Protein AF-A0A5D6XLZ8-F1 (afdb_monomer_lite)

pLDDT: mean 79.33, std 17.55, range [34.41, 97.19]

Secondary structure (DSSP, 8-state):
--PPPPPPPPPP--SSSSSS------------THHHHHHHHHHHHHHHHHHHHHHHHHHHHHHHHHHHTT-HHHHHHHHHHHHHHHHHHHHHHHHHHHHHHHHHHH--TTS---HHHHHHHHHHHHT----TTHHHHHHHSTT-HHHHHHHHHHHHHHHHHHHHHHTHHHHHHH---HHHHHHHHHHHHHHHHHHHHHHHTSSSHHHHHHHHHHHHHHHHHHHHHHHS---THHHHHHHHHHHHHHHHHHHHH-S-HHHHHHHHHHHHHHIIIIIHHHHHHHHHHH-GGGTTTHHHHHHHHHHHHHHHHHHHHHHHHHHHHHHHTTTS--GGGHHHHHHHHHHHHHHHHHHHHHHHHHHHHHH-TTS---HHHHHHHHHHHHHHHHHHHHHHHHHHHH-----S--------TTS-HHHHHTTS--HHHHHHHHHHHHHHHHHHHHHHHHHT-

Foldseek 3Di:
DDDDDDDDDDDDPDDDDPPPPDDDDDDDPDPDCVVVVVVVVVVVVVVVLVVVLCVLVVVLVQVLVCLVVLNLLVVLLVLLLLLLFLLLLLLLLLQLLLLLVCLVVVDDPPPPDPPVRSLVVSVVSSLLLDFACQVVCVVPPVRPLQVSLQVQLQVQLVVQLVVLVVVVVVQCVQPVDPVLSVSLSCLRSSLRSSLSSSLRRGSHVLSSVLSNLLSVLLSQLLNCLSRPPDDPVVSVVSLVVSLVVNLVSLVVVDPDPVSSVSSSVSSNVSCQQRSSLSSLSSNLSSDPCNSVCSLLVSLLSLLLSQLVVQLSCLVVVVVVVCVVVVDDDDPPCVPVVVVVSLVVSLVSSLVSSVVSNVVSCVVCVVDDDDPVSVVLSSVLSNVLSVQLVVVVVSLVSSDDPPPDDDPDDPDVPPRPPVVVQSVPCHSCNSCRSVRRSSVSVSVVVVVVVVVVD

Sequence (453 aa):
MSDMPSPSPSPSPRAHCVAIALGISGIHDVASPSARSHRRTRSRALLADAFELALLLLPPAVVVSALSHSRGHVLLFACQIAVALAGLELSWWHFRIRKRLLVALLFDPDARISPSDAAQLQRDEMNGSGVAIAPLARRLCGGHVWVAALLTAALVGGLAAGVVLACREPVERVNPTKLGWQMFLSCVAVGAALSALCSCFAVTTCDAFVVVVYQGCFTASSLNTFLVQYDHLIALYVVLIGTCIVIIGRIVANSEVLETMLAITLDMIGLALLALPMMEIADFLGHPKSQDLGDKISAFWIVICAAEIGHFLFVKQRARLARALGVCVRPLTKRALSLQYDVEDLVFSSVFGAVGFAVSWLAYPEHLFETWEFVVLSLAVVLSQFCRLAVDAMKSLAIVDQDGSGAG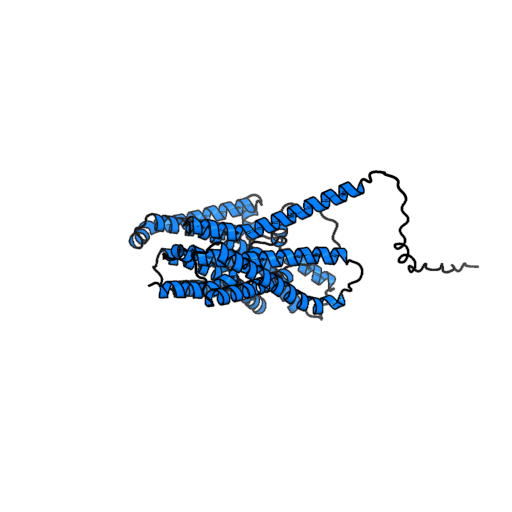DDRGRSQALPGAWLRSNGVVARASPYLLSVVMFHPYIKSLFKLSA

Structure (mmCIF, N/CA/C/O backbone):
data_AF-A0A5D6XLZ8-F1
#
_entry.id   AF-A0A5D6XLZ8-F1
#
loop_
_atom_site.group_PDB
_atom_site.id
_atom_site.type_symbol
_atom_site.label_atom_id
_atom_site.label_alt_id
_atom_site.label_comp_id
_atom_site.label_asym_id
_atom_site.label_entity_id
_atom_site.label_seq_id
_atom_site.pdbx_PDB_ins_code
_atom_site.Cartn_x
_atom_site.Cartn_y
_atom_site.Cartn_z
_atom_site.occupancy
_atom_site.B_iso_or_equiv
_atom_site.auth_seq_id
_atom_site.auth_comp_id
_atom_site.auth_asym_id
_atom_site.auth_atom_id
_atom_site.pdbx_PDB_model_num
ATOM 1 N N . MET A 1 1 ? 30.232 -44.392 -62.005 1.00 47.81 1 MET A N 1
ATOM 2 C CA . MET A 1 1 ? 30.238 -45.052 -60.684 1.00 47.81 1 MET A CA 1
ATOM 3 C C . MET A 1 1 ? 30.464 -43.972 -59.650 1.00 47.81 1 MET A C 1
ATOM 5 O O . MET A 1 1 ? 31.591 -43.536 -59.463 1.00 47.81 1 MET A O 1
ATOM 9 N N . SER A 1 2 ? 29.369 -43.463 -59.095 1.00 41.44 2 SER A N 1
ATOM 10 C CA . SER A 1 2 ? 29.358 -42.491 -58.004 1.00 41.44 2 SER A CA 1
ATOM 11 C C . SER A 1 2 ? 28.078 -42.756 -57.221 1.00 41.44 2 SER A C 1
ATOM 13 O O . SER A 1 2 ? 26.995 -42.792 -57.806 1.00 41.44 2 SER A O 1
ATOM 15 N N . ASP A 1 3 ? 28.263 -43.067 -55.945 1.00 42.16 3 ASP A N 1
ATOM 16 C CA . ASP A 1 3 ? 27.283 -43.653 -55.041 1.00 42.16 3 ASP A CA 1
ATOM 17 C C . ASP A 1 3 ? 26.170 -42.674 -54.648 1.00 42.16 3 ASP A C 1
ATOM 19 O O . ASP A 1 3 ? 26.422 -41.531 -54.267 1.00 42.16 3 ASP A O 1
ATOM 23 N N . MET A 1 4 ? 24.927 -43.158 -54.708 1.00 46.72 4 MET A N 1
ATOM 24 C CA . MET A 1 4 ? 23.754 -42.524 -54.105 1.00 46.72 4 MET A CA 1
ATOM 25 C C . MET A 1 4 ? 23.555 -43.064 -52.681 1.00 46.72 4 MET A C 1
ATOM 27 O O . MET A 1 4 ? 23.476 -44.284 -52.519 1.00 46.72 4 MET A O 1
ATOM 31 N N . PRO A 1 5 ? 23.403 -42.212 -51.652 1.00 55.78 5 PRO A N 1
ATOM 32 C CA . PRO A 1 5 ? 23.024 -42.670 -50.326 1.00 55.78 5 PRO A CA 1
ATOM 33 C C . PRO A 1 5 ? 21.499 -42.817 -50.201 1.00 55.78 5 PRO A C 1
ATOM 35 O O . PRO A 1 5 ? 20.720 -41.909 -50.487 1.00 55.78 5 PRO A O 1
ATOM 38 N N . SER A 1 6 ? 21.097 -43.999 -49.742 1.00 51.81 6 SER A N 1
ATOM 39 C CA . SER A 1 6 ? 19.741 -44.414 -49.379 1.00 51.81 6 SER A CA 1
ATOM 40 C C . SER A 1 6 ? 19.177 -43.647 -48.167 1.00 51.81 6 SER A C 1
ATOM 42 O O . SER A 1 6 ? 19.907 -43.469 -47.189 1.00 51.81 6 SER A O 1
ATOM 44 N N . PRO A 1 7 ? 17.882 -43.278 -48.151 1.00 49.88 7 PRO A N 1
ATOM 45 C CA . PRO A 1 7 ? 17.239 -42.679 -46.984 1.00 49.88 7 PRO A CA 1
ATOM 46 C C . PRO A 1 7 ? 16.879 -43.733 -45.922 1.00 49.88 7 PRO A C 1
ATOM 48 O O . PRO A 1 7 ? 16.241 -44.745 -46.212 1.00 49.88 7 PRO A O 1
ATOM 51 N N . SER A 1 8 ? 17.278 -43.476 -44.676 1.00 49.22 8 SER A N 1
ATOM 52 C CA . SER A 1 8 ? 16.908 -44.253 -43.491 1.00 49.22 8 SER A CA 1
ATOM 53 C C . SER A 1 8 ? 15.504 -43.874 -42.977 1.00 49.22 8 SER A C 1
ATOM 55 O O . SER A 1 8 ? 15.107 -42.709 -43.063 1.00 49.22 8 SER A O 1
ATOM 57 N N . PRO A 1 9 ? 14.725 -44.831 -42.435 1.00 48.31 9 PRO A N 1
ATOM 58 C CA . PRO A 1 9 ? 13.366 -44.578 -41.964 1.00 48.31 9 PRO A CA 1
ATOM 59 C C . PRO A 1 9 ? 13.329 -43.941 -40.565 1.00 48.31 9 PRO A C 1
ATOM 61 O O . PRO A 1 9 ? 13.998 -44.380 -39.630 1.00 48.31 9 PRO A O 1
ATOM 64 N N . SER A 1 10 ? 12.479 -42.924 -40.422 1.00 39.97 10 SER A N 1
ATOM 65 C CA . SER A 1 10 ? 12.146 -42.233 -39.173 1.00 39.97 10 SER A CA 1
ATOM 66 C C . SER A 1 10 ? 11.307 -43.107 -38.221 1.00 39.97 10 SER A C 1
ATOM 68 O O . SER A 1 10 ? 10.255 -43.597 -38.645 1.00 39.97 10 SER A O 1
ATOM 70 N N . PRO A 1 11 ? 11.659 -43.247 -36.929 1.00 43.69 11 PRO A N 1
ATOM 71 C CA . PRO A 1 11 ? 10.785 -43.892 -35.954 1.00 43.69 11 PRO A CA 1
ATOM 72 C C . PRO A 1 11 ? 9.731 -42.915 -35.402 1.00 43.69 11 PRO A C 1
ATOM 74 O O . PRO A 1 11 ? 10.043 -41.873 -34.828 1.00 43.69 11 PRO A O 1
ATOM 77 N N . SER A 1 12 ? 8.457 -43.278 -35.562 1.00 38.59 12 SER A N 1
ATOM 78 C CA . SER A 1 12 ? 7.293 -42.578 -35.007 1.00 38.59 12 SER A CA 1
ATOM 79 C C . SER A 1 12 ? 7.156 -42.791 -33.486 1.00 38.59 12 SER A C 1
ATOM 81 O O . SER A 1 12 ? 7.138 -43.946 -33.052 1.00 38.59 12 SER A O 1
ATOM 83 N N . PRO A 1 13 ? 6.933 -41.751 -32.659 1.00 41.41 13 PRO A N 1
ATOM 84 C CA . PRO A 1 13 ? 6.646 -41.917 -31.238 1.00 41.41 13 PRO A CA 1
ATOM 85 C C . PRO A 1 13 ? 5.126 -41.976 -31.006 1.00 41.41 13 PRO A C 1
ATOM 87 O O . PRO A 1 13 ? 4.489 -40.993 -30.636 1.00 41.41 13 PRO A O 1
ATOM 90 N N . ARG A 1 14 ? 4.514 -43.141 -31.237 1.00 42.06 14 ARG A N 1
ATOM 91 C CA . ARG A 1 14 ? 3.124 -43.440 -30.830 1.00 42.06 14 ARG A CA 1
ATOM 92 C C . ARG A 1 14 ? 3.020 -44.839 -30.216 1.00 42.06 14 ARG A C 1
ATOM 94 O O . ARG A 1 14 ? 2.256 -45.667 -30.691 1.00 42.06 14 ARG A O 1
ATOM 101 N N . ALA A 1 15 ? 3.799 -45.114 -29.168 1.00 39.44 15 ALA A N 1
ATOM 102 C CA . ALA A 1 15 ? 3.711 -46.401 -28.463 1.00 39.44 15 ALA A CA 1
ATOM 103 C C . ALA A 1 15 ? 4.143 -46.382 -26.980 1.00 39.44 15 ALA A C 1
ATOM 105 O O . ALA A 1 15 ? 4.509 -47.424 -26.449 1.00 39.44 15 ALA A O 1
ATOM 106 N N . HIS A 1 16 ? 4.091 -45.240 -26.278 1.00 39.94 16 HIS A N 1
ATOM 107 C CA . HIS A 1 16 ? 4.491 -45.179 -24.855 1.00 39.94 16 HIS A CA 1
ATOM 108 C C . HIS A 1 16 ? 3.399 -44.747 -23.859 1.00 39.94 16 HIS A C 1
ATOM 110 O O . HIS A 1 16 ? 3.685 -44.608 -22.676 1.00 39.94 16 HIS A O 1
ATOM 116 N N . CYS A 1 17 ? 2.134 -44.618 -24.276 1.00 35.88 17 CYS A N 1
ATOM 117 C CA . CYS A 1 17 ? 1.043 -44.193 -23.379 1.00 35.88 17 CYS A CA 1
ATOM 118 C C . CYS A 1 17 ? 0.087 -45.302 -22.899 1.00 35.88 17 CYS A C 1
ATOM 120 O O . CYS A 1 17 ? -0.959 -44.974 -22.354 1.00 35.88 17 CYS A O 1
ATOM 122 N N . VAL A 1 18 ? 0.408 -46.594 -23.050 1.00 39.09 18 VAL A N 1
ATOM 123 C CA . VAL A 1 18 ? -0.517 -47.685 -22.641 1.00 39.09 18 VAL A CA 1
ATOM 124 C C . VAL A 1 18 ? 0.073 -48.646 -21.593 1.00 39.09 18 VAL A C 1
ATOM 126 O O . VAL A 1 18 ? -0.579 -49.592 -21.177 1.00 39.09 18 VAL A O 1
ATOM 129 N N . ALA A 1 19 ? 1.262 -48.375 -21.051 1.00 36.69 19 ALA A N 1
ATOM 130 C CA . ALA A 1 19 ? 1.903 -49.254 -20.064 1.00 36.69 19 ALA A CA 1
ATOM 131 C C . ALA A 1 19 ? 1.969 -48.656 -18.643 1.00 36.69 19 ALA A C 1
ATOM 133 O O . ALA A 1 19 ? 2.999 -48.748 -17.989 1.00 36.69 19 ALA A O 1
ATOM 134 N N . ILE A 1 20 ? 0.889 -48.030 -18.155 1.00 39.44 20 ILE A N 1
ATOM 135 C CA . ILE A 1 20 ? 0.695 -47.759 -16.712 1.00 39.44 20 ILE A CA 1
ATOM 136 C C . ILE A 1 20 ? -0.774 -48.020 -16.355 1.00 39.44 20 ILE A C 1
ATOM 138 O O . ILE A 1 20 ? -1.512 -47.152 -15.904 1.00 39.44 20 ILE A O 1
ATOM 142 N N . ALA A 1 21 ? -1.227 -49.234 -16.631 1.00 39.88 21 ALA A N 1
ATOM 143 C CA . ALA A 1 21 ? -2.464 -49.773 -16.094 1.00 39.88 21 ALA A CA 1
ATOM 144 C C . ALA A 1 21 ? -2.319 -51.288 -16.126 1.00 39.88 21 ALA A C 1
ATOM 146 O O . ALA A 1 21 ? -2.642 -51.900 -17.132 1.00 39.88 21 ALA A O 1
ATOM 147 N N . LEU A 1 22 ? -1.718 -51.852 -15.077 1.00 36.00 22 LEU A N 1
ATOM 148 C CA . LEU A 1 22 ? -1.967 -53.200 -14.554 1.00 36.00 22 LEU A CA 1
ATOM 149 C C . LEU A 1 22 ? -0.996 -53.423 -13.391 1.00 36.00 22 LEU A C 1
ATOM 151 O O . LEU A 1 22 ? 0.208 -53.593 -13.569 1.00 36.00 22 LEU A O 1
ATOM 155 N N . GLY A 1 23 ? -1.542 -53.339 -12.179 1.00 36.41 23 GLY A N 1
ATOM 156 C CA . GLY A 1 23 ? -0.833 -53.675 -10.958 1.00 36.41 23 GLY A CA 1
ATOM 157 C C . GLY A 1 23 ? -0.554 -55.171 -10.901 1.00 36.41 23 GLY A C 1
ATOM 158 O O . GLY A 1 23 ? -1.469 -55.981 -11.029 1.00 36.41 23 GLY A O 1
ATOM 159 N N . ILE A 1 24 ? 0.705 -55.521 -10.659 1.00 41.84 24 ILE A N 1
ATOM 160 C CA . ILE A 1 24 ? 1.084 -56.826 -10.129 1.00 41.84 24 ILE A CA 1
ATOM 161 C C . ILE A 1 24 ? 1.960 -56.561 -8.909 1.00 41.84 24 ILE A C 1
ATOM 163 O O . ILE A 1 24 ? 3.052 -56.001 -9.004 1.00 41.84 24 ILE A O 1
ATOM 167 N N . SER A 1 25 ? 1.415 -56.924 -7.751 1.00 35.97 25 SER A N 1
ATOM 168 C CA . SER A 1 25 ? 2.084 -56.934 -6.458 1.00 35.97 25 SER A CA 1
ATOM 169 C C . SER A 1 25 ? 3.271 -57.895 -6.479 1.00 35.97 25 SER A C 1
ATOM 171 O O . SER A 1 25 ? 3.106 -59.082 -6.749 1.00 35.97 25 SER A O 1
ATOM 173 N N . GLY A 1 26 ? 4.449 -57.388 -6.128 1.00 34.41 26 GLY A N 1
ATOM 174 C CA . GLY A 1 26 ? 5.638 -58.174 -5.816 1.00 34.41 26 GLY A CA 1
ATOM 175 C C . GLY A 1 26 ? 6.339 -57.549 -4.617 1.00 34.41 26 GLY A C 1
ATOM 176 O O . GLY A 1 26 ? 6.931 -56.479 -4.724 1.00 34.41 26 GLY A O 1
ATOM 177 N N . ILE A 1 27 ? 6.204 -58.201 -3.466 1.00 45.00 27 ILE A N 1
ATOM 178 C CA . ILE A 1 27 ? 6.829 -57.847 -2.192 1.00 45.00 27 ILE A CA 1
ATOM 179 C C . ILE A 1 27 ? 8.347 -58.021 -2.328 1.00 45.00 27 ILE A C 1
ATOM 181 O O . ILE A 1 27 ? 8.834 -59.136 -2.476 1.00 45.00 27 ILE A O 1
ATOM 185 N N . HIS A 1 28 ? 9.083 -56.916 -2.243 1.00 37.28 28 HIS A N 1
ATOM 186 C CA . HIS A 1 28 ? 10.462 -56.889 -1.766 1.00 37.28 28 HIS A CA 1
ATOM 187 C C . HIS A 1 28 ? 10.688 -55.544 -1.070 1.00 37.28 28 HIS A C 1
ATOM 189 O O . HIS A 1 28 ? 10.793 -54.499 -1.713 1.00 37.28 28 HIS A O 1
ATOM 195 N N . ASP A 1 29 ? 10.735 -55.580 0.263 1.00 42.09 29 ASP A N 1
ATOM 196 C CA . ASP A 1 29 ? 11.125 -54.458 1.112 1.00 42.09 29 ASP A CA 1
ATOM 197 C C . ASP A 1 29 ? 12.604 -54.125 0.884 1.00 42.09 29 ASP A C 1
ATOM 199 O O . ASP A 1 29 ? 13.508 -54.598 1.569 1.00 42.09 29 ASP A O 1
ATOM 203 N N . VAL A 1 30 ? 12.853 -53.273 -0.105 1.00 47.00 30 VAL A N 1
ATOM 204 C CA . VAL A 1 30 ? 14.051 -52.444 -0.175 1.00 47.00 30 VAL A CA 1
ATOM 205 C C . VAL A 1 30 ? 13.579 -51.032 0.125 1.00 47.00 30 VAL A C 1
ATOM 207 O O . VAL A 1 30 ? 12.901 -50.408 -0.691 1.00 47.00 30 VAL A O 1
ATOM 210 N N . ALA A 1 31 ? 13.897 -50.533 1.321 1.00 44.44 31 ALA A N 1
ATOM 211 C CA . ALA A 1 31 ? 13.593 -49.172 1.747 1.00 44.44 31 ALA A CA 1
ATOM 212 C C . ALA A 1 31 ? 14.211 -48.167 0.761 1.00 44.44 31 ALA A C 1
ATOM 214 O O . ALA A 1 31 ? 15.374 -47.777 0.868 1.00 44.44 31 ALA A O 1
ATOM 215 N N . SER A 1 32 ? 13.422 -47.774 -0.239 1.00 42.34 32 SER A N 1
ATOM 216 C CA . SER A 1 32 ? 13.882 -46.916 -1.318 1.00 42.34 32 SER A CA 1
ATOM 217 C C . SER A 1 32 ? 14.185 -45.505 -0.782 1.00 42.34 32 SER A C 1
ATOM 219 O O . SER A 1 32 ? 13.386 -44.923 -0.038 1.00 42.34 32 SER A O 1
ATOM 221 N N . PRO A 1 33 ? 15.311 -44.881 -1.174 1.00 51.34 33 PRO A N 1
ATOM 222 C CA . PRO A 1 33 ? 15.634 -43.498 -0.805 1.00 51.34 33 PRO A CA 1
ATOM 223 C C . PRO A 1 33 ? 14.614 -42.463 -1.335 1.00 51.34 33 PRO A C 1
ATOM 225 O O . PRO A 1 33 ? 14.628 -41.305 -0.906 1.00 51.34 33 PRO A O 1
ATOM 228 N N . SER A 1 34 ? 13.679 -42.877 -2.202 1.00 53.50 34 SER A N 1
ATOM 229 C CA . SER A 1 34 ? 12.617 -42.036 -2.775 1.00 53.50 34 SER A CA 1
ATOM 230 C C . SER A 1 34 ? 11.592 -41.546 -1.737 1.00 53.50 34 SER A C 1
ATOM 232 O O . SER A 1 34 ? 11.161 -40.390 -1.783 1.00 53.50 34 SER A O 1
ATOM 234 N N . ALA A 1 35 ? 11.274 -42.357 -0.720 1.00 51.53 35 ALA A N 1
ATOM 235 C CA . ALA A 1 35 ? 10.297 -41.991 0.309 1.00 51.53 35 ALA A CA 1
ATOM 236 C C . ALA A 1 35 ? 10.817 -40.878 1.241 1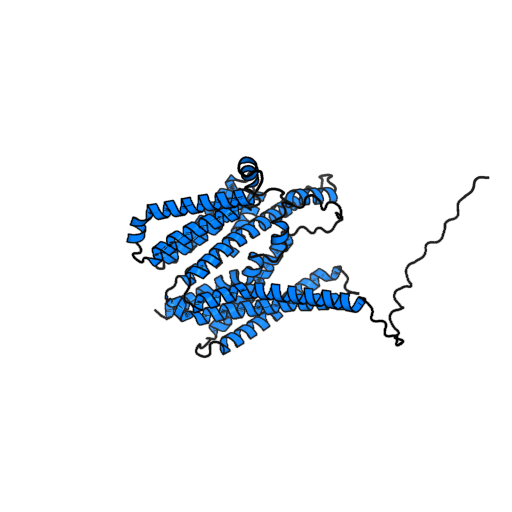.00 51.53 35 ALA A C 1
ATOM 238 O O . ALA A 1 35 ? 10.059 -40.010 1.685 1.00 51.53 35 ALA A O 1
ATOM 239 N N . ARG A 1 36 ? 12.136 -40.839 1.496 1.00 53.94 36 ARG A N 1
ATOM 240 C CA . ARG A 1 36 ? 12.775 -39.772 2.293 1.00 53.94 36 ARG A CA 1
ATOM 241 C C . ARG A 1 36 ? 12.815 -38.434 1.544 1.00 53.94 36 ARG A C 1
ATOM 243 O O . ARG A 1 36 ? 12.686 -37.388 2.182 1.00 53.94 36 ARG A O 1
ATOM 250 N N . SER A 1 37 ? 12.935 -38.461 0.215 1.00 57.50 37 SER A N 1
ATOM 251 C CA . SER A 1 37 ? 12.874 -37.272 -0.651 1.00 57.50 37 SER A CA 1
ATOM 252 C C . SER A 1 37 ? 11.476 -36.632 -0.651 1.00 57.50 37 SER A C 1
ATOM 254 O O . SER A 1 37 ? 11.334 -35.435 -0.377 1.00 57.50 37 SER A O 1
ATOM 256 N N . HIS A 1 38 ? 10.421 -37.435 -0.829 1.00 59.59 38 HIS A N 1
ATOM 257 C CA . HIS A 1 38 ? 9.038 -36.943 -0.798 1.00 59.59 38 HIS A CA 1
ATOM 258 C C . HIS A 1 38 ? 8.607 -36.413 0.578 1.00 59.59 38 HIS A C 1
ATOM 260 O O . HIS A 1 38 ? 7.864 -35.433 0.669 1.00 59.59 38 HIS A O 1
ATOM 266 N N . ARG A 1 39 ? 9.106 -36.999 1.675 1.00 62.47 39 ARG A N 1
ATOM 267 C CA . ARG A 1 39 ? 8.783 -36.520 3.029 1.00 62.47 39 ARG A CA 1
ATOM 268 C C . ARG A 1 39 ? 9.408 -35.151 3.330 1.00 62.47 39 ARG A C 1
ATOM 270 O O . ARG A 1 39 ? 8.762 -34.319 3.963 1.00 62.47 39 ARG A O 1
ATOM 277 N N . ARG A 1 40 ? 10.629 -34.894 2.838 1.00 66.38 40 ARG A N 1
ATOM 278 C CA . ARG A 1 40 ? 11.340 -33.609 3.008 1.00 66.38 40 ARG A CA 1
ATOM 279 C C . ARG A 1 40 ? 10.751 -32.474 2.166 1.00 66.38 40 ARG A C 1
ATOM 281 O O . ARG A 1 40 ? 10.771 -31.326 2.598 1.00 66.38 40 ARG A O 1
ATOM 288 N N . THR A 1 41 ? 10.225 -32.770 0.980 1.00 72.06 41 THR A N 1
ATOM 289 C CA . THR A 1 41 ? 9.571 -31.758 0.130 1.00 72.06 41 THR A CA 1
ATOM 290 C C . THR A 1 41 ? 8.200 -31.362 0.678 1.00 72.06 41 THR A C 1
ATOM 292 O O . THR A 1 41 ? 7.868 -30.177 0.695 1.00 72.06 41 THR A O 1
ATOM 295 N N . ARG A 1 42 ? 7.439 -32.320 1.226 1.00 75.75 42 ARG A N 1
ATOM 296 C CA . ARG A 1 42 ? 6.137 -32.048 1.854 1.00 75.75 42 ARG A CA 1
ATOM 297 C C . ARG A 1 42 ? 6.254 -31.211 3.132 1.00 75.75 42 ARG A C 1
ATOM 299 O O . ARG A 1 42 ? 5.457 -30.297 3.314 1.00 75.75 42 ARG A O 1
ATOM 306 N N . SER A 1 43 ? 7.246 -31.470 3.990 1.00 78.25 43 SER A N 1
ATOM 307 C CA . SER A 1 43 ? 7.440 -30.681 5.219 1.00 78.25 43 SER A CA 1
ATOM 308 C C . SER A 1 43 ? 7.842 -29.232 4.932 1.00 78.25 43 SER A C 1
ATOM 310 O O . SER A 1 43 ? 7.322 -28.322 5.568 1.00 78.25 43 SER A O 1
ATOM 312 N N . ARG A 1 44 ? 8.704 -28.994 3.933 1.00 83.00 44 ARG A N 1
ATOM 313 C CA . ARG A 1 44 ? 9.077 -27.634 3.507 1.00 83.00 44 ARG A CA 1
ATOM 314 C C . ARG A 1 44 ? 7.893 -26.853 2.938 1.00 83.00 44 ARG A C 1
ATOM 316 O O . ARG A 1 44 ? 7.749 -25.681 3.259 1.00 83.00 44 ARG A O 1
ATOM 323 N N . ALA A 1 45 ? 7.039 -27.499 2.143 1.00 80.06 45 ALA A N 1
ATOM 324 C CA . ALA A 1 45 ? 5.835 -26.864 1.610 1.00 80.06 45 ALA A CA 1
ATOM 325 C C . ALA A 1 45 ? 4.846 -26.479 2.723 1.00 80.06 45 ALA A C 1
ATOM 327 O O . ALA A 1 45 ? 4.304 -25.382 2.698 1.00 80.06 45 ALA A O 1
ATOM 328 N N . LEU A 1 46 ? 4.661 -27.342 3.728 1.00 84.81 46 LEU A N 1
ATOM 329 C CA . LEU A 1 46 ? 3.805 -27.036 4.878 1.00 84.81 46 LEU A CA 1
ATOM 330 C C . LEU A 1 46 ? 4.356 -25.886 5.728 1.00 84.81 46 LEU A C 1
ATOM 332 O O . LEU A 1 46 ? 3.585 -25.037 6.157 1.00 84.81 46 LEU A O 1
ATOM 336 N N . LEU A 1 47 ? 5.673 -25.836 5.948 1.00 85.25 47 LEU A N 1
ATOM 337 C CA . LEU A 1 47 ? 6.306 -24.723 6.662 1.00 85.25 47 LEU A CA 1
ATOM 338 C C . LEU A 1 47 ? 6.177 -23.404 5.893 1.00 85.25 47 LEU A C 1
ATOM 340 O O . LEU A 1 47 ? 5.916 -22.376 6.507 1.00 85.25 47 LEU A O 1
ATOM 344 N N . ALA A 1 48 ? 6.321 -23.432 4.566 1.00 83.00 48 ALA A N 1
ATOM 345 C CA . ALA A 1 48 ? 6.111 -22.255 3.728 1.00 83.00 48 ALA A CA 1
ATOM 346 C C . ALA A 1 48 ? 4.647 -21.787 3.763 1.00 83.00 48 ALA A C 1
ATOM 348 O O . ALA A 1 48 ? 4.400 -20.604 3.971 1.00 83.00 48 ALA A O 1
ATOM 349 N N . ASP A 1 49 ? 3.685 -22.710 3.640 1.00 84.88 49 ASP A N 1
ATOM 350 C CA . ASP A 1 49 ? 2.252 -22.404 3.738 1.00 84.88 49 ASP A CA 1
ATOM 351 C C . ASP A 1 49 ? 1.904 -21.820 5.124 1.00 84.88 49 ASP A C 1
ATOM 353 O O . ASP A 1 49 ? 1.180 -20.832 5.215 1.00 84.88 49 ASP A O 1
ATOM 357 N N . ALA A 1 50 ? 2.454 -22.387 6.204 1.00 86.31 50 ALA A N 1
ATOM 358 C CA . ALA A 1 50 ? 2.251 -21.888 7.564 1.00 86.31 50 ALA A CA 1
ATOM 359 C C . ALA A 1 50 ? 2.873 -20.501 7.778 1.00 86.31 50 ALA A C 1
ATOM 361 O O . ALA A 1 50 ? 2.278 -19.655 8.438 1.00 86.31 50 ALA A O 1
ATOM 362 N N . PHE A 1 51 ? 4.052 -20.252 7.205 1.00 87.06 51 PHE A N 1
ATOM 363 C CA . PHE A 1 51 ? 4.709 -18.950 7.265 1.00 87.06 51 PHE A CA 1
ATOM 364 C C . PHE A 1 51 ? 3.936 -17.878 6.486 1.00 87.06 51 PHE A C 1
ATOM 366 O O . PHE A 1 51 ? 3.747 -16.773 6.989 1.00 87.06 51 PHE A O 1
ATOM 373 N N . GLU A 1 52 ? 3.441 -18.197 5.287 1.00 84.12 52 GLU A N 1
ATOM 374 C CA . GLU A 1 52 ? 2.592 -17.286 4.510 1.00 84.12 52 GLU A CA 1
ATOM 375 C C . GLU A 1 52 ? 1.293 -16.959 5.246 1.00 84.12 52 GLU A C 1
ATOM 377 O O . GLU A 1 52 ? 0.916 -15.790 5.317 1.00 84.12 52 GLU A O 1
ATOM 382 N N . LEU A 1 53 ? 0.654 -17.967 5.848 1.00 86.56 53 LEU A N 1
ATOM 383 C CA . LEU A 1 53 ? -0.535 -17.768 6.668 1.00 86.56 53 LEU A CA 1
ATOM 384 C C . LEU A 1 53 ? -0.228 -16.905 7.900 1.00 86.56 53 LEU A C 1
ATOM 386 O O . LEU A 1 53 ? -0.972 -15.978 8.195 1.00 86.56 53 LEU A O 1
ATOM 390 N N . ALA A 1 54 ? 0.890 -17.140 8.590 1.00 86.88 54 ALA A N 1
ATOM 391 C CA . ALA A 1 54 ? 1.301 -16.318 9.728 1.00 86.88 54 ALA A CA 1
ATOM 392 C C . ALA A 1 54 ? 1.522 -14.849 9.328 1.00 86.88 54 ALA A C 1
ATOM 394 O O . ALA A 1 54 ? 1.097 -13.943 10.041 1.00 86.88 54 ALA A O 1
ATOM 395 N N . LEU A 1 55 ? 2.134 -14.601 8.166 1.00 85.94 55 LEU A N 1
ATOM 396 C CA . LEU A 1 55 ? 2.299 -13.248 7.631 1.00 85.94 55 LEU A CA 1
ATOM 397 C C . LEU A 1 55 ? 0.973 -12.599 7.217 1.00 85.94 55 LEU A C 1
ATOM 399 O O . LEU A 1 55 ? 0.861 -11.379 7.304 1.00 85.94 55 LEU A O 1
ATOM 403 N N . LEU A 1 56 ? -0.011 -13.382 6.769 1.00 85.75 56 LEU A N 1
ATOM 404 C CA . LEU A 1 56 ? -1.360 -12.897 6.461 1.00 85.75 56 LEU A CA 1
ATOM 405 C C . LEU A 1 56 ? -2.121 -12.490 7.734 1.00 85.75 56 LEU A C 1
ATOM 407 O O . LEU A 1 56 ? -2.832 -11.490 7.731 1.00 85.75 56 LEU A O 1
ATOM 411 N N . LEU A 1 57 ? -1.938 -13.243 8.822 1.00 87.69 57 LEU A N 1
ATOM 412 C CA . LEU A 1 57 ? -2.580 -13.000 10.117 1.00 87.69 57 LEU A CA 1
ATOM 413 C C . LEU A 1 57 ? -1.900 -11.896 10.939 1.00 87.69 57 LEU A C 1
ATOM 415 O O . LEU A 1 57 ? -2.511 -11.354 11.859 1.00 87.69 57 LEU A O 1
ATOM 419 N N . LEU A 1 58 ? -0.647 -11.552 10.630 1.00 87.44 58 LEU A N 1
ATOM 420 C CA . LEU A 1 58 ? 0.121 -10.576 11.399 1.00 87.44 58 LEU A CA 1
ATOM 421 C C . LEU A 1 58 ? -0.519 -9.169 11.399 1.00 87.44 58 LEU A C 1
ATOM 423 O O . LEU A 1 58 ? -0.685 -8.629 12.492 1.00 87.44 58 LEU A O 1
ATOM 427 N N . PRO A 1 59 ? -0.919 -8.563 10.259 1.00 84.62 59 PRO A N 1
ATOM 428 C CA . PRO A 1 59 ? -1.555 -7.245 10.264 1.00 84.62 59 PRO A CA 1
ATOM 429 C C . PRO A 1 59 ? -2.833 -7.157 11.119 1.00 84.62 59 PRO A C 1
ATOM 431 O O . PRO A 1 59 ? -2.865 -6.297 12.001 1.00 84.62 59 PRO A O 1
ATOM 434 N N . PRO A 1 60 ? -3.855 -8.027 10.954 1.00 85.25 60 PRO A N 1
ATOM 435 C CA . PRO A 1 60 ? -5.053 -7.950 11.787 1.00 85.25 60 PRO A CA 1
ATOM 436 C C . PRO A 1 60 ? -4.742 -8.237 13.260 1.00 85.25 60 PRO A C 1
ATOM 438 O O . PRO A 1 60 ? -5.307 -7.579 14.129 1.00 85.25 60 PRO A O 1
ATOM 441 N N . ALA A 1 61 ? -3.797 -9.134 13.569 1.00 86.44 61 ALA A N 1
ATOM 442 C CA . ALA A 1 61 ? -3.374 -9.376 14.949 1.00 86.44 61 ALA A CA 1
ATOM 443 C C . ALA A 1 61 ? -2.733 -8.134 15.592 1.00 86.44 61 ALA A C 1
ATOM 445 O O . ALA A 1 61 ? -3.030 -7.814 16.742 1.00 86.44 61 ALA A O 1
ATOM 446 N N . VAL A 1 62 ? -1.889 -7.407 14.851 1.00 85.44 62 VAL A N 1
ATOM 447 C CA . VAL A 1 62 ? -1.293 -6.145 15.317 1.00 85.44 62 VAL A CA 1
ATOM 448 C C . VAL A 1 62 ? -2.372 -5.091 15.547 1.00 85.44 62 VAL A C 1
ATOM 450 O O . VAL A 1 62 ? -2.334 -4.418 16.573 1.00 85.44 62 VAL A O 1
ATOM 453 N N . VAL A 1 63 ? -3.348 -4.968 14.642 1.00 83.94 63 VAL A N 1
ATOM 454 C CA . VAL A 1 63 ? -4.454 -4.010 14.788 1.00 83.94 63 VAL A CA 1
ATOM 455 C C . VAL A 1 63 ? -5.298 -4.332 16.017 1.00 83.94 63 VAL A C 1
ATOM 457 O O . VAL A 1 63 ? -5.452 -3.475 16.884 1.00 83.94 63 VAL A O 1
ATOM 460 N N . VAL A 1 64 ? -5.786 -5.568 16.138 1.00 83.88 64 VAL A N 1
ATOM 461 C CA . VAL A 1 64 ? -6.623 -5.998 17.269 1.00 83.88 64 VAL A CA 1
ATOM 462 C C . VAL A 1 64 ? -5.865 -5.850 18.589 1.00 83.88 64 VAL A C 1
ATOM 464 O O . VAL A 1 64 ? -6.398 -5.294 19.545 1.00 83.88 64 VAL A O 1
ATOM 467 N N . SER A 1 65 ? -4.589 -6.250 18.637 1.00 85.00 65 SER A N 1
ATOM 468 C CA . SER A 1 65 ? -3.759 -6.076 19.832 1.00 85.00 65 SER A CA 1
ATOM 469 C C . SER A 1 65 ? -3.495 -4.604 20.160 1.00 85.00 65 SER A C 1
ATOM 471 O O . SER A 1 65 ? -3.363 -4.262 21.334 1.00 85.00 65 SER A O 1
ATOM 473 N N . ALA A 1 66 ? -3.356 -3.728 19.163 1.00 84.31 66 ALA A N 1
ATOM 474 C CA . ALA A 1 66 ? -3.144 -2.302 19.397 1.00 84.31 66 ALA A CA 1
ATOM 475 C C . ALA A 1 66 ? -4.417 -1.627 19.924 1.00 84.31 66 ALA A C 1
ATOM 477 O O . ALA A 1 66 ? -4.330 -0.811 20.846 1.00 84.31 66 ALA A O 1
ATOM 478 N N . LEU A 1 67 ? -5.579 -2.006 19.382 1.00 81.88 67 LEU A N 1
ATOM 479 C CA . LEU A 1 67 ? -6.891 -1.544 19.833 1.00 81.88 67 LEU A CA 1
ATOM 480 C C . LEU A 1 67 ? -7.179 -2.011 21.263 1.00 81.88 67 LEU A C 1
ATOM 482 O O . LEU A 1 67 ? -7.548 -1.193 22.099 1.00 81.88 67 LEU A O 1
ATOM 486 N N . SER A 1 68 ? -6.901 -3.278 21.586 1.00 80.44 68 SER A N 1
ATOM 487 C CA . SER A 1 68 ? -7.171 -3.836 22.919 1.00 80.44 68 SER A CA 1
ATOM 488 C C . SER A 1 68 ? -6.334 -3.205 24.038 1.00 80.44 68 SER A C 1
ATOM 490 O O . SER A 1 68 ? -6.725 -3.243 25.199 1.00 80.44 68 SER A O 1
ATOM 492 N N . HIS A 1 69 ? -5.166 -2.643 23.712 1.00 82.75 69 HIS A N 1
ATOM 493 C CA . HIS A 1 69 ? -4.286 -1.976 24.678 1.00 82.75 69 HIS A CA 1
ATOM 494 C C . HIS A 1 69 ? -4.402 -0.444 24.634 1.00 82.75 69 HIS A C 1
ATOM 496 O O . HIS A 1 69 ? -3.584 0.239 25.255 1.00 82.75 69 HIS A O 1
ATOM 502 N N . SER A 1 70 ? -5.354 0.107 23.872 1.00 73.94 70 SER A N 1
ATOM 503 C CA . SER A 1 70 ? -5.525 1.551 23.654 1.00 73.94 70 SER A CA 1
ATOM 504 C C . SER A 1 70 ? -4.241 2.253 23.178 1.00 73.94 70 SER A C 1
ATOM 506 O O . SER A 1 70 ? -3.963 3.403 23.521 1.00 73.94 70 SER A O 1
ATOM 508 N N . ARG A 1 71 ? -3.422 1.562 22.369 1.00 81.50 71 ARG A N 1
ATOM 509 C CA . ARG A 1 71 ? -2.135 2.061 21.851 1.00 81.50 71 ARG A CA 1
ATOM 510 C C . ARG A 1 71 ? -2.248 2.524 20.399 1.00 81.50 71 ARG A C 1
ATOM 512 O O . ARG A 1 71 ? -1.500 2.061 19.538 1.00 81.50 71 ARG A O 1
ATOM 519 N N . GLY A 1 72 ? -3.139 3.480 20.127 1.00 79.62 72 GLY A N 1
ATOM 520 C CA . GLY A 1 72 ? -3.353 4.023 18.773 1.00 79.62 72 GLY A CA 1
ATOM 521 C C . GLY A 1 72 ? -2.071 4.536 18.093 1.00 79.62 72 GLY A C 1
ATOM 522 O O . GLY A 1 72 ? -1.895 4.382 16.887 1.00 79.62 72 GLY A O 1
ATOM 523 N N . HIS A 1 73 ? -1.111 5.039 18.874 1.00 83.19 73 HIS A N 1
ATOM 524 C CA . HIS A 1 73 ? 0.198 5.481 18.382 1.00 83.19 73 HIS A CA 1
ATOM 525 C C . HIS A 1 73 ? 1.030 4.369 17.725 1.00 83.19 73 HIS A C 1
ATOM 527 O O . HIS A 1 73 ? 1.703 4.620 16.729 1.00 83.19 73 HIS A O 1
ATOM 533 N N . VAL A 1 74 ? 0.980 3.135 18.242 1.00 87.44 74 VAL A N 1
ATOM 534 C CA . VAL A 1 74 ? 1.714 1.998 17.657 1.00 87.44 74 VAL A CA 1
ATOM 535 C C . VAL A 1 74 ? 1.178 1.694 16.266 1.00 87.44 74 VAL A C 1
ATOM 537 O O . VAL A 1 74 ? 1.953 1.472 15.336 1.00 87.44 74 VAL A O 1
ATOM 540 N N . LEU A 1 75 ? -0.146 1.723 16.117 1.00 87.50 75 LEU A N 1
ATOM 541 C CA . LEU A 1 75 ? -0.786 1.445 14.843 1.00 87.50 75 LEU A CA 1
ATOM 542 C C . LEU A 1 75 ? -0.503 2.549 13.818 1.00 87.50 75 LEU A C 1
ATOM 544 O O . LEU A 1 75 ? -0.252 2.242 12.660 1.00 87.50 75 LEU A O 1
ATOM 548 N N . LEU A 1 76 ? -0.409 3.808 14.245 1.00 89.50 76 LEU A N 1
ATOM 549 C CA . LEU A 1 76 ? 0.026 4.899 13.370 1.00 89.50 76 LEU A CA 1
ATOM 550 C C . LEU A 1 76 ? 1.450 4.715 12.849 1.00 89.50 76 LEU A C 1
ATOM 552 O O . LEU A 1 76 ? 1.678 4.890 11.654 1.00 89.50 76 LEU A O 1
ATOM 556 N N . PHE A 1 77 ? 2.403 4.317 13.695 1.00 91.44 77 PHE A N 1
ATOM 557 C CA . PHE A 1 77 ? 3.756 4.005 13.220 1.00 91.44 77 PHE A CA 1
ATOM 558 C C . PHE A 1 77 ? 3.771 2.787 12.293 1.00 91.44 77 PHE A C 1
ATOM 560 O O . PHE A 1 77 ? 4.493 2.786 11.296 1.00 91.44 77 PHE A O 1
ATOM 567 N N . ALA A 1 78 ? 2.944 1.774 12.564 1.00 91.25 78 ALA A N 1
ATOM 568 C CA . ALA A 1 78 ? 2.781 0.643 11.656 1.00 91.25 78 ALA A CA 1
ATOM 569 C C . ALA A 1 78 ? 2.220 1.091 10.294 1.00 91.25 78 ALA A C 1
ATOM 571 O O . ALA A 1 78 ? 2.747 0.678 9.262 1.00 91.25 78 ALA A O 1
ATOM 572 N N . CYS A 1 79 ? 1.231 1.991 10.275 1.00 92.12 79 CYS A N 1
ATOM 573 C CA . CYS A 1 79 ? 0.715 2.612 9.056 1.00 92.12 79 CYS A CA 1
ATOM 574 C C . CYS A 1 79 ? 1.789 3.442 8.340 1.00 92.12 79 CYS A C 1
ATOM 576 O O . CYS A 1 79 ? 1.912 3.326 7.127 1.00 92.12 79 CYS A O 1
ATOM 578 N N . GLN A 1 80 ? 2.630 4.201 9.055 1.00 94.31 80 GLN A N 1
ATOM 579 C CA . GLN A 1 80 ? 3.750 4.926 8.439 1.00 94.31 80 GLN A CA 1
ATOM 580 C C . GLN A 1 80 ? 4.731 3.987 7.733 1.00 94.31 80 GLN A C 1
ATOM 582 O O . GLN A 1 80 ? 5.161 4.276 6.618 1.00 94.31 80 GLN A O 1
ATOM 587 N N . ILE A 1 81 ? 5.082 2.869 8.372 1.00 94.19 81 ILE A N 1
ATOM 588 C CA . ILE A 1 81 ? 5.951 1.848 7.777 1.00 94.19 81 ILE A CA 1
ATOM 589 C C . ILE A 1 81 ? 5.261 1.216 6.566 1.00 94.19 81 ILE A C 1
ATOM 591 O O . ILE A 1 81 ? 5.885 1.060 5.517 1.00 94.19 81 ILE A O 1
ATOM 595 N N . ALA A 1 82 ? 3.974 0.885 6.691 1.00 93.38 82 ALA A N 1
ATOM 596 C CA . ALA A 1 82 ? 3.195 0.288 5.616 1.00 93.38 82 ALA A CA 1
ATOM 597 C C . ALA A 1 82 ? 3.096 1.219 4.401 1.00 93.38 82 ALA A C 1
ATOM 599 O O . ALA A 1 82 ? 3.365 0.760 3.298 1.00 93.38 82 ALA A O 1
ATOM 600 N N . VAL A 1 83 ? 2.789 2.509 4.586 1.00 95.44 83 VAL A N 1
ATOM 601 C CA . VAL A 1 83 ? 2.711 3.508 3.505 1.00 95.44 83 VAL A CA 1
ATOM 602 C C . VAL A 1 83 ? 4.065 3.687 2.825 1.00 95.44 83 VAL A C 1
ATOM 604 O O . VAL A 1 83 ? 4.127 3.667 1.599 1.00 95.44 83 VAL A O 1
ATOM 607 N N . ALA A 1 84 ? 5.158 3.791 3.583 1.00 95.25 84 ALA A N 1
ATOM 608 C CA . ALA A 1 84 ? 6.487 3.966 3.006 1.00 95.25 84 ALA A CA 1
ATOM 609 C C . ALA A 1 84 ? 6.920 2.746 2.168 1.00 95.25 84 ALA A C 1
ATOM 611 O O . ALA A 1 84 ? 7.366 2.894 1.026 1.00 95.25 84 ALA A O 1
ATOM 612 N N . LEU A 1 85 ? 6.733 1.532 2.700 1.00 93.75 85 LEU A N 1
ATOM 613 C CA . LEU A 1 85 ? 7.056 0.294 1.988 1.00 93.75 85 LEU A CA 1
ATOM 614 C C . LEU A 1 85 ? 6.120 0.061 0.799 1.00 93.75 85 LEU A C 1
ATOM 616 O O . LEU A 1 85 ? 6.586 -0.260 -0.288 1.00 93.75 85 LEU A O 1
ATOM 620 N N . ALA A 1 86 ? 4.815 0.251 0.968 1.00 93.62 86 ALA A N 1
ATOM 621 C CA . ALA A 1 86 ? 3.850 0.096 -0.111 1.00 93.62 86 ALA A CA 1
ATOM 622 C C . ALA A 1 86 ? 4.067 1.133 -1.220 1.00 93.62 86 ALA A C 1
ATOM 624 O O . ALA A 1 86 ? 3.996 0.792 -2.396 1.00 93.62 86 ALA A O 1
ATOM 625 N N . GLY A 1 87 ? 4.411 2.373 -0.867 1.00 94.81 87 GLY A N 1
ATOM 626 C CA . GLY A 1 87 ? 4.787 3.410 -1.823 1.00 94.81 87 GLY A CA 1
ATOM 627 C C . GLY A 1 87 ? 6.020 3.011 -2.632 1.00 94.81 87 GLY A C 1
ATOM 628 O O . GLY A 1 87 ? 6.016 3.137 -3.855 1.00 94.81 87 GLY A O 1
ATOM 629 N N . LEU A 1 88 ? 7.044 2.452 -1.977 1.00 93.88 88 LEU A N 1
ATOM 630 C CA . LEU A 1 88 ? 8.198 1.883 -2.672 1.00 93.88 88 LEU A CA 1
ATOM 631 C C . LEU A 1 88 ? 7.782 0.742 -3.612 1.00 93.88 88 LEU A C 1
ATOM 633 O O . LEU A 1 88 ? 8.179 0.745 -4.773 1.00 93.88 88 LEU A O 1
ATOM 637 N N . GLU A 1 89 ? 6.961 -0.207 -3.167 1.00 92.19 89 GLU A N 1
ATOM 638 C CA . GLU A 1 89 ? 6.478 -1.312 -4.009 1.00 92.19 89 GLU A CA 1
ATOM 639 C C . GLU A 1 89 ? 5.729 -0.809 -5.250 1.00 92.19 89 GLU A C 1
ATOM 641 O O . GLU A 1 89 ? 6.070 -1.179 -6.377 1.00 92.19 89 GLU A O 1
ATOM 646 N N . LEU A 1 90 ? 4.770 0.100 -5.045 1.00 92.62 90 LEU A N 1
ATOM 647 C CA . LEU A 1 90 ? 3.998 0.734 -6.109 1.00 92.62 90 LEU A CA 1
ATOM 648 C C . LEU A 1 90 ? 4.901 1.499 -7.074 1.00 92.62 90 LEU A C 1
ATOM 650 O O . LEU A 1 90 ? 4.698 1.408 -8.279 1.00 92.62 90 LEU A O 1
ATOM 654 N N . SER A 1 91 ? 5.936 2.188 -6.583 1.00 92.56 91 SER A N 1
ATOM 655 C CA . SER A 1 91 ? 6.881 2.915 -7.439 1.00 92.56 91 SER A CA 1
ATOM 656 C C . SER A 1 91 ? 7.554 1.994 -8.467 1.00 92.56 91 SER A C 1
ATOM 658 O O . SER A 1 91 ? 7.645 2.326 -9.653 1.00 92.56 91 SER A O 1
ATOM 660 N N . TRP A 1 92 ? 7.942 0.787 -8.043 1.00 90.56 92 TRP A N 1
ATOM 661 C CA . TRP A 1 92 ? 8.528 -0.223 -8.919 1.00 90.56 92 TRP A CA 1
ATOM 662 C C . TRP A 1 92 ? 7.495 -0.822 -9.879 1.00 90.56 92 TRP A C 1
ATOM 664 O O . TRP A 1 92 ? 7.812 -1.051 -11.050 1.00 90.56 92 TRP A O 1
ATOM 674 N N . TRP A 1 93 ? 6.264 -1.068 -9.422 1.00 90.00 93 TRP A N 1
ATOM 675 C CA . TRP A 1 93 ? 5.186 -1.546 -10.292 1.00 90.00 93 TRP A CA 1
ATOM 676 C C . TRP A 1 93 ? 4.825 -0.514 -11.355 1.00 90.00 93 TRP A C 1
ATOM 678 O O . TRP A 1 93 ? 4.817 -0.846 -12.537 1.00 90.00 93 TRP A O 1
ATOM 688 N N . HIS A 1 94 ? 4.610 0.743 -10.969 1.00 91.62 94 HIS A N 1
ATOM 689 C CA . HIS A 1 94 ? 4.272 1.832 -11.880 1.00 91.62 94 HIS A CA 1
ATOM 690 C C . HIS A 1 94 ? 5.376 2.058 -12.908 1.00 91.62 94 HIS A C 1
ATOM 692 O O . HIS A 1 94 ? 5.085 2.215 -14.090 1.00 91.62 94 HIS A O 1
ATOM 698 N N . PHE A 1 95 ? 6.648 2.023 -12.502 1.00 90.19 95 PHE A N 1
ATOM 699 C CA . PHE A 1 95 ? 7.765 2.084 -13.444 1.00 90.19 95 PHE A CA 1
ATOM 700 C C . PHE A 1 95 ? 7.685 0.979 -14.508 1.00 90.19 95 PHE A C 1
ATOM 702 O O . PHE A 1 95 ? 7.734 1.269 -15.704 1.00 90.19 95 PHE A O 1
ATOM 709 N N . ARG A 1 96 ? 7.493 -0.278 -14.094 1.00 88.25 96 ARG A N 1
ATOM 710 C CA . ARG A 1 96 ? 7.425 -1.418 -15.020 1.00 88.25 96 ARG A CA 1
ATOM 711 C C . ARG A 1 96 ? 6.190 -1.384 -15.912 1.00 88.25 96 ARG A C 1
ATOM 713 O O . ARG A 1 96 ? 6.312 -1.623 -17.109 1.00 88.25 96 ARG A O 1
ATOM 720 N N . ILE A 1 97 ? 5.026 -1.060 -15.354 1.00 89.75 97 ILE A N 1
ATOM 721 C CA . ILE A 1 97 ? 3.778 -0.920 -16.111 1.00 89.75 97 ILE A CA 1
ATOM 722 C C . ILE A 1 97 ? 3.931 0.183 -17.161 1.00 89.75 97 ILE A C 1
ATOM 724 O O . ILE A 1 97 ? 3.617 -0.051 -18.325 1.00 89.75 97 ILE A O 1
ATOM 728 N N . ARG A 1 98 ? 4.486 1.347 -16.787 1.00 89.44 98 ARG A N 1
ATOM 729 C CA . ARG A 1 98 ? 4.758 2.443 -17.729 1.00 89.44 98 ARG A CA 1
ATOM 730 C C . ARG A 1 98 ? 5.660 2.007 -18.861 1.00 89.44 98 ARG A C 1
ATOM 732 O O . ARG A 1 98 ? 5.271 2.149 -20.011 1.00 89.44 98 ARG A O 1
ATOM 739 N N . LYS A 1 99 ? 6.826 1.435 -18.552 1.00 86.19 99 LYS A N 1
ATOM 740 C CA . LYS A 1 99 ? 7.763 0.985 -19.586 1.00 86.19 99 LYS A CA 1
ATOM 741 C C . LYS A 1 99 ? 7.135 -0.063 -20.497 1.00 86.19 99 LYS A C 1
ATOM 743 O O . LYS A 1 99 ? 7.232 0.066 -21.707 1.00 86.19 99 LYS A O 1
ATOM 748 N N . ARG A 1 100 ? 6.404 -1.034 -19.946 1.00 84.12 100 ARG A N 1
ATOM 749 C CA . ARG A 1 100 ? 5.710 -2.056 -20.739 1.00 84.12 100 ARG A CA 1
ATOM 750 C C . ARG A 1 100 ? 4.650 -1.470 -21.673 1.00 84.12 100 ARG A C 1
ATOM 752 O O . ARG A 1 100 ? 4.588 -1.874 -22.829 1.00 84.12 100 ARG A O 1
ATOM 759 N N . LEU A 1 101 ? 3.816 -0.555 -21.183 1.00 86.06 101 LEU A N 1
ATOM 760 C CA . LEU A 1 101 ? 2.752 0.054 -21.982 1.00 86.06 101 LEU A CA 1
ATOM 761 C C . LEU A 1 101 ? 3.305 1.038 -23.016 1.00 86.06 101 LEU A C 1
ATOM 763 O O . LEU A 1 101 ? 2.849 1.023 -24.151 1.00 86.06 101 LEU A O 1
ATOM 767 N N . LEU A 1 102 ? 4.301 1.848 -22.655 1.00 84.50 102 LEU A N 1
ATOM 768 C CA . LEU A 1 102 ? 4.936 2.787 -23.580 1.00 84.50 102 LEU A CA 1
ATOM 769 C C . LEU A 1 102 ? 5.661 2.056 -24.702 1.00 84.50 102 LEU A C 1
ATOM 771 O O . LEU A 1 102 ? 5.454 2.397 -25.857 1.00 84.50 102 LEU A O 1
ATOM 775 N N . VAL A 1 103 ? 6.422 1.006 -24.386 1.00 80.25 103 VAL A N 1
ATOM 776 C CA . VAL A 1 103 ? 7.010 0.112 -25.392 1.00 80.25 103 VAL A CA 1
ATOM 777 C C . VAL A 1 103 ? 5.902 -0.440 -26.294 1.00 80.25 103 VAL A C 1
ATOM 779 O O . VAL A 1 103 ? 5.941 -0.246 -27.500 1.00 80.25 103 VAL A O 1
ATOM 782 N N . ALA A 1 104 ? 4.844 -1.033 -25.739 1.00 78.19 104 ALA A N 1
ATOM 783 C CA . ALA A 1 104 ? 3.763 -1.583 -26.559 1.00 78.19 104 ALA A CA 1
ATOM 784 C C . ALA A 1 104 ? 3.057 -0.550 -27.468 1.00 78.19 104 ALA A C 1
ATOM 786 O O . ALA A 1 104 ? 2.521 -0.937 -28.501 1.00 78.19 104 ALA A O 1
ATOM 787 N N . LEU A 1 105 ? 3.041 0.734 -27.091 1.00 78.19 105 LEU A N 1
ATOM 788 C CA . LEU A 1 105 ? 2.384 1.816 -27.837 1.00 78.19 105 LEU A CA 1
ATOM 789 C C . LEU A 1 105 ? 3.312 2.545 -28.823 1.00 78.19 105 LEU A C 1
ATOM 791 O O . LEU A 1 105 ? 2.830 3.059 -29.826 1.00 78.19 105 LEU A O 1
ATOM 795 N N . LEU A 1 106 ? 4.614 2.613 -28.534 1.00 72.56 106 LEU A N 1
ATOM 796 C CA . LEU A 1 106 ? 5.624 3.291 -29.357 1.00 72.56 106 LEU A CA 1
ATOM 797 C C . LEU A 1 106 ? 6.254 2.367 -30.406 1.00 72.56 106 LEU A C 1
ATOM 799 O O . LEU A 1 106 ? 6.938 2.850 -31.306 1.00 72.56 106 LEU A O 1
ATOM 803 N N . PHE A 1 107 ? 6.051 1.050 -30.300 1.00 69.75 107 PHE A N 1
ATOM 804 C CA . PHE A 1 107 ? 6.507 0.109 -31.318 1.00 69.75 107 PHE A CA 1
ATOM 805 C C . PHE A 1 107 ? 5.674 0.259 -32.598 1.00 69.75 107 PHE A C 1
ATOM 807 O O . PHE A 1 107 ? 4.558 -0.245 -32.709 1.00 69.75 107 PHE A O 1
ATOM 814 N N . ASP A 1 108 ? 6.261 0.961 -33.566 1.00 58.66 108 ASP A N 1
ATOM 815 C CA . ASP A 1 108 ? 5.780 1.067 -34.937 1.00 58.66 108 ASP A CA 1
ATOM 816 C C . ASP A 1 108 ? 5.909 -0.311 -35.622 1.00 58.66 108 ASP A C 1
ATOM 818 O O . ASP A 1 108 ? 7.019 -0.857 -35.654 1.00 58.66 108 ASP A O 1
ATOM 822 N N . PRO A 1 109 ? 4.827 -0.923 -36.146 1.00 57.25 109 PRO A N 1
ATOM 823 C CA . PRO A 1 109 ? 4.895 -2.220 -36.829 1.00 57.25 109 PRO A CA 1
ATOM 824 C C . PRO A 1 109 ? 5.850 -2.232 -38.036 1.00 57.25 109 PRO A C 1
ATOM 826 O O . PRO A 1 109 ? 6.269 -3.308 -38.465 1.00 57.25 109 PRO A O 1
ATOM 829 N N . ASP A 1 110 ? 6.225 -1.056 -38.547 1.00 54.22 110 ASP A N 1
ATOM 830 C CA . ASP A 1 110 ? 7.149 -0.888 -39.670 1.00 54.22 110 ASP A CA 1
ATOM 831 C C . ASP A 1 110 ? 8.633 -0.805 -39.250 1.00 54.22 110 ASP A C 1
ATOM 833 O O . ASP A 1 110 ? 9.538 -0.923 -40.090 1.00 54.22 110 ASP A O 1
ATOM 837 N N . ALA A 1 111 ? 8.925 -0.664 -37.952 1.00 60.19 111 ALA A N 1
ATOM 838 C CA . ALA A 1 111 ? 10.287 -0.737 -37.439 1.00 60.19 111 ALA A CA 1
ATOM 839 C C . ALA A 1 111 ? 10.781 -2.194 -37.503 1.00 60.19 111 ALA A C 1
ATOM 841 O O . ALA A 1 111 ? 10.285 -3.070 -36.800 1.00 60.19 111 ALA A O 1
ATOM 842 N N . ARG A 1 112 ? 11.796 -2.460 -38.338 1.00 55.88 112 ARG A N 1
ATOM 843 C CA . ARG A 1 112 ? 12.418 -3.785 -38.581 1.00 55.88 112 ARG A CA 1
ATOM 844 C C . ARG A 1 112 ? 13.192 -4.362 -37.379 1.00 55.88 112 ARG A C 1
ATOM 846 O O . ARG A 1 112 ? 14.250 -4.962 -37.557 1.00 55.88 112 ARG A O 1
ATOM 853 N N . ILE A 1 113 ? 12.719 -4.158 -36.157 1.00 62.47 113 ILE A N 1
ATOM 854 C CA . ILE A 1 113 ? 13.289 -4.757 -34.953 1.00 62.47 113 ILE A CA 1
ATOM 855 C C . ILE A 1 113 ? 12.626 -6.122 -34.777 1.00 62.47 113 ILE A C 1
ATOM 857 O O . ILE A 1 113 ? 11.400 -6.231 -34.768 1.00 62.47 113 ILE A O 1
ATOM 861 N N . SER A 1 114 ? 13.429 -7.181 -34.655 1.00 69.25 114 SER A N 1
ATOM 862 C CA . SER A 1 114 ? 12.895 -8.511 -34.366 1.00 69.25 114 SER A CA 1
ATOM 863 C C . SER A 1 114 ? 12.107 -8.472 -33.046 1.00 69.25 114 SER A C 1
ATOM 865 O O . SER A 1 114 ? 12.581 -7.870 -32.079 1.00 69.25 114 SER A O 1
ATOM 867 N N . PRO A 1 115 ? 10.945 -9.141 -32.935 1.00 66.69 115 PRO A N 1
ATOM 868 C CA . PRO A 1 115 ? 10.192 -9.219 -31.680 1.00 66.69 115 PRO A CA 1
ATOM 869 C C . PRO A 1 115 ? 11.027 -9.787 -30.516 1.00 66.69 115 PRO A C 1
ATOM 871 O O . PRO A 1 115 ? 10.762 -9.466 -29.359 1.00 66.69 115 PRO A O 1
ATOM 874 N N . SER A 1 116 ? 12.065 -10.584 -30.807 1.00 70.75 116 SER A N 1
ATOM 875 C CA . SER A 1 116 ? 13.046 -11.044 -29.811 1.00 70.75 116 SER A CA 1
ATOM 876 C C . SER A 1 116 ? 13.874 -9.904 -29.224 1.00 70.75 116 SER A C 1
ATOM 878 O O . SER A 1 116 ? 14.096 -9.865 -28.014 1.00 70.75 116 SER A O 1
ATOM 880 N N . ASP A 1 117 ? 14.300 -8.977 -30.076 1.00 70.06 117 ASP A N 1
ATOM 881 C CA . ASP A 1 117 ? 15.225 -7.898 -29.738 1.00 70.06 117 ASP A CA 1
ATOM 882 C C . ASP A 1 117 ? 14.464 -6.780 -29.030 1.00 70.06 117 ASP A C 1
ATOM 884 O O . ASP A 1 117 ? 14.940 -6.250 -28.032 1.00 70.06 117 ASP A O 1
ATOM 888 N N . ALA A 1 118 ? 13.223 -6.521 -29.457 1.00 66.69 118 ALA A N 1
ATOM 889 C CA . ALA A 1 118 ? 12.264 -5.683 -28.745 1.00 66.69 118 ALA A CA 1
ATOM 890 C C . ALA A 1 118 ? 12.005 -6.200 -27.320 1.00 66.69 118 ALA A C 1
ATOM 892 O O . ALA A 1 118 ? 12.094 -5.448 -26.351 1.00 66.69 118 ALA A O 1
ATOM 893 N N . ALA A 1 119 ? 11.756 -7.506 -27.174 1.00 68.69 119 ALA A N 1
ATOM 894 C CA . ALA A 1 119 ? 11.547 -8.135 -25.873 1.00 68.69 119 ALA A CA 1
ATOM 895 C C . ALA A 1 119 ? 12.817 -8.156 -25.006 1.00 68.69 119 ALA A C 1
ATOM 897 O O . ALA A 1 119 ? 12.728 -8.243 -23.781 1.00 68.69 119 ALA A O 1
ATOM 898 N N . GLN A 1 120 ? 14.005 -8.126 -25.610 1.00 70.88 120 GLN A N 1
ATOM 899 C CA . GLN A 1 120 ? 15.273 -8.054 -24.887 1.00 70.88 120 GLN A CA 1
ATOM 900 C C . GLN A 1 120 ? 15.584 -6.621 -24.435 1.00 70.88 120 GLN A C 1
ATOM 902 O O . GLN A 1 120 ? 15.837 -6.423 -23.252 1.00 70.88 120 GLN A O 1
ATOM 907 N N . LEU A 1 121 ? 15.421 -5.622 -25.307 1.00 68.81 121 LEU A N 1
ATOM 908 C CA . LEU A 1 121 ? 15.485 -4.196 -24.957 1.00 68.81 121 LEU A CA 1
ATOM 909 C C . LEU A 1 121 ? 14.496 -3.845 -23.845 1.00 68.81 121 LEU A C 1
ATOM 911 O O . LEU A 1 121 ? 14.863 -3.227 -22.849 1.00 68.81 121 LEU A O 1
ATOM 915 N N . GLN A 1 122 ? 13.255 -4.317 -23.966 1.00 69.00 122 GLN A N 1
ATOM 916 C CA . GLN A 1 122 ? 12.244 -4.139 -22.934 1.00 69.00 122 GLN A CA 1
ATOM 917 C C . GLN A 1 122 ? 12.672 -4.782 -21.607 1.00 69.00 122 GLN A C 1
ATOM 919 O O . GLN A 1 122 ? 12.471 -4.194 -20.548 1.00 69.00 122 GLN A O 1
ATOM 924 N N . ARG A 1 123 ? 13.281 -5.974 -21.635 1.00 68.56 123 ARG A N 1
ATOM 925 C CA . ARG A 1 123 ? 13.811 -6.626 -20.428 1.00 68.56 123 ARG A CA 1
ATOM 926 C C . ARG A 1 123 ? 14.947 -5.826 -19.803 1.00 68.56 123 ARG A C 1
ATOM 928 O O . ARG A 1 123 ? 14.945 -5.652 -18.587 1.00 68.56 123 ARG A O 1
ATOM 935 N N . ASP A 1 124 ? 15.871 -5.326 -20.609 1.00 67.75 124 ASP A N 1
ATOM 936 C CA . ASP A 1 124 ? 17.029 -4.572 -20.137 1.00 67.75 124 ASP A CA 1
ATOM 937 C C . ASP A 1 124 ? 16.611 -3.220 -19.536 1.00 67.75 124 ASP A C 1
ATOM 939 O O . ASP A 1 124 ? 17.081 -2.856 -18.456 1.00 67.75 124 ASP A O 1
ATOM 943 N N . GLU A 1 125 ? 15.634 -2.532 -20.138 1.00 68.25 125 GLU A N 1
ATOM 944 C CA . GLU A 1 125 ? 15.053 -1.305 -19.580 1.00 68.25 125 GLU A CA 1
ATOM 945 C C . GLU A 1 125 ? 14.207 -1.557 -18.320 1.00 68.25 125 GLU A C 1
ATOM 947 O O . GLU A 1 125 ? 14.301 -0.814 -17.339 1.00 68.25 125 GLU A O 1
ATOM 952 N N . MET A 1 126 ? 13.390 -2.618 -18.303 1.00 63.22 126 MET A N 1
ATOM 953 C CA . MET A 1 126 ? 12.536 -2.964 -17.155 1.00 63.22 126 MET A CA 1
ATOM 954 C C . MET A 1 126 ? 13.327 -3.500 -15.956 1.00 63.22 126 MET A C 1
ATOM 956 O O . MET A 1 126 ? 12.853 -3.408 -14.816 1.00 63.22 126 MET A O 1
ATOM 960 N N . ASN A 1 127 ? 14.521 -4.050 -16.192 1.00 62.66 127 ASN A N 1
ATOM 961 C CA . ASN A 1 127 ? 15.416 -4.536 -15.147 1.00 62.66 127 ASN A CA 1
ATOM 962 C C . ASN A 1 127 ? 16.150 -3.420 -14.403 1.00 62.66 127 ASN A C 1
ATOM 964 O O . ASN A 1 127 ? 16.834 -3.750 -13.434 1.00 62.66 127 ASN A O 1
ATOM 968 N N . GLY A 1 128 ? 15.974 -2.151 -14.811 1.00 57.69 128 GLY A N 1
ATOM 969 C CA . GLY A 1 128 ? 16.333 -0.941 -14.069 1.00 57.69 128 GLY A CA 1
ATOM 970 C C . GLY A 1 128 ? 17.484 -1.161 -13.094 1.00 57.69 128 GLY A C 1
ATOM 971 O O . GLY A 1 128 ? 17.267 -1.299 -11.893 1.00 57.69 128 GLY A O 1
ATOM 972 N N . SER A 1 129 ? 18.716 -1.241 -13.598 1.00 53.81 129 SER A N 1
ATOM 973 C CA . SER A 1 129 ? 19.891 -1.578 -12.779 1.00 53.81 129 SER A CA 1
ATOM 974 C C . SER A 1 129 ? 20.276 -0.479 -11.775 1.00 53.81 129 SER A C 1
ATOM 976 O O . SER A 1 129 ? 21.311 -0.568 -11.112 1.00 53.81 129 SER A O 1
ATOM 978 N N . GLY A 1 130 ? 19.491 0.597 -11.707 1.00 67.12 130 GLY A N 1
ATOM 979 C CA . GLY A 1 130 ? 19.742 1.787 -10.918 1.00 67.12 130 GLY A CA 1
ATOM 980 C C . GLY A 1 130 ? 18.703 1.969 -9.823 1.00 67.12 130 GLY A C 1
ATOM 981 O O . GLY A 1 130 ? 17.508 1.787 -10.020 1.00 67.12 130 GLY A O 1
ATOM 982 N N . VAL A 1 131 ? 19.198 2.371 -8.664 1.00 80.94 131 VAL A N 1
ATOM 983 C CA . VAL A 1 131 ? 18.409 2.887 -7.553 1.00 80.94 131 VAL A CA 1
ATOM 984 C C . VAL A 1 131 ? 18.651 4.398 -7.494 1.00 80.94 131 VAL A C 1
ATOM 986 O O . VAL A 1 131 ? 19.775 4.828 -7.770 1.00 80.94 131 VAL A O 1
ATOM 989 N N . ALA A 1 132 ? 17.655 5.207 -7.121 1.00 83.12 132 ALA A N 1
ATOM 990 C CA . ALA A 1 132 ? 17.755 6.672 -7.129 1.00 83.12 132 ALA A CA 1
ATOM 991 C C . ALA A 1 132 ? 19.000 7.211 -6.390 1.00 83.12 132 ALA A C 1
ATOM 993 O O . ALA A 1 132 ? 19.640 8.153 -6.858 1.00 83.12 132 ALA A O 1
ATOM 994 N N . ILE A 1 133 ? 19.409 6.580 -5.280 1.00 88.25 133 ILE A N 1
ATOM 995 C CA . ILE A 1 133 ? 20.598 6.992 -4.512 1.00 88.25 133 ILE A CA 1
ATOM 996 C C . ILE A 1 133 ? 21.943 6.496 -5.080 1.00 88.25 133 ILE A C 1
ATOM 998 O O . ILE A 1 133 ? 23.005 6.876 -4.583 1.00 88.25 133 ILE A O 1
ATOM 1002 N N . ALA A 1 134 ? 21.956 5.665 -6.125 1.00 86.06 134 ALA A N 1
ATOM 1003 C CA . ALA A 1 134 ? 23.183 5.054 -6.644 1.00 86.06 134 ALA A CA 1
ATOM 1004 C C . ALA A 1 134 ? 24.305 6.063 -6.991 1.00 86.06 134 ALA A C 1
ATOM 1006 O O . ALA A 1 134 ? 25.458 5.788 -6.642 1.00 86.06 134 ALA A O 1
ATOM 1007 N N . PRO A 1 135 ? 24.036 7.238 -7.601 1.00 85.06 135 PRO A N 1
ATOM 1008 C CA . PRO A 1 135 ? 25.078 8.233 -7.868 1.00 85.06 135 PRO A CA 1
ATOM 1009 C C . PRO A 1 135 ? 25.724 8.778 -6.588 1.00 85.06 135 PRO A C 1
ATOM 1011 O O . PRO A 1 135 ? 26.943 8.942 -6.530 1.00 85.06 135 PRO A O 1
ATOM 1014 N N . LEU A 1 136 ? 24.920 9.019 -5.549 1.00 84.88 136 LEU A N 1
ATOM 1015 C CA . LEU A 1 136 ? 25.393 9.515 -4.258 1.00 84.88 136 LEU A CA 1
ATOM 1016 C C . LEU A 1 136 ? 26.195 8.437 -3.518 1.00 84.88 136 LEU A C 1
ATOM 1018 O O . LEU A 1 136 ? 27.281 8.712 -3.009 1.00 84.88 136 LEU A O 1
ATOM 1022 N N . ALA A 1 137 ? 25.710 7.193 -3.534 1.00 87.44 137 ALA A N 1
ATOM 1023 C CA . ALA A 1 137 ? 26.377 6.056 -2.907 1.00 87.44 137 ALA A CA 1
ATOM 1024 C C . ALA A 1 137 ? 27.773 5.801 -3.495 1.00 87.44 137 ALA A C 1
ATOM 1026 O O . ALA A 1 137 ? 28.707 5.510 -2.748 1.00 87.44 137 ALA A O 1
ATOM 1027 N N . ARG A 1 138 ? 27.943 5.956 -4.818 1.00 89.31 138 ARG A N 1
ATOM 1028 C CA . ARG A 1 138 ? 29.256 5.838 -5.479 1.00 89.31 138 ARG A CA 1
ATOM 1029 C C . ARG A 1 138 ? 30.229 6.938 -5.055 1.00 89.31 138 ARG A C 1
ATOM 1031 O O . ARG A 1 138 ? 31.416 6.663 -4.944 1.00 89.31 138 ARG A O 1
ATOM 1038 N N . ARG A 1 139 ? 29.740 8.160 -4.815 1.00 91.06 139 ARG A N 1
ATOM 1039 C CA . ARG A 1 139 ? 30.577 9.312 -4.440 1.00 91.06 139 ARG A CA 1
ATOM 1040 C C . ARG A 1 139 ? 30.976 9.312 -2.964 1.00 91.06 139 ARG A C 1
ATOM 1042 O O . ARG A 1 139 ? 32.109 9.657 -2.660 1.00 91.06 139 ARG A O 1
ATOM 1049 N N . LEU A 1 140 ? 30.056 8.957 -2.065 1.00 89.81 140 LEU A N 1
ATOM 1050 C CA . LEU A 1 140 ? 30.231 9.156 -0.618 1.00 89.81 140 LEU A CA 1
ATOM 1051 C C . LEU A 1 140 ? 30.409 7.864 0.186 1.00 89.81 140 LEU A C 1
ATOM 1053 O O . LEU A 1 140 ? 31.011 7.896 1.254 1.00 89.81 140 LEU A O 1
ATOM 1057 N N . CYS A 1 141 ? 29.889 6.731 -0.291 1.00 89.31 141 CYS A N 1
ATOM 1058 C CA . CYS A 1 141 ? 29.800 5.497 0.501 1.00 89.31 141 CYS A CA 1
ATOM 1059 C C . CYS A 1 141 ? 30.470 4.298 -0.181 1.00 89.31 141 CYS A C 1
ATOM 1061 O O . CYS A 1 141 ? 30.079 3.158 0.061 1.00 89.31 141 CYS A O 1
ATOM 1063 N N . GLY A 1 142 ? 31.428 4.534 -1.084 1.00 85.69 142 GLY A N 1
ATOM 1064 C CA . GLY A 1 142 ? 32.160 3.462 -1.773 1.00 85.69 142 GLY A CA 1
ATOM 1065 C C . GLY A 1 142 ? 31.269 2.518 -2.593 1.00 85.69 142 GLY A C 1
ATOM 1066 O O . GLY A 1 142 ? 31.630 1.369 -2.816 1.00 85.69 142 GLY A O 1
ATOM 1067 N N . GLY A 1 143 ? 30.079 2.969 -3.006 1.00 83.56 143 GLY A N 1
ATOM 1068 C CA . GLY A 1 143 ? 29.089 2.153 -3.714 1.00 83.56 143 GLY A CA 1
ATOM 1069 C C . GLY A 1 143 ? 28.096 1.403 -2.815 1.00 83.56 143 GLY A C 1
ATOM 1070 O O . GLY A 1 143 ? 27.194 0.747 -3.338 1.00 83.56 143 GLY A O 1
ATOM 1071 N N . HIS A 1 144 ? 28.184 1.522 -1.485 1.00 87.62 144 HIS A N 1
ATOM 1072 C CA . HIS A 1 144 ? 27.232 0.897 -0.562 1.00 87.62 144 HIS A CA 1
ATOM 1073 C C . HIS A 1 144 ? 25.917 1.688 -0.467 1.00 87.62 144 HIS A C 1
ATOM 1075 O O . HIS A 1 144 ? 25.760 2.594 0.352 1.00 87.62 144 HIS A O 1
ATOM 1081 N N . VAL A 1 145 ? 24.944 1.296 -1.292 1.00 87.94 145 VAL A N 1
ATOM 1082 C CA . VAL A 1 145 ? 23.614 1.928 -1.409 1.00 87.94 145 VAL A CA 1
ATOM 1083 C C . VAL A 1 145 ? 22.867 1.999 -0.068 1.00 87.94 145 VAL A C 1
ATOM 1085 O O . VAL A 1 145 ? 22.311 3.042 0.258 1.00 87.94 145 VAL A O 1
ATOM 1088 N N . TRP A 1 146 ? 22.900 0.936 0.746 1.00 89.31 146 TRP A N 1
ATOM 1089 C CA . TRP A 1 146 ? 22.211 0.895 2.047 1.00 89.31 146 TRP A CA 1
ATOM 1090 C C . TRP A 1 146 ? 22.762 1.894 3.058 1.00 89.31 146 TRP A C 1
ATOM 1092 O O . TRP A 1 146 ? 21.992 2.523 3.776 1.00 89.31 146 TRP A O 1
ATOM 1102 N N . VAL A 1 147 ? 24.086 2.065 3.094 1.00 91.12 147 VAL A N 1
ATOM 1103 C CA . VAL A 1 147 ? 24.733 3.022 3.999 1.00 91.12 147 VAL A CA 1
ATOM 1104 C C . VAL A 1 147 ? 24.344 4.441 3.603 1.00 91.12 147 VAL A C 1
ATOM 1106 O O . VAL A 1 147 ? 23.925 5.215 4.458 1.00 91.12 147 VAL A O 1
ATOM 1109 N N . ALA A 1 148 ? 24.398 4.755 2.305 1.00 92.06 148 ALA A N 1
ATOM 1110 C CA . ALA A 1 148 ? 23.963 6.051 1.800 1.00 92.06 148 ALA A CA 1
ATOM 1111 C C . ALA A 1 148 ? 22.489 6.323 2.148 1.00 92.06 148 ALA A C 1
ATOM 1113 O O . ALA A 1 148 ? 22.176 7.385 2.674 1.00 92.06 148 ALA A O 1
ATOM 1114 N N . ALA A 1 149 ? 21.602 5.344 1.937 1.00 93.38 149 ALA A N 1
ATOM 1115 C CA . ALA A 1 149 ? 20.175 5.481 2.226 1.00 93.38 149 ALA A CA 1
ATOM 1116 C C . ALA A 1 149 ? 19.891 5.692 3.722 1.00 93.38 149 ALA A C 1
ATOM 1118 O O . ALA A 1 149 ? 19.082 6.547 4.075 1.00 93.38 149 ALA A O 1
ATOM 1119 N N . LEU A 1 150 ? 20.588 4.969 4.606 1.00 94.62 150 LEU A N 1
ATOM 1120 C CA . LEU A 1 150 ? 20.471 5.144 6.056 1.00 94.62 150 LEU A CA 1
ATOM 1121 C C . LEU A 1 150 ? 20.976 6.515 6.516 1.00 94.62 150 LEU A C 1
ATOM 1123 O O . LEU A 1 150 ? 20.325 7.152 7.341 1.00 94.62 150 LEU A O 1
ATOM 1127 N N . LEU A 1 151 ? 22.095 6.995 5.965 1.00 95.81 151 LEU A N 1
ATOM 1128 C CA . LEU A 1 151 ? 22.617 8.330 6.267 1.00 95.81 151 LEU A CA 1
ATOM 1129 C C . LEU A 1 151 ? 21.656 9.426 5.797 1.00 95.81 151 LEU A C 1
ATOM 1131 O O . LEU A 1 151 ? 21.376 10.355 6.552 1.00 95.81 151 LEU A O 1
ATOM 1135 N N . THR A 1 152 ? 21.106 9.304 4.586 1.00 95.06 152 THR A N 1
ATOM 1136 C CA . THR A 1 152 ? 20.096 10.237 4.073 1.00 95.06 152 THR A CA 1
ATOM 1137 C C . THR A 1 152 ? 18.833 10.217 4.934 1.00 95.06 152 THR A C 1
ATOM 1139 O O . THR A 1 152 ? 18.337 11.279 5.301 1.00 95.06 152 THR A O 1
ATOM 1142 N N . ALA A 1 153 ? 18.344 9.038 5.322 1.00 96.69 153 ALA A N 1
ATOM 1143 C CA . ALA A 1 153 ? 17.178 8.903 6.190 1.00 96.69 153 ALA A CA 1
ATOM 1144 C C . ALA A 1 153 ? 17.401 9.520 7.579 1.00 96.69 153 ALA A C 1
ATOM 1146 O O . ALA A 1 153 ? 16.543 10.254 8.068 1.00 96.69 153 ALA A O 1
ATOM 1147 N N . ALA A 1 154 ? 18.565 9.275 8.190 1.00 97.00 154 ALA A N 1
ATOM 1148 C CA . ALA A 1 154 ? 18.931 9.853 9.480 1.00 97.00 154 ALA A CA 1
ATOM 1149 C C . ALA A 1 154 ? 19.049 11.383 9.409 1.00 97.00 154 ALA A 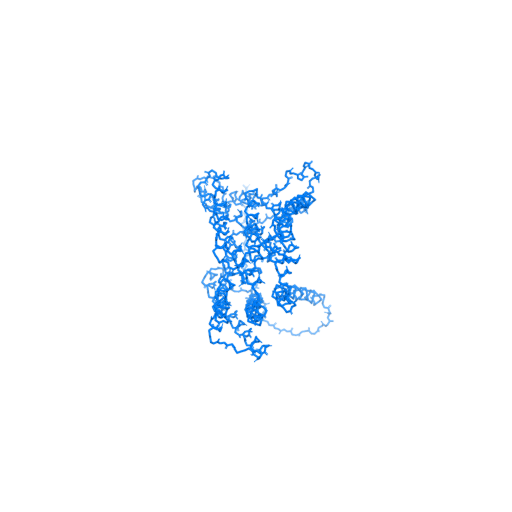C 1
ATOM 1151 O O . ALA A 1 154 ? 18.547 12.076 10.292 1.00 97.00 154 ALA A O 1
ATOM 1152 N N . LEU A 1 155 ? 19.658 11.915 8.342 1.00 97.19 155 LEU A N 1
ATOM 1153 C CA . LEU A 1 155 ? 19.787 13.355 8.129 1.00 97.19 155 LEU A CA 1
ATOM 1154 C C . LEU A 1 155 ? 18.416 14.018 7.949 1.00 97.19 155 LEU A C 1
ATOM 1156 O O . LEU A 1 155 ? 18.119 14.994 8.630 1.00 97.19 155 LEU A O 1
ATOM 1160 N N . VAL A 1 156 ? 17.570 13.484 7.065 1.00 97.00 156 VAL A N 1
ATOM 1161 C CA . VAL A 1 156 ? 16.240 14.049 6.785 1.00 97.00 156 VAL A CA 1
ATOM 1162 C C . VAL A 1 156 ? 15.329 13.942 8.009 1.00 97.00 156 VAL A C 1
ATOM 1164 O O . VAL A 1 156 ? 14.682 14.923 8.369 1.00 97.00 156 VAL A O 1
ATOM 1167 N N . GLY A 1 157 ? 15.324 12.797 8.698 1.00 96.50 157 GLY A N 1
ATOM 1168 C CA . GLY A 1 157 ? 14.579 12.618 9.946 1.00 96.50 157 GLY A CA 1
ATOM 1169 C C . GLY A 1 157 ? 15.055 13.559 11.056 1.00 96.50 157 GLY A C 1
ATOM 1170 O O . GLY A 1 157 ? 14.233 14.171 11.736 1.00 96.50 157 GLY A O 1
ATOM 1171 N N . GLY A 1 158 ? 16.372 13.735 11.202 1.00 96.94 158 GLY A N 1
ATOM 1172 C CA . GLY A 1 158 ? 16.970 14.659 12.167 1.00 96.94 158 GLY A CA 1
ATOM 1173 C C . GLY A 1 158 ? 16.662 16.127 11.866 1.00 96.94 158 GLY A C 1
ATOM 1174 O O . GLY A 1 158 ? 16.312 16.873 12.777 1.00 96.94 158 GLY A O 1
ATOM 1175 N N . LEU A 1 159 ? 16.722 16.537 10.595 1.00 97.06 159 LEU A N 1
ATOM 1176 C CA . LEU A 1 159 ? 16.338 17.884 10.162 1.00 97.06 159 LEU A CA 1
ATOM 1177 C C . LEU A 1 159 ? 14.852 18.147 10.420 1.00 97.06 159 LEU A C 1
ATOM 1179 O O . LEU A 1 159 ? 14.510 19.184 10.982 1.00 97.06 159 LEU A O 1
ATOM 1183 N N . ALA A 1 160 ? 13.978 17.201 10.074 1.00 95.25 160 ALA A N 1
ATOM 1184 C CA . ALA A 1 160 ? 12.546 17.319 10.327 1.00 95.25 160 ALA A CA 1
ATOM 1185 C C . ALA A 1 160 ? 12.248 17.422 11.833 1.00 95.25 160 ALA A C 1
ATOM 1187 O O . ALA A 1 160 ? 11.504 18.305 12.256 1.00 95.25 160 ALA A O 1
ATOM 1188 N N . ALA A 1 161 ? 12.894 16.589 12.656 1.00 94.56 161 ALA A N 1
ATOM 1189 C CA . ALA A 1 161 ? 12.807 16.680 14.111 1.00 94.56 161 ALA A CA 1
ATOM 1190 C C . ALA A 1 161 ? 13.308 18.036 14.636 1.00 94.56 161 ALA A C 1
ATOM 1192 O O . ALA A 1 161 ? 12.669 18.628 15.500 1.00 94.56 161 ALA A O 1
ATOM 1193 N N . GLY A 1 162 ? 14.415 18.555 14.096 1.00 94.81 162 GLY A N 1
ATOM 1194 C CA . GLY A 1 162 ? 14.967 19.862 14.453 1.00 94.81 162 GLY A CA 1
ATOM 1195 C C . GLY A 1 162 ? 14.020 21.020 14.133 1.00 94.81 162 GLY A C 1
ATOM 1196 O O . GLY A 1 162 ? 13.809 21.882 14.983 1.00 94.81 162 GLY A O 1
ATOM 1197 N N . VAL A 1 163 ? 13.395 21.008 12.950 1.00 92.38 163 VAL A N 1
ATOM 1198 C CA . VAL A 1 163 ? 12.372 21.996 12.561 1.00 92.38 163 VAL A CA 1
ATOM 1199 C C . VAL A 1 163 ? 11.185 21.939 13.513 1.00 92.38 163 VAL A C 1
ATOM 1201 O O . VAL A 1 163 ? 10.750 22.974 14.010 1.00 92.38 163 VAL A O 1
ATOM 1204 N N . VAL A 1 164 ? 10.699 20.735 13.827 1.00 89.75 164 VAL A N 1
ATOM 1205 C CA . VAL A 1 164 ? 9.616 20.572 14.797 1.00 89.75 164 VAL A CA 1
ATOM 1206 C C . VAL A 1 164 ? 10.028 21.137 16.151 1.00 89.75 164 VAL A C 1
ATOM 1208 O O . VAL A 1 164 ? 9.321 21.988 16.671 1.00 89.75 164 VAL A O 1
ATOM 1211 N N . LEU A 1 165 ? 11.186 20.754 16.694 1.00 91.50 165 LEU A N 1
ATOM 1212 C CA . LEU A 1 165 ? 11.683 21.256 17.980 1.00 91.50 165 LEU A CA 1
ATOM 1213 C C . LEU A 1 165 ? 11.808 22.787 18.018 1.00 91.50 165 LEU A C 1
ATOM 1215 O O . LEU A 1 165 ? 11.508 23.385 19.050 1.00 91.50 165 LEU A O 1
ATOM 1219 N N . ALA A 1 166 ? 12.189 23.428 16.911 1.00 91.31 166 ALA A N 1
ATOM 1220 C CA . ALA A 1 166 ? 12.208 24.887 16.804 1.00 91.31 166 ALA A CA 1
ATOM 1221 C C . ALA A 1 166 ? 10.795 25.503 16.874 1.00 91.31 166 ALA A C 1
ATOM 1223 O O . ALA A 1 166 ? 10.619 26.603 17.391 1.00 91.31 166 ALA A O 1
ATOM 1224 N N . CYS A 1 167 ? 9.773 24.775 16.423 1.00 86.12 167 CYS A N 1
ATOM 1225 C CA . CYS A 1 167 ? 8.360 25.145 16.508 1.00 86.12 167 CYS A CA 1
ATOM 1226 C C . CYS A 1 167 ? 7.672 24.675 17.804 1.00 86.12 167 CYS A C 1
ATOM 1228 O O . CYS A 1 167 ? 6.443 24.636 17.865 1.00 86.12 167 CYS A O 1
ATOM 1230 N N . ARG A 1 168 ? 8.421 24.325 18.855 1.00 86.12 168 ARG A N 1
ATOM 1231 C CA . ARG A 1 168 ? 7.845 23.811 20.106 1.00 86.12 168 ARG A CA 1
ATOM 1232 C C . ARG A 1 168 ? 6.866 24.777 20.770 1.00 86.12 168 ARG A C 1
ATOM 1234 O O . ARG A 1 168 ? 5.750 24.384 21.091 1.00 86.12 168 ARG A O 1
ATOM 1241 N N . GLU A 1 169 ? 7.267 26.033 20.953 1.00 84.31 169 GLU A N 1
ATOM 1242 C CA . GLU A 1 169 ? 6.441 27.034 21.637 1.00 84.31 169 GLU A CA 1
ATOM 1243 C C . GLU A 1 169 ? 5.058 27.256 20.997 1.00 84.31 169 GLU A C 1
ATOM 1245 O O . GLU A 1 169 ? 4.072 27.249 21.734 1.00 84.31 169 GLU A O 1
ATOM 1250 N N . PRO A 1 170 ? 4.917 27.456 19.669 1.00 79.25 170 PRO A N 1
ATOM 1251 C CA . PRO A 1 170 ? 3.597 27.633 19.071 1.00 79.25 170 PRO A CA 1
ATOM 1252 C C . PRO A 1 170 ? 2.742 26.364 19.144 1.00 79.25 170 PRO A C 1
ATOM 1254 O O . PRO A 1 170 ? 1.532 26.472 19.326 1.00 79.25 170 PRO A O 1
ATOM 1257 N N . VAL A 1 171 ? 3.340 25.172 19.053 1.00 72.56 171 VAL A N 1
ATOM 1258 C CA . VAL A 1 171 ? 2.585 23.909 19.107 1.00 72.56 171 VAL A CA 1
ATOM 1259 C C . VAL A 1 171 ? 2.103 23.601 20.527 1.00 72.56 171 VAL A C 1
ATOM 1261 O O . VAL A 1 171 ? 0.945 23.224 20.699 1.00 72.56 171 VAL A O 1
ATOM 1264 N N . GLU A 1 172 ? 2.931 23.830 21.554 1.00 78.75 172 GLU A N 1
ATOM 1265 C CA . GLU A 1 172 ? 2.528 23.661 22.962 1.00 78.75 172 GLU A CA 1
ATOM 1266 C C . GLU A 1 172 ? 1.378 24.605 23.357 1.00 78.75 172 GLU A C 1
ATOM 1268 O O . GLU A 1 172 ? 0.555 24.242 24.198 1.00 78.75 172 GLU A O 1
ATOM 1273 N N . ARG A 1 173 ? 1.263 25.785 22.724 1.00 78.56 173 ARG A N 1
ATOM 1274 C CA . ARG A 1 173 ? 0.112 26.687 22.926 1.00 78.56 173 ARG A CA 1
ATOM 1275 C C . ARG A 1 173 ? -1.194 26.123 22.365 1.00 78.56 173 ARG A C 1
ATOM 1277 O O . ARG A 1 173 ? -2.246 26.397 22.930 1.00 78.56 173 ARG A O 1
ATOM 1284 N N . VAL A 1 174 ? -1.135 25.379 21.259 1.00 73.56 174 VAL A N 1
ATOM 1285 C CA . VAL A 1 174 ? -2.321 24.797 20.605 1.00 73.56 174 VAL A CA 1
ATOM 1286 C C . VAL A 1 174 ? -2.765 23.519 21.315 1.00 73.56 174 VAL A C 1
ATOM 1288 O O . VAL A 1 174 ? -3.960 23.306 21.493 1.00 73.56 174 VAL A O 1
ATOM 1291 N N . ASN A 1 175 ? -1.822 22.681 21.755 1.00 68.44 175 ASN A N 1
ATOM 1292 C CA . ASN A 1 175 ? -2.131 21.449 22.473 1.00 68.44 175 ASN A CA 1
ATOM 1293 C C . ASN A 1 175 ? -1.215 21.287 23.704 1.00 68.44 175 ASN A C 1
ATOM 1295 O O . ASN A 1 175 ? -0.075 20.837 23.567 1.00 68.44 175 ASN A O 1
ATOM 1299 N N . PRO A 1 176 ? -1.701 21.600 24.922 1.00 63.41 176 PRO A N 1
ATOM 1300 C CA . PRO A 1 176 ? -0.879 21.582 26.133 1.00 63.41 176 PRO A CA 1
ATOM 1301 C C . PRO A 1 176 ? -0.561 20.164 26.639 1.00 63.41 176 PRO A C 1
ATOM 1303 O O . PRO A 1 176 ? 0.134 19.999 27.645 1.00 63.41 176 PRO A O 1
ATOM 1306 N N . THR A 1 177 ? -1.069 19.111 25.988 1.00 77.06 177 THR A N 1
ATOM 1307 C CA . THR A 1 177 ? -0.805 17.738 26.424 1.00 77.06 177 THR A CA 1
ATOM 1308 C C . THR A 1 177 ? 0.620 17.311 26.057 1.00 77.06 177 THR A C 1
ATOM 1310 O O . THR A 1 177 ? 1.015 17.288 24.892 1.00 77.06 177 THR A O 1
ATOM 1313 N N . LYS A 1 178 ? 1.405 16.890 27.062 1.00 73.56 178 LYS A N 1
ATOM 1314 C CA . LYS A 1 178 ? 2.773 16.369 26.853 1.00 73.56 178 LYS A CA 1
ATOM 1315 C C . LYS A 1 178 ? 2.819 15.212 25.847 1.00 73.56 178 LYS A C 1
ATOM 1317 O O . LYS A 1 178 ? 3.790 15.088 25.104 1.00 73.56 178 LYS A O 1
ATOM 1322 N N . LEU A 1 179 ? 1.770 14.385 25.820 1.00 76.56 179 LEU A N 1
ATOM 1323 C CA . LEU A 1 179 ? 1.645 13.262 24.893 1.00 76.56 179 LEU A CA 1
ATOM 1324 C C . LEU A 1 179 ? 1.445 13.735 23.444 1.00 76.56 179 LEU A C 1
ATOM 1326 O O . LEU A 1 179 ? 2.102 13.208 22.550 1.00 76.56 179 LEU A O 1
ATOM 1330 N N . GLY A 1 180 ? 0.602 14.749 23.209 1.00 77.44 180 GLY A N 1
ATOM 1331 C CA . GLY A 1 180 ? 0.338 15.280 21.869 1.00 77.44 180 GLY A CA 1
ATOM 1332 C C . GLY A 1 180 ? 1.601 15.820 21.198 1.00 77.44 180 GLY A C 1
ATOM 1333 O O . GLY A 1 180 ? 1.870 15.514 20.038 1.00 77.44 180 GLY A O 1
ATOM 1334 N N . TRP A 1 181 ? 2.440 16.529 21.957 1.00 80.56 181 TRP A N 1
ATOM 1335 C CA . TRP A 1 181 ? 3.719 17.036 21.458 1.00 80.56 181 TRP A CA 1
ATOM 1336 C C . TRP A 1 181 ? 4.708 15.927 21.068 1.00 80.56 181 TRP A C 1
ATOM 1338 O O . TRP A 1 181 ? 5.300 15.957 19.988 1.00 80.56 181 TRP A O 1
ATOM 1348 N N . GLN A 1 182 ? 4.887 14.927 21.934 1.00 85.94 182 GLN A N 1
ATOM 1349 C CA . GLN A 1 182 ? 5.794 13.807 21.660 1.00 85.94 182 GLN A CA 1
ATOM 1350 C C . GLN A 1 182 ? 5.333 12.996 20.445 1.00 85.94 182 GLN A C 1
ATOM 1352 O O . GLN A 1 182 ? 6.158 12.573 19.631 1.00 85.94 182 GLN A O 1
ATOM 1357 N N . MET A 1 183 ? 4.019 12.829 20.292 1.00 84.44 183 MET A N 1
ATOM 1358 C CA . MET A 1 183 ? 3.408 12.202 19.123 1.00 84.44 183 MET A CA 1
ATOM 1359 C C . MET A 1 183 ? 3.635 13.017 17.851 1.00 84.44 183 MET A C 1
ATOM 1361 O O . MET A 1 183 ? 4.024 12.446 16.837 1.00 84.44 183 MET A O 1
ATOM 1365 N N . PHE A 1 184 ? 3.478 14.341 17.907 1.00 86.75 184 PHE A N 1
ATOM 1366 C CA . PHE A 1 184 ? 3.755 15.231 16.779 1.00 86.75 184 PHE A CA 1
ATOM 1367 C C . PHE A 1 184 ? 5.214 15.107 16.308 1.00 86.75 184 PHE A C 1
ATOM 1369 O O . PHE A 1 184 ? 5.473 14.813 15.140 1.00 86.75 184 PHE A O 1
ATOM 1376 N N . LEU A 1 185 ? 6.168 15.241 17.236 1.00 90.94 185 LEU A N 1
ATOM 1377 C CA . LEU A 1 185 ? 7.601 15.141 16.949 1.00 90.94 185 LEU A CA 1
ATOM 1378 C C . LEU A 1 185 ? 7.987 13.778 16.364 1.00 90.94 185 LEU A C 1
ATOM 1380 O O . LEU A 1 185 ? 8.674 13.712 15.345 1.00 90.94 185 LEU A O 1
ATOM 1384 N N . SER A 1 186 ? 7.547 12.691 16.999 1.00 91.81 186 SER A N 1
ATOM 1385 C CA . SER A 1 186 ? 7.880 11.333 16.559 1.00 91.81 186 SER A CA 1
ATOM 1386 C C . SER A 1 186 ? 7.235 10.985 15.218 1.00 91.81 186 SER A C 1
ATOM 1388 O O . SER A 1 186 ? 7.911 10.435 14.355 1.00 91.81 186 SER A O 1
ATOM 1390 N N . CYS A 1 187 ? 5.973 11.359 14.997 1.00 91.62 187 CYS A N 1
ATOM 1391 C CA . CYS A 1 187 ? 5.264 11.137 13.738 1.00 91.62 187 CYS A CA 1
ATOM 1392 C C . CYS A 1 187 ? 5.962 11.840 12.563 1.00 91.62 187 CYS A C 1
ATOM 1394 O O . CYS A 1 187 ? 6.207 11.206 11.536 1.00 91.62 187 CYS A O 1
ATOM 1396 N N . VAL A 1 188 ? 6.358 13.109 12.728 1.00 94.00 188 VAL A N 1
ATOM 1397 C CA . VAL A 1 188 ? 7.098 13.856 11.696 1.00 94.00 188 VAL A CA 1
ATOM 1398 C C . VAL A 1 188 ? 8.477 13.248 11.450 1.00 94.00 188 VAL A C 1
ATOM 1400 O O . VAL A 1 188 ? 8.842 13.007 10.301 1.00 94.00 188 VAL A O 1
ATOM 1403 N N . ALA A 1 189 ? 9.242 12.976 12.510 1.00 95.31 189 ALA A N 1
ATOM 1404 C CA . ALA A 1 189 ? 10.606 12.469 12.386 1.00 95.31 189 ALA A CA 1
ATOM 1405 C C . ALA A 1 189 ? 10.651 11.077 11.737 1.00 95.31 189 ALA A C 1
ATOM 1407 O O . ALA A 1 189 ? 11.435 10.847 10.813 1.00 95.31 189 ALA A O 1
ATOM 1408 N N . VAL A 1 190 ? 9.790 10.158 12.188 1.00 95.12 190 VAL A N 1
ATOM 1409 C CA . VAL A 1 190 ? 9.707 8.790 11.658 1.00 95.12 190 VAL A CA 1
ATOM 1410 C C . VAL A 1 190 ? 9.159 8.802 10.232 1.00 95.12 190 VAL A C 1
ATOM 1412 O O . VAL A 1 190 ? 9.750 8.166 9.361 1.00 95.12 190 VAL A O 1
ATOM 1415 N N . GLY A 1 191 ? 8.108 9.579 9.954 1.00 95.56 191 GLY A N 1
ATOM 1416 C CA . GLY A 1 191 ? 7.565 9.731 8.604 1.00 95.56 191 GLY A CA 1
ATOM 1417 C C . GLY A 1 191 ? 8.604 10.277 7.619 1.00 95.56 191 GLY A C 1
ATOM 1418 O O . GLY A 1 191 ? 8.799 9.712 6.542 1.00 95.56 191 GLY A O 1
ATOM 1419 N N . ALA A 1 192 ? 9.347 11.314 8.011 1.00 97.00 192 ALA A N 1
ATOM 1420 C CA . ALA A 1 192 ? 10.422 11.886 7.205 1.00 97.00 192 ALA A CA 1
ATOM 1421 C C . ALA A 1 192 ? 11.566 10.881 6.974 1.00 97.00 192 ALA A C 1
ATOM 1423 O O . ALA A 1 192 ? 11.988 10.688 5.834 1.00 97.00 192 ALA A O 1
ATOM 1424 N N . ALA A 1 193 ? 12.019 10.179 8.016 1.00 97.19 193 ALA A N 1
ATOM 1425 C CA . ALA A 1 193 ? 13.075 9.175 7.895 1.00 97.19 193 ALA A CA 1
ATOM 1426 C C . ALA A 1 193 ? 12.664 7.997 6.994 1.00 97.19 193 ALA A C 1
ATOM 1428 O O . ALA A 1 193 ? 13.424 7.605 6.108 1.00 97.19 193 ALA A O 1
ATOM 1429 N N . LEU A 1 194 ? 11.457 7.451 7.178 1.00 96.69 194 LEU A N 1
ATOM 1430 C CA . LEU A 1 194 ? 10.938 6.339 6.377 1.00 96.69 194 LEU A CA 1
ATOM 1431 C C . LEU A 1 194 ? 10.707 6.738 4.920 1.00 96.69 194 LEU A C 1
ATOM 1433 O O . LEU A 1 194 ? 11.079 5.976 4.025 1.00 96.69 194 LEU A O 1
ATOM 1437 N N . SER A 1 195 ? 10.143 7.929 4.675 1.00 96.75 195 SER A N 1
ATOM 1438 C CA . SER A 1 195 ? 9.972 8.443 3.313 1.00 96.75 195 SER A CA 1
ATOM 1439 C C . SER A 1 195 ? 11.316 8.582 2.614 1.00 96.75 195 SER A C 1
ATOM 1441 O O . SER A 1 195 ? 11.465 8.075 1.508 1.00 96.75 195 SER A O 1
ATOM 1443 N N . ALA A 1 196 ? 12.318 9.176 3.268 1.00 97.00 196 ALA A N 1
ATOM 1444 C CA . ALA A 1 196 ? 13.654 9.336 2.715 1.00 97.00 196 ALA A CA 1
ATOM 1445 C C . ALA A 1 196 ? 14.306 7.979 2.439 1.00 97.00 196 ALA A C 1
ATOM 1447 O O . ALA A 1 196 ? 14.797 7.760 1.333 1.00 97.00 196 ALA A O 1
ATOM 1448 N N . LEU A 1 197 ? 14.247 7.045 3.394 1.00 96.12 197 LEU A N 1
ATOM 1449 C CA . LEU A 1 197 ? 14.797 5.699 3.236 1.00 96.12 197 LEU A CA 1
ATOM 1450 C C . LEU A 1 197 ? 14.183 4.982 2.028 1.00 96.12 197 LEU A C 1
ATOM 1452 O O . LEU A 1 197 ? 14.912 4.483 1.176 1.00 96.12 197 LEU A O 1
ATOM 1456 N N . CYS A 1 198 ? 12.853 4.958 1.927 1.00 95.56 198 CYS A N 1
ATOM 1457 C CA . CYS A 1 198 ? 12.150 4.279 0.838 1.00 95.56 198 CYS A CA 1
ATOM 1458 C C . CYS A 1 198 ? 12.365 4.985 -0.506 1.00 95.56 198 CYS A C 1
ATOM 1460 O O . CYS A 1 198 ? 12.624 4.331 -1.511 1.00 95.56 198 CYS A O 1
ATOM 1462 N N . SER A 1 199 ? 12.366 6.316 -0.519 1.00 95.50 199 SER A N 1
ATOM 1463 C CA . SER A 1 199 ? 12.631 7.129 -1.713 1.00 95.50 199 SER A CA 1
ATOM 1464 C C . SER A 1 199 ? 14.039 6.908 -2.259 1.00 95.50 199 SER A C 1
ATOM 1466 O O . SER A 1 199 ? 14.234 6.883 -3.472 1.00 95.50 199 SER A O 1
ATOM 1468 N N . CYS A 1 200 ? 15.020 6.660 -1.384 1.00 94.25 200 CYS A N 1
ATOM 1469 C CA . CYS A 1 200 ? 16.364 6.284 -1.808 1.00 94.25 200 CYS A CA 1
ATOM 1470 C C . CYS A 1 200 ? 16.370 4.994 -2.629 1.00 94.25 200 CYS A C 1
ATOM 1472 O O . CYS A 1 200 ? 17.229 4.883 -3.495 1.00 94.25 200 CYS A O 1
ATOM 1474 N N . PHE A 1 201 ? 15.436 4.064 -2.379 1.00 92.25 201 PHE A N 1
ATOM 1475 C CA . PHE A 1 201 ? 15.294 2.776 -3.073 1.00 92.25 201 PHE A CA 1
ATOM 1476 C C . PHE A 1 201 ? 14.351 2.793 -4.284 1.00 92.25 201 PHE A C 1
ATOM 1478 O O . PHE A 1 201 ? 14.200 1.761 -4.945 1.00 92.25 201 PHE A O 1
ATOM 1485 N N . ALA A 1 202 ? 13.724 3.929 -4.593 1.00 91.50 202 ALA A N 1
ATOM 1486 C CA . ALA A 1 202 ? 12.884 4.060 -5.777 1.00 91.50 202 ALA A CA 1
ATOM 1487 C C . ALA A 1 202 ? 13.718 3.971 -7.070 1.00 91.50 202 ALA A C 1
ATOM 1489 O O . ALA A 1 202 ? 14.924 4.241 -7.076 1.00 91.50 202 ALA A O 1
ATOM 1490 N N . VAL A 1 203 ? 13.066 3.593 -8.174 1.00 87.06 203 VAL A N 1
ATOM 1491 C CA . VAL A 1 203 ? 13.725 3.399 -9.481 1.00 87.06 203 VAL A CA 1
ATOM 1492 C C . VAL A 1 203 ? 14.245 4.717 -10.047 1.00 87.06 203 VAL A C 1
ATOM 1494 O O . VAL A 1 203 ? 15.378 4.806 -10.515 1.00 87.06 203 VAL A O 1
ATOM 1497 N N . THR A 1 204 ? 13.410 5.754 -9.992 1.00 88.75 204 THR A N 1
ATOM 1498 C CA . THR A 1 204 ? 13.712 7.086 -10.521 1.00 88.75 204 THR A CA 1
ATOM 1499 C C . THR A 1 204 ? 13.540 8.143 -9.435 1.00 88.75 204 THR A C 1
ATOM 1501 O O . THR A 1 204 ? 12.822 7.939 -8.457 1.00 88.75 204 THR A O 1
ATOM 1504 N N . THR A 1 205 ? 14.172 9.305 -9.611 1.00 90.31 205 THR A N 1
ATOM 1505 C CA . THR A 1 205 ? 14.009 10.461 -8.711 1.00 90.31 205 THR A CA 1
ATOM 1506 C C . THR A 1 205 ? 12.574 10.986 -8.690 1.00 90.31 205 THR A C 1
ATOM 1508 O O . THR A 1 205 ? 12.103 11.443 -7.653 1.00 90.31 205 THR A O 1
ATOM 1511 N N . CYS A 1 206 ? 11.856 10.883 -9.808 1.00 91.19 206 CYS A N 1
ATOM 1512 C CA . CYS A 1 206 ? 10.456 11.290 -9.885 1.00 91.19 206 CYS A CA 1
ATOM 1513 C C . CYS A 1 206 ? 9.552 10.329 -9.111 1.00 91.19 206 CYS A C 1
ATOM 1515 O O . CYS A 1 206 ? 8.622 10.761 -8.442 1.00 91.19 206 CYS A O 1
ATOM 1517 N N . ASP A 1 207 ? 9.840 9.029 -9.154 1.00 92.81 207 ASP A N 1
ATOM 1518 C CA . ASP A 1 207 ? 9.096 8.056 -8.354 1.00 92.81 207 ASP A CA 1
ATOM 1519 C C . ASP A 1 207 ? 9.450 8.166 -6.864 1.00 92.81 207 ASP A C 1
ATOM 1521 O O . ASP A 1 207 ? 8.570 8.056 -6.015 1.00 92.81 207 ASP A O 1
ATOM 1525 N N . ALA A 1 208 ? 10.713 8.473 -6.547 1.00 94.06 208 ALA A N 1
ATOM 1526 C CA . ALA A 1 208 ? 11.154 8.814 -5.196 1.00 94.06 208 ALA A CA 1
ATOM 1527 C C . ALA A 1 208 ? 10.346 9.997 -4.635 1.00 94.06 208 ALA A C 1
ATOM 1529 O O . ALA A 1 208 ? 9.842 9.936 -3.518 1.00 94.06 208 ALA A O 1
ATOM 1530 N N . PHE A 1 209 ? 10.158 11.049 -5.437 1.00 94.94 209 PHE A N 1
ATOM 1531 C CA . PHE A 1 209 ? 9.340 12.200 -5.064 1.00 94.94 209 PHE A CA 1
ATOM 1532 C C . PHE A 1 209 ? 7.893 11.809 -4.732 1.00 94.94 209 PHE A C 1
ATOM 1534 O O . PHE A 1 209 ? 7.368 12.233 -3.706 1.00 94.94 209 PHE A O 1
ATOM 1541 N N . VAL A 1 210 ? 7.264 10.950 -5.539 1.00 94.62 210 VAL A N 1
ATOM 1542 C CA . VAL A 1 210 ? 5.892 10.480 -5.281 1.00 94.62 210 VAL A CA 1
ATOM 1543 C C . VAL A 1 210 ? 5.793 9.697 -3.966 1.00 94.62 210 VAL A C 1
ATOM 1545 O O . VAL A 1 210 ? 4.847 9.908 -3.210 1.00 94.62 210 VAL A O 1
ATOM 1548 N N . VAL A 1 211 ? 6.789 8.867 -3.630 1.00 95.31 211 VAL A N 1
ATOM 1549 C CA . VAL A 1 211 ? 6.843 8.170 -2.329 1.00 95.31 211 VAL A CA 1
ATOM 1550 C C . VAL A 1 211 ? 6.892 9.164 -1.162 1.00 95.31 211 VAL A C 1
ATOM 1552 O O . VAL A 1 211 ? 6.188 8.974 -0.167 1.00 95.31 211 VAL A O 1
ATOM 1555 N N . VAL A 1 212 ? 7.666 10.251 -1.287 1.00 96.44 212 VAL A N 1
ATOM 1556 C CA . VAL A 1 212 ? 7.669 11.338 -0.291 1.00 96.44 212 VAL A CA 1
ATOM 1557 C C . VAL A 1 212 ? 6.293 11.986 -0.181 1.00 96.44 212 VAL A C 1
ATOM 1559 O O . VAL A 1 212 ? 5.838 12.222 0.936 1.00 96.44 212 VAL A O 1
ATOM 1562 N N . VAL A 1 213 ? 5.605 12.240 -1.298 1.00 95.31 213 VAL A N 1
ATOM 1563 C CA . VAL A 1 213 ? 4.260 12.835 -1.272 1.00 95.31 213 VAL A CA 1
ATOM 1564 C C . VAL A 1 213 ? 3.254 11.910 -0.586 1.00 95.31 213 VAL A C 1
ATOM 1566 O O . VAL A 1 213 ? 2.513 12.378 0.272 1.00 95.31 213 VAL A O 1
ATOM 1569 N N . TYR A 1 214 ? 3.262 10.604 -0.873 1.00 95.25 214 TYR A N 1
ATOM 1570 C CA . TYR A 1 214 ? 2.375 9.642 -0.203 1.00 95.25 214 TYR A CA 1
ATOM 1571 C C . TYR A 1 214 ? 2.565 9.659 1.313 1.00 95.25 214 TYR A C 1
ATOM 1573 O O . TYR A 1 214 ? 1.597 9.799 2.066 1.00 95.25 214 TYR A O 1
ATOM 1581 N N . GLN A 1 215 ? 3.818 9.579 1.765 1.00 95.62 215 GLN A N 1
ATOM 1582 C CA . GLN A 1 215 ? 4.121 9.622 3.191 1.00 95.62 215 GLN A CA 1
ATOM 1583 C C . GLN A 1 215 ? 3.805 10.994 3.800 1.00 95.62 215 GLN A C 1
ATOM 1585 O O . GLN A 1 215 ? 3.339 11.066 4.938 1.00 95.62 215 GLN A O 1
ATOM 1590 N N . GLY A 1 216 ? 4.039 12.076 3.056 1.00 93.81 216 GLY A N 1
ATOM 1591 C CA . GLY A 1 216 ? 3.758 13.448 3.462 1.00 93.81 216 GLY A CA 1
ATOM 1592 C C . GLY A 1 216 ? 2.267 13.690 3.674 1.00 93.81 216 GLY A C 1
ATOM 1593 O O . GLY A 1 216 ? 1.891 14.199 4.726 1.00 93.81 216 GLY A O 1
ATOM 1594 N N . CYS A 1 217 ? 1.416 13.255 2.741 1.00 93.62 217 CYS A N 1
ATOM 1595 C CA . CYS A 1 217 ? -0.041 13.316 2.874 1.00 93.62 217 CYS A CA 1
ATOM 1596 C C . CYS A 1 217 ? -0.524 12.530 4.095 1.00 93.62 217 CYS A C 1
ATOM 1598 O O . CYS A 1 217 ? -1.257 13.068 4.924 1.00 93.62 217 CYS A O 1
ATOM 1600 N N . PHE A 1 218 ? -0.054 11.288 4.256 1.00 93.94 218 PHE A N 1
ATOM 1601 C CA . PHE A 1 218 ? -0.410 10.468 5.412 1.00 93.94 218 PHE A CA 1
ATOM 1602 C C . PHE A 1 218 ? 0.027 11.110 6.738 1.00 93.94 218 PHE A C 1
ATOM 1604 O O . PHE A 1 218 ? -0.755 11.189 7.687 1.00 93.94 218 PHE A O 1
ATOM 1611 N N . THR A 1 219 ? 1.264 11.611 6.798 1.00 92.69 219 THR A N 1
ATOM 1612 C CA . THR A 1 219 ? 1.814 12.274 7.988 1.00 92.69 219 THR A CA 1
ATOM 1613 C C . THR A 1 219 ? 1.028 13.544 8.297 1.00 92.69 219 THR A C 1
ATOM 1615 O O . THR A 1 219 ? 0.535 13.681 9.408 1.00 92.69 219 THR A O 1
ATOM 1618 N N . ALA A 1 220 ? 0.823 14.435 7.324 1.00 90.19 220 ALA A N 1
ATOM 1619 C CA . ALA A 1 220 ? 0.069 15.674 7.512 1.00 90.19 220 ALA A CA 1
ATOM 1620 C C . ALA A 1 220 ? -1.365 15.412 7.994 1.00 90.19 220 ALA A C 1
ATOM 1622 O O . ALA A 1 220 ? -1.817 16.060 8.937 1.00 90.19 220 ALA A O 1
ATOM 1623 N N . SER A 1 221 ? -2.052 14.423 7.414 1.00 88.88 221 SER A N 1
ATOM 1624 C CA . SER A 1 221 ? -3.386 14.031 7.872 1.00 88.88 221 SER A CA 1
ATOM 1625 C C . SER A 1 221 ? -3.369 13.487 9.295 1.00 88.88 221 SER A C 1
ATOM 1627 O O . SER A 1 221 ? -4.195 13.888 10.106 1.00 88.88 221 SER A O 1
ATOM 1629 N N . SER A 1 222 ? -2.411 12.614 9.616 1.00 87.81 222 SER A N 1
ATOM 1630 C CA . SER A 1 222 ? -2.279 12.047 10.962 1.00 87.81 222 SER A CA 1
ATOM 1631 C C . SER A 1 222 ? -2.062 13.151 11.997 1.00 87.81 222 SER A C 1
ATOM 1633 O O . SER A 1 222 ? -2.702 13.159 13.042 1.00 87.81 222 SER A O 1
ATOM 1635 N N . LEU A 1 223 ? -1.189 14.121 11.700 1.00 85.12 223 LEU A N 1
ATOM 1636 C CA . LEU A 1 223 ? -0.940 15.266 12.579 1.00 85.12 223 LEU A CA 1
ATOM 1637 C C . LEU A 1 223 ? -2.181 16.139 12.738 1.00 85.12 223 LEU A C 1
ATOM 1639 O O . LEU A 1 223 ? -2.440 16.611 13.841 1.00 85.12 223 LEU A O 1
ATOM 1643 N N . ASN A 1 224 ? -2.952 16.332 11.666 1.00 82.06 224 ASN A N 1
ATOM 1644 C CA . ASN A 1 224 ? -4.195 17.081 11.737 1.00 82.06 224 ASN A CA 1
ATOM 1645 C C . ASN A 1 224 ? -5.182 16.442 12.718 1.00 82.06 224 ASN A C 1
ATOM 1647 O O . ASN A 1 224 ? -5.694 17.141 13.587 1.00 82.06 224 ASN A O 1
ATOM 1651 N N . THR A 1 225 ? -5.370 15.121 12.645 1.00 75.69 225 THR A N 1
ATOM 1652 C CA . THR A 1 225 ? -6.232 14.380 13.578 1.00 75.69 225 THR A CA 1
ATOM 1653 C C . THR A 1 225 ? -5.808 14.586 15.043 1.00 75.69 225 THR A C 1
ATOM 1655 O O . THR A 1 225 ? -6.658 14.621 15.930 1.00 75.69 225 THR A O 1
ATOM 1658 N N . PHE A 1 226 ? -4.513 14.791 15.319 1.00 70.25 226 PHE A N 1
ATOM 1659 C CA . PHE A 1 226 ? -4.010 15.059 16.676 1.00 70.25 226 PHE A CA 1
ATOM 1660 C C . PHE A 1 226 ? -4.033 16.528 17.114 1.00 70.25 226 PHE A C 1
ATOM 1662 O O . PHE A 1 226 ? -4.061 16.797 18.318 1.00 70.25 226 PHE A O 1
ATOM 1669 N N . LEU A 1 227 ? -3.945 17.475 16.177 1.00 69.19 227 LEU A N 1
ATOM 1670 C CA . LEU A 1 227 ? -3.786 18.901 16.478 1.00 69.19 227 LEU A CA 1
ATOM 1671 C C . LEU A 1 227 ? -5.091 19.691 16.415 1.00 69.19 227 LEU A C 1
ATOM 1673 O O . LEU A 1 227 ? -5.320 20.543 17.269 1.00 69.19 227 LEU A O 1
ATOM 1677 N N . VAL A 1 228 ? -5.918 19.446 15.401 1.00 58.38 228 VAL A N 1
ATOM 1678 C CA . VAL A 1 228 ? -7.117 20.235 15.120 1.00 58.38 228 VAL A CA 1
ATOM 1679 C C . VAL A 1 228 ? -8.299 19.309 15.320 1.00 58.38 228 VAL A C 1
ATOM 1681 O O . VAL A 1 228 ? -8.554 18.430 14.504 1.00 58.38 228 VAL A O 1
ATOM 1684 N N . GLN A 1 229 ? -8.997 19.463 16.441 1.00 58.97 229 GLN A N 1
ATOM 1685 C CA . GLN A 1 229 ? -10.200 18.690 16.731 1.00 58.97 229 GLN A CA 1
ATOM 1686 C C . GLN A 1 229 ? -11.201 18.765 15.553 1.00 58.97 229 GLN A C 1
ATOM 1688 O O . GLN A 1 229 ? -11.887 19.760 15.370 1.00 58.97 229 GLN A O 1
ATOM 1693 N N . TYR A 1 230 ? -11.270 17.666 14.794 1.00 54.19 230 TYR A N 1
ATOM 1694 C CA . TYR A 1 230 ? -12.391 17.144 13.997 1.00 54.19 230 TYR A CA 1
ATOM 1695 C C . TYR A 1 230 ? -12.948 17.916 12.790 1.00 54.19 230 TYR A C 1
ATOM 1697 O O . TYR A 1 230 ? -14.074 17.620 12.388 1.00 54.19 230 TYR A O 1
ATOM 1705 N N . ASP A 1 231 ? -12.190 18.780 12.108 1.00 54.97 231 ASP A N 1
ATOM 1706 C CA . ASP A 1 231 ? -12.665 19.313 10.817 1.00 54.97 231 ASP A CA 1
ATOM 1707 C C . ASP A 1 231 ? -12.323 18.399 9.624 1.00 54.97 231 ASP A C 1
ATOM 1709 O O . ASP A 1 231 ? -11.197 18.325 9.129 1.00 54.97 231 ASP A O 1
ATOM 1713 N N . HIS A 1 232 ? -13.354 17.701 9.131 1.00 54.06 232 HIS A N 1
ATOM 1714 C CA . HIS A 1 232 ? -13.299 16.679 8.071 1.00 54.06 232 HIS A CA 1
ATOM 1715 C C . HIS A 1 232 ? -12.793 17.174 6.715 1.00 54.06 232 HIS A C 1
ATOM 1717 O O . HIS A 1 232 ? -12.376 16.383 5.871 1.00 54.06 232 HIS A O 1
ATOM 1723 N N . LEU A 1 233 ? -12.848 18.481 6.492 1.00 59.16 233 LEU A N 1
ATOM 1724 C CA . LEU A 1 233 ? -12.390 19.101 5.258 1.00 59.16 233 LEU A CA 1
ATOM 1725 C C . LEU A 1 233 ? -10.877 18.922 5.063 1.00 59.16 233 LEU A C 1
ATOM 1727 O O . LEU A 1 233 ? -10.405 18.845 3.930 1.00 59.16 233 LEU A O 1
ATOM 1731 N N . ILE A 1 234 ? -10.112 18.794 6.149 1.00 68.75 234 ILE A N 1
ATOM 1732 C CA . ILE A 1 234 ? -8.654 18.891 6.095 1.00 68.75 234 ILE A CA 1
ATOM 1733 C C . ILE A 1 234 ? -8.011 17.656 5.445 1.00 68.75 234 ILE A C 1
ATOM 1735 O O . ILE A 1 234 ? -7.102 17.819 4.636 1.00 68.75 234 ILE A O 1
ATOM 1739 N N . ALA A 1 235 ? -8.503 16.438 5.699 1.00 72.69 235 ALA A N 1
ATOM 1740 C CA . ALA A 1 235 ? -7.953 15.226 5.074 1.00 72.69 235 ALA A CA 1
ATOM 1741 C C . ALA A 1 235 ? -8.114 15.244 3.541 1.00 72.69 235 ALA A C 1
ATOM 1743 O O . ALA A 1 235 ? -7.158 14.982 2.807 1.00 72.69 235 ALA A O 1
ATOM 1744 N N . LEU A 1 236 ? -9.293 15.646 3.049 1.00 78.69 236 LEU A N 1
ATOM 1745 C CA . LEU A 1 236 ? -9.543 15.792 1.615 1.00 78.69 236 LEU A CA 1
ATOM 1746 C C . LEU A 1 236 ? -8.666 16.892 1.001 1.00 78.69 236 LEU A C 1
ATOM 1748 O O . LEU A 1 236 ? -8.106 16.690 -0.075 1.00 78.69 236 LEU A O 1
ATOM 1752 N N . TYR A 1 237 ? -8.489 18.024 1.693 1.00 84.62 237 TYR A N 1
ATOM 1753 C CA . TYR A 1 237 ? -7.579 19.082 1.246 1.00 84.62 237 TYR A CA 1
ATOM 1754 C C . TYR A 1 237 ? -6.127 18.603 1.171 1.00 84.62 237 TYR A C 1
ATOM 1756 O O . TYR A 1 237 ? -5.443 18.914 0.201 1.00 84.62 237 TYR A O 1
ATOM 1764 N N . VAL A 1 238 ? -5.654 17.814 2.138 1.00 86.06 238 VAL A N 1
ATOM 1765 C CA . VAL A 1 238 ? -4.294 17.250 2.127 1.00 86.06 238 VAL A CA 1
ATOM 1766 C C . VAL A 1 238 ? -4.095 16.306 0.936 1.00 86.06 238 VAL A C 1
ATOM 1768 O O . VAL A 1 238 ? -3.068 16.387 0.259 1.00 86.06 238 VAL A O 1
ATOM 1771 N N . VAL A 1 239 ? -5.077 15.451 0.632 1.00 86.12 239 VAL A N 1
ATOM 1772 C CA . VAL A 1 239 ? -5.052 14.563 -0.548 1.00 86.12 239 VAL A CA 1
ATOM 1773 C C . VAL A 1 239 ? -5.101 15.364 -1.845 1.00 86.12 239 VAL A C 1
ATOM 1775 O O . VAL A 1 239 ? -4.360 15.059 -2.779 1.00 86.12 239 VAL A O 1
ATOM 1778 N N . LEU A 1 240 ? -5.930 16.408 -1.907 1.00 89.56 240 LEU A N 1
ATOM 1779 C CA . LEU A 1 240 ? -6.040 17.286 -3.069 1.00 89.56 240 LEU A CA 1
ATOM 1780 C C . LEU A 1 240 ? -4.737 18.053 -3.319 1.00 89.56 240 LEU A C 1
ATOM 1782 O O . LEU A 1 240 ? -4.256 18.099 -4.447 1.00 89.56 240 LEU A O 1
ATOM 1786 N N . ILE A 1 241 ? -4.124 18.609 -2.273 1.00 92.38 241 ILE A N 1
ATOM 1787 C CA . ILE A 1 241 ? -2.824 19.281 -2.368 1.00 92.38 241 ILE A CA 1
ATOM 1788 C C . ILE A 1 241 ? -1.756 18.283 -2.825 1.00 92.38 241 ILE A C 1
ATOM 1790 O O . ILE A 1 241 ? -1.011 18.580 -3.756 1.00 92.38 241 ILE A O 1
ATOM 1794 N N . GLY A 1 242 ? -1.717 17.083 -2.237 1.00 89.81 242 GLY A N 1
ATOM 1795 C CA . GLY A 1 242 ? -0.814 16.012 -2.665 1.00 89.81 242 GLY A CA 1
ATOM 1796 C C . GLY A 1 242 ? -0.990 15.642 -4.136 1.00 89.81 242 GLY A C 1
ATOM 1797 O O . GLY A 1 242 ? -0.015 15.564 -4.878 1.00 89.81 242 GLY A O 1
ATOM 1798 N N . THR A 1 243 ? -2.240 15.508 -4.578 1.00 91.88 243 THR A N 1
ATOM 1799 C CA . THR A 1 243 ? -2.618 15.274 -5.978 1.00 91.88 243 THR A CA 1
ATOM 1800 C C . THR A 1 243 ? -2.069 16.368 -6.891 1.00 91.88 243 THR A C 1
ATOM 1802 O O . THR A 1 243 ? -1.381 16.070 -7.866 1.00 91.88 243 THR A O 1
ATOM 1805 N N . CYS A 1 244 ? -2.312 17.639 -6.560 1.00 95.06 244 CYS A N 1
ATOM 1806 C CA . CYS A 1 244 ? -1.811 18.775 -7.332 1.00 95.06 244 CYS A CA 1
ATOM 1807 C C . CYS A 1 244 ? -0.278 18.774 -7.416 1.00 95.06 244 CYS A C 1
ATOM 1809 O O . CYS A 1 244 ? 0.277 18.991 -8.492 1.00 95.06 244 CYS A O 1
ATOM 1811 N N . ILE A 1 245 ? 0.407 18.485 -6.306 1.00 94.38 245 ILE A N 1
ATOM 1812 C CA . ILE A 1 245 ? 1.871 18.403 -6.249 1.00 94.38 245 ILE A CA 1
ATOM 1813 C C . ILE A 1 245 ? 2.396 17.279 -7.154 1.00 94.38 245 ILE A C 1
ATOM 1815 O O . ILE A 1 245 ? 3.347 17.503 -7.904 1.00 94.38 245 ILE A O 1
ATOM 1819 N N . VAL A 1 246 ? 1.778 16.092 -7.128 1.00 93.12 246 VAL A N 1
ATOM 1820 C CA . VAL A 1 246 ? 2.153 14.967 -8.004 1.00 93.12 246 VAL A CA 1
ATOM 1821 C C . VAL A 1 246 ? 1.938 15.327 -9.471 1.00 93.12 246 VAL A C 1
ATOM 1823 O O . VAL A 1 246 ? 2.845 15.128 -10.278 1.00 93.12 246 VAL A O 1
ATOM 1826 N N . ILE A 1 247 ? 0.781 15.898 -9.819 1.00 94.31 247 ILE A N 1
ATOM 1827 C CA . ILE A 1 247 ? 0.457 16.298 -11.195 1.00 94.31 247 ILE A CA 1
ATOM 1828 C C . ILE A 1 247 ? 1.492 17.297 -11.718 1.00 94.31 247 ILE A C 1
ATOM 1830 O O . ILE A 1 247 ? 2.097 17.060 -12.763 1.00 94.31 247 ILE A O 1
ATOM 1834 N N . ILE A 1 248 ? 1.748 18.380 -10.978 1.00 94.94 248 ILE A N 1
ATOM 1835 C CA . ILE A 1 248 ? 2.725 19.404 -11.372 1.00 94.94 248 ILE A CA 1
ATOM 1836 C C . ILE A 1 248 ? 4.126 18.791 -11.472 1.00 94.94 248 ILE A C 1
ATOM 1838 O O . ILE A 1 248 ? 4.824 19.014 -12.459 1.00 94.94 248 ILE A O 1
ATOM 1842 N N . GLY A 1 249 ? 4.523 17.974 -10.492 1.00 91.81 249 GLY A N 1
ATOM 1843 C CA . GLY A 1 249 ? 5.820 17.299 -10.491 1.00 91.81 249 GLY A CA 1
ATOM 1844 C C . GLY A 1 249 ? 6.025 16.410 -11.719 1.00 91.81 249 GLY A C 1
ATOM 1845 O O . GLY A 1 249 ? 7.092 16.446 -12.329 1.00 91.81 249 GLY A O 1
ATOM 1846 N N . ARG A 1 250 ? 4.998 15.655 -12.133 1.00 93.25 250 ARG A N 1
ATOM 1847 C CA . ARG A 1 250 ? 5.055 14.805 -13.333 1.00 93.25 250 ARG A CA 1
ATOM 1848 C C . ARG A 1 250 ? 5.078 15.607 -14.629 1.00 93.25 250 ARG A C 1
ATOM 1850 O O . ARG A 1 250 ? 5.835 15.237 -15.520 1.00 93.25 250 ARG A O 1
ATOM 1857 N N . ILE A 1 251 ? 4.317 16.699 -14.717 1.00 93.31 251 ILE A N 1
ATOM 1858 C CA . ILE A 1 251 ? 4.327 17.599 -15.884 1.00 93.31 251 ILE A CA 1
ATOM 1859 C C . ILE A 1 251 ? 5.709 18.236 -16.077 1.00 93.31 251 ILE A C 1
ATOM 1861 O O . ILE A 1 251 ? 6.172 18.363 -17.203 1.00 93.31 251 ILE A O 1
ATOM 1865 N N . VAL A 1 252 ? 6.383 18.626 -14.992 1.00 93.31 252 VAL A N 1
ATOM 1866 C CA . VAL A 1 252 ? 7.725 19.230 -15.068 1.00 93.31 252 VAL A CA 1
ATOM 1867 C C . VAL A 1 252 ? 8.800 18.192 -15.403 1.00 93.31 252 VAL A C 1
ATOM 1869 O O . VAL A 1 252 ? 9.772 18.510 -16.085 1.00 93.31 252 VAL A O 1
ATOM 1872 N N . ALA A 1 253 ? 8.650 16.961 -14.915 1.00 90.25 253 ALA A N 1
ATOM 1873 C CA . ALA A 1 253 ? 9.647 15.910 -15.083 1.00 90.25 253 ALA A CA 1
ATOM 1874 C C . ALA A 1 253 ? 9.704 15.316 -16.496 1.00 90.25 253 ALA A C 1
ATOM 1876 O O . ALA A 1 253 ? 10.776 14.904 -16.938 1.00 90.25 253 ALA A O 1
ATOM 1877 N N . ASN A 1 254 ? 8.564 15.241 -17.180 1.00 90.31 254 ASN A N 1
ATOM 1878 C CA . ASN A 1 254 ? 8.422 14.487 -18.418 1.00 90.31 254 ASN A CA 1
ATOM 1879 C C . ASN A 1 254 ? 8.016 15.415 -19.567 1.00 90.31 254 ASN A C 1
ATOM 1881 O O . ASN A 1 254 ? 7.034 16.145 -19.475 1.00 90.31 254 ASN A O 1
ATOM 1885 N N . SER A 1 255 ? 8.743 15.354 -20.684 1.00 89.62 255 SER A N 1
ATOM 1886 C CA . SER A 1 255 ? 8.404 16.106 -21.900 1.00 89.62 255 SER A CA 1
ATOM 1887 C C . SER A 1 255 ? 7.320 15.427 -22.742 1.00 89.62 255 SER A C 1
ATOM 1889 O O . SER A 1 255 ? 6.656 16.082 -23.542 1.00 89.62 255 SER A O 1
ATOM 1891 N N . GLU A 1 256 ? 7.143 14.113 -22.591 1.00 91.12 256 GLU A N 1
ATOM 1892 C CA . GLU A 1 256 ? 6.200 13.328 -23.385 1.00 91.12 256 GLU A CA 1
ATOM 1893 C C . GLU A 1 256 ? 4.814 13.276 -22.733 1.00 91.12 256 GLU A C 1
ATOM 1895 O O . GLU A 1 256 ? 4.648 12.833 -21.592 1.00 91.12 256 GLU A O 1
ATOM 1900 N N . VAL A 1 257 ? 3.785 13.692 -23.479 1.00 91.25 257 VAL A N 1
ATOM 1901 C CA . VAL A 1 257 ? 2.405 13.791 -22.970 1.00 91.25 257 VAL A CA 1
ATOM 1902 C C . VAL A 1 257 ? 1.858 12.425 -22.548 1.00 91.25 257 VAL A C 1
ATOM 1904 O O . VAL A 1 257 ? 1.249 12.312 -21.486 1.00 91.25 257 VAL A O 1
ATOM 1907 N N . LEU A 1 258 ? 2.096 11.375 -23.342 1.00 89.31 258 LEU A N 1
ATOM 1908 C CA . LEU A 1 258 ? 1.576 10.033 -23.067 1.00 89.31 258 LEU A CA 1
ATOM 1909 C C . LEU A 1 258 ? 2.203 9.417 -21.806 1.00 89.31 258 LEU A C 1
ATOM 1911 O O . LEU A 1 258 ? 1.478 8.913 -20.947 1.00 89.31 258 LEU A O 1
ATOM 1915 N N . GLU A 1 259 ? 3.531 9.501 -21.661 1.00 90.06 259 GLU A N 1
ATOM 1916 C CA . GLU A 1 259 ? 4.236 9.037 -20.458 1.00 90.06 259 GLU A CA 1
ATOM 1917 C C . GLU A 1 259 ? 3.769 9.800 -19.215 1.00 90.06 259 GLU A C 1
ATOM 1919 O O . GLU A 1 259 ? 3.534 9.198 -18.164 1.00 90.06 259 GLU A O 1
ATOM 1924 N N . THR A 1 260 ? 3.565 11.111 -19.346 1.00 92.69 260 THR A N 1
ATOM 1925 C CA . THR A 1 260 ? 3.059 11.969 -18.270 1.00 92.69 260 THR A CA 1
ATOM 1926 C C . THR A 1 260 ? 1.650 11.569 -17.844 1.00 92.69 260 THR A C 1
ATOM 1928 O O . THR A 1 260 ? 1.414 11.365 -16.655 1.00 92.69 260 THR A O 1
ATOM 1931 N N . MET A 1 261 ? 0.723 11.387 -18.789 1.00 93.88 261 MET A N 1
ATOM 1932 C CA . MET A 1 261 ? -0.659 10.987 -18.490 1.00 93.88 261 MET A CA 1
ATOM 1933 C C . MET A 1 261 ? -0.730 9.608 -17.837 1.00 93.88 261 MET A C 1
ATOM 1935 O O . MET A 1 261 ? -1.480 9.414 -16.877 1.00 93.88 261 MET A O 1
ATOM 1939 N N . LEU A 1 262 ? 0.079 8.656 -18.305 1.00 92.62 262 LEU A N 1
ATOM 1940 C CA . LEU A 1 262 ? 0.134 7.323 -17.716 1.00 92.62 262 LEU A CA 1
ATOM 1941 C C . LEU A 1 262 ? 0.741 7.353 -16.306 1.00 92.62 262 LEU A C 1
ATOM 1943 O O . LEU A 1 262 ? 0.221 6.697 -15.405 1.00 92.62 262 LEU A O 1
ATOM 1947 N N . ALA A 1 263 ? 1.805 8.135 -16.098 1.00 93.81 263 ALA A N 1
ATOM 1948 C CA . ALA A 1 263 ? 2.415 8.326 -14.786 1.00 93.81 263 ALA A CA 1
ATOM 1949 C C . ALA A 1 263 ? 1.445 8.962 -13.790 1.00 93.81 263 ALA A C 1
ATOM 1951 O O . ALA A 1 263 ? 1.262 8.417 -12.707 1.00 93.81 263 ALA A O 1
ATOM 1952 N N . ILE A 1 264 ? 0.773 10.047 -14.183 1.00 95.25 264 ILE A N 1
ATOM 1953 C CA . ILE A 1 264 ? -0.241 10.703 -13.354 1.00 95.25 264 ILE A CA 1
ATOM 1954 C C . ILE A 1 264 ? -1.349 9.711 -13.004 1.00 95.25 264 ILE A C 1
ATOM 1956 O O . ILE A 1 264 ? -1.679 9.568 -11.835 1.00 95.25 264 ILE A O 1
ATOM 1960 N N . THR A 1 265 ? -1.892 8.981 -13.982 1.00 95.19 265 THR A N 1
ATOM 1961 C CA . THR A 1 265 ? -2.986 8.026 -13.736 1.00 95.19 265 THR A CA 1
ATOM 1962 C C . THR A 1 265 ? -2.589 6.952 -12.723 1.00 95.19 265 THR A C 1
ATOM 1964 O O . THR A 1 265 ? -3.334 6.683 -11.782 1.00 95.19 265 THR A O 1
ATOM 1967 N N . LEU A 1 266 ? -1.404 6.358 -12.882 1.00 94.56 266 LEU A N 1
ATOM 1968 C CA . LEU A 1 266 ? -0.902 5.342 -11.958 1.00 94.56 266 LEU A CA 1
ATOM 1969 C C . LEU A 1 266 ? -0.644 5.924 -10.566 1.00 94.56 266 LEU A C 1
ATOM 1971 O O . LEU A 1 266 ? -1.022 5.310 -9.572 1.00 94.56 266 LEU A O 1
ATOM 1975 N N . ASP A 1 267 ? -0.069 7.121 -10.469 1.00 94.75 267 ASP A N 1
ATOM 1976 C CA . ASP A 1 267 ? 0.157 7.763 -9.175 1.00 94.75 267 ASP A CA 1
ATOM 1977 C C . ASP A 1 267 ? -1.158 8.150 -8.482 1.00 94.75 267 ASP A C 1
ATOM 1979 O O . ASP A 1 267 ? -1.283 8.004 -7.270 1.00 94.75 267 ASP A O 1
ATOM 1983 N N . MET A 1 268 ? -2.181 8.559 -9.236 1.00 94.38 268 MET A N 1
ATOM 1984 C CA . MET A 1 268 ? -3.522 8.800 -8.695 1.00 94.38 268 MET A CA 1
ATOM 1985 C C . MET A 1 268 ? -4.158 7.516 -8.161 1.00 94.38 268 MET A C 1
ATOM 1987 O O . MET A 1 268 ? -4.753 7.532 -7.084 1.00 94.38 268 MET A O 1
ATOM 1991 N N . ILE A 1 269 ? -3.994 6.395 -8.871 1.00 93.19 269 ILE A N 1
ATOM 1992 C CA . ILE A 1 269 ? -4.414 5.074 -8.388 1.00 93.19 269 ILE A CA 1
ATOM 1993 C C . ILE A 1 269 ? -3.655 4.718 -7.106 1.00 93.19 269 ILE A C 1
ATOM 1995 O O . ILE A 1 269 ? -4.271 4.276 -6.142 1.00 93.19 269 ILE A O 1
ATOM 1999 N N . GLY A 1 270 ? -2.341 4.951 -7.054 1.00 91.81 270 GLY A N 1
ATOM 2000 C CA . GLY A 1 270 ? -1.535 4.713 -5.857 1.00 91.81 270 GLY A CA 1
ATOM 2001 C C . GLY A 1 270 ? -1.979 5.565 -4.666 1.00 91.81 270 GLY A C 1
ATOM 2002 O O . GLY A 1 270 ? -2.155 5.037 -3.572 1.00 91.81 270 GLY A O 1
ATOM 2003 N N . LEU A 1 271 ? -2.239 6.856 -4.874 1.00 91.31 271 LEU A N 1
ATOM 2004 C CA . LEU A 1 271 ? -2.746 7.763 -3.844 1.00 91.31 271 LEU A CA 1
ATOM 2005 C C . LEU A 1 271 ? -4.119 7.306 -3.319 1.00 91.31 271 LEU A C 1
ATOM 2007 O O . LEU A 1 271 ? -4.331 7.243 -2.107 1.00 91.31 271 LEU A O 1
ATOM 2011 N N . ALA A 1 272 ? -5.030 6.942 -4.226 1.00 91.44 272 ALA A N 1
ATOM 2012 C CA . ALA A 1 272 ? -6.381 6.503 -3.890 1.00 91.44 272 ALA A CA 1
ATOM 2013 C C . ALA A 1 272 ? -6.414 5.123 -3.215 1.00 91.44 272 ALA A C 1
ATOM 2015 O O . ALA A 1 272 ? -7.207 4.913 -2.303 1.00 91.44 272 ALA A O 1
ATOM 2016 N N . LEU A 1 273 ? -5.561 4.184 -3.639 1.00 91.50 273 LEU A N 1
ATOM 2017 C CA . LEU A 1 273 ? -5.511 2.833 -3.077 1.00 91.50 273 LEU A CA 1
ATOM 2018 C C . LEU A 1 273 ? -4.685 2.746 -1.795 1.00 91.50 273 LEU A C 1
ATOM 2020 O O . LEU A 1 273 ? -4.949 1.860 -0.993 1.00 91.50 273 LEU A O 1
ATOM 2024 N N . LEU A 1 274 ? -3.688 3.612 -1.592 1.00 92.50 274 LEU A N 1
ATOM 2025 C CA . LEU A 1 274 ? -2.786 3.529 -0.441 1.00 92.50 274 LEU A CA 1
ATOM 2026 C C . LEU A 1 274 ? -2.989 4.668 0.557 1.00 92.50 274 LEU A C 1
ATOM 2028 O O . LEU A 1 274 ? -3.287 4.410 1.723 1.00 92.50 274 LEU A O 1
ATOM 2032 N N . ALA A 1 275 ? -2.793 5.916 0.125 1.00 90.38 275 ALA A N 1
ATOM 2033 C CA . ALA A 1 275 ? -2.756 7.057 1.037 1.00 90.38 275 ALA A CA 1
ATOM 2034 C C . ALA A 1 275 ? -4.135 7.325 1.647 1.00 90.38 275 ALA A C 1
ATOM 2036 O O . ALA A 1 275 ? -4.232 7.471 2.862 1.00 90.38 275 ALA A O 1
ATOM 2037 N N . LEU A 1 276 ? -5.194 7.313 0.829 1.00 90.62 276 LEU A N 1
ATOM 2038 C CA . LEU A 1 276 ? -6.553 7.590 1.292 1.00 90.62 276 LEU A CA 1
ATOM 2039 C C . LEU A 1 276 ? -7.026 6.574 2.357 1.00 90.62 276 LEU A C 1
ATOM 2041 O O . LEU A 1 276 ? -7.303 7.009 3.470 1.00 90.62 276 LEU A O 1
ATOM 2045 N N . PRO A 1 277 ? -7.026 5.244 2.126 1.00 91.56 277 PRO A N 1
ATOM 2046 C CA . PRO A 1 277 ? -7.378 4.277 3.165 1.00 91.56 277 PRO A CA 1
ATOM 2047 C C . PRO A 1 277 ? -6.567 4.413 4.447 1.00 91.56 277 PRO A C 1
ATOM 2049 O O . PRO A 1 277 ? -7.113 4.305 5.539 1.00 91.56 277 PRO A O 1
ATOM 2052 N N . MET A 1 278 ? -5.260 4.658 4.331 1.00 91.50 278 MET A N 1
ATOM 2053 C CA . MET A 1 278 ? -4.395 4.806 5.498 1.00 91.50 278 MET A CA 1
ATOM 2054 C C . MET A 1 278 ? -4.753 6.065 6.288 1.00 91.50 278 MET A C 1
ATOM 2056 O O . MET A 1 278 ? -4.800 6.016 7.514 1.00 91.50 278 MET A O 1
ATOM 2060 N N . MET A 1 279 ? -5.076 7.167 5.609 1.00 90.06 279 MET A N 1
ATOM 2061 C CA . MET A 1 279 ? -5.578 8.383 6.248 1.00 90.06 279 MET A CA 1
ATOM 2062 C C . MET A 1 279 ? -6.901 8.145 6.982 1.00 90.06 279 MET A C 1
ATOM 2064 O O . MET A 1 279 ? -7.033 8.603 8.112 1.00 90.06 279 MET A O 1
ATOM 2068 N N . GLU A 1 280 ? -7.831 7.376 6.409 1.00 88.88 280 GLU A N 1
ATOM 2069 C CA . GLU A 1 280 ? -9.081 7.005 7.092 1.00 88.88 280 GLU A CA 1
ATOM 2070 C C . GLU A 1 280 ? -8.811 6.132 8.335 1.00 88.88 280 GLU A C 1
ATOM 2072 O O . GLU A 1 280 ? -9.436 6.330 9.375 1.00 88.88 280 GLU A O 1
ATOM 2077 N N . ILE A 1 281 ? -7.837 5.207 8.281 1.00 88.25 281 ILE A N 1
ATOM 2078 C CA . ILE A 1 281 ? -7.395 4.447 9.468 1.00 88.25 281 ILE A CA 1
ATOM 2079 C C . ILE A 1 281 ? -6.836 5.400 10.533 1.00 88.25 281 ILE A C 1
ATOM 2081 O O . ILE A 1 281 ? -7.146 5.251 11.713 1.00 88.25 281 ILE A O 1
ATOM 2085 N N . ALA A 1 282 ? -6.016 6.378 10.145 1.00 86.81 282 ALA A N 1
ATOM 2086 C CA . ALA A 1 282 ? -5.441 7.342 11.080 1.00 86.81 282 ALA A CA 1
ATOM 2087 C C . ALA A 1 282 ? -6.508 8.243 11.725 1.00 86.81 282 ALA A C 1
ATOM 2089 O O . ALA A 1 282 ? -6.463 8.445 12.939 1.00 86.81 282 ALA A O 1
ATOM 2090 N N . ASP A 1 283 ? -7.479 8.728 10.940 1.00 85.19 283 ASP A N 1
ATOM 2091 C CA . ASP A 1 283 ? -8.615 9.520 11.434 1.00 85.19 283 ASP A CA 1
ATOM 2092 C C . ASP A 1 283 ? -9.430 8.713 12.449 1.00 85.19 283 ASP A C 1
ATOM 2094 O O . ASP A 1 283 ? -9.715 9.170 13.558 1.00 85.19 283 ASP A O 1
ATOM 2098 N N . PHE A 1 284 ? -9.697 7.451 12.108 1.00 81.94 284 PHE A N 1
ATOM 2099 C CA . PHE A 1 284 ? -10.390 6.521 12.981 1.00 81.94 284 PHE A CA 1
ATOM 2100 C C . PHE A 1 284 ? -9.671 6.337 14.334 1.00 81.94 284 PHE A C 1
ATOM 2102 O O . PHE A 1 284 ? -10.301 6.399 15.391 1.00 81.94 284 PHE A O 1
ATOM 2109 N N . LEU A 1 285 ? -8.346 6.155 14.324 1.00 81.25 285 LEU A N 1
ATOM 2110 C CA . LEU A 1 285 ? -7.552 5.927 15.539 1.00 81.25 285 LEU A CA 1
ATOM 2111 C C . LEU A 1 285 ? -7.414 7.149 16.440 1.00 81.25 285 LEU A C 1
ATOM 2113 O O . LEU A 1 285 ? -7.143 6.998 17.632 1.00 81.25 285 LEU A O 1
ATOM 2117 N N . GLY A 1 286 ? -7.559 8.349 15.884 1.00 76.31 286 GLY A N 1
ATOM 2118 C CA . GLY A 1 286 ? -7.514 9.578 16.665 1.00 76.31 286 GLY A CA 1
ATOM 2119 C C . GLY A 1 286 ? -8.813 9.885 17.410 1.00 76.31 286 GLY A C 1
ATOM 2120 O O . GLY A 1 286 ? -8.795 10.697 18.332 1.00 76.31 286 GLY A O 1
ATOM 2121 N N . HIS A 1 287 ? -9.925 9.232 17.057 1.00 78.94 287 HIS A N 1
ATOM 2122 C CA . HIS A 1 287 ? -11.233 9.534 17.632 1.00 78.94 287 HIS A CA 1
ATOM 2123 C C . HIS A 1 287 ? -11.342 9.068 19.104 1.00 78.94 287 HIS A C 1
ATOM 2125 O O . HIS A 1 287 ? -11.027 7.912 19.393 1.00 78.94 287 HIS A O 1
ATOM 2131 N N . PRO A 1 288 ? -11.845 9.882 20.062 1.00 76.88 288 PRO A N 1
ATOM 2132 C CA . PRO A 1 288 ? -11.908 9.523 21.484 1.00 76.88 288 PRO A CA 1
ATOM 2133 C C . PRO A 1 288 ? -12.823 8.326 21.737 1.00 76.88 288 PRO A C 1
ATOM 2135 O O . PRO A 1 288 ? -12.497 7.462 22.540 1.00 76.88 288 PRO A O 1
ATOM 2138 N N . LYS A 1 289 ? -13.931 8.240 20.990 1.00 78.31 289 LYS A N 1
ATOM 2139 C CA . LYS A 1 289 ? -14.884 7.119 21.053 1.00 78.31 289 LYS A CA 1
ATOM 2140 C C . LYS A 1 289 ? -14.409 5.863 20.306 1.00 78.31 289 LYS A C 1
ATOM 2142 O O . LYS A 1 289 ? -15.158 4.900 20.197 1.00 78.31 289 LYS A O 1
ATOM 2147 N N . SER A 1 290 ? -13.202 5.862 19.728 1.00 79.06 290 SER A N 1
ATOM 2148 C CA . SER A 1 290 ? -12.677 4.672 19.034 1.00 79.06 290 SER A CA 1
ATOM 2149 C C . SER A 1 290 ? -12.543 3.471 19.975 1.00 79.06 290 SER A C 1
ATOM 2151 O O . SER A 1 290 ? -12.690 2.338 19.525 1.00 79.06 290 SER A O 1
ATOM 2153 N N . GLN A 1 291 ? -12.330 3.722 21.272 1.00 79.69 291 GLN A N 1
ATOM 2154 C CA . GLN A 1 291 ? -12.270 2.688 22.308 1.00 79.69 291 GLN A CA 1
ATOM 2155 C C . GLN A 1 291 ? -13.633 2.018 22.510 1.00 79.69 291 GLN A C 1
ATOM 2157 O O . GLN A 1 291 ? -13.704 0.794 22.539 1.00 79.69 291 GLN A O 1
ATOM 2162 N N . ASP A 1 292 ? -14.710 2.805 22.537 1.00 83.56 292 ASP A N 1
ATOM 2163 C CA . ASP A 1 292 ? -16.078 2.306 22.737 1.00 83.56 292 ASP A CA 1
ATOM 2164 C C . ASP A 1 292 ? -16.567 1.448 21.560 1.00 83.56 292 ASP A C 1
ATOM 2166 O O . ASP A 1 292 ? -17.423 0.584 21.718 1.00 83.56 292 ASP A O 1
ATOM 2170 N N . LEU A 1 293 ? -16.021 1.679 20.361 1.00 86.38 293 LEU A N 1
ATOM 2171 C CA . LEU A 1 293 ? -16.340 0.909 19.156 1.00 86.38 293 LEU A CA 1
ATOM 2172 C C . LEU A 1 293 ? -15.286 -0.158 18.828 1.00 86.38 293 LEU A C 1
ATOM 2174 O O . LEU A 1 293 ? -15.375 -0.770 17.760 1.00 86.38 293 LEU A O 1
ATOM 2178 N N . GLY A 1 294 ? -14.328 -0.399 19.737 1.00 85.12 294 GLY A N 1
ATOM 2179 C CA . GLY A 1 294 ? -13.211 -1.345 19.604 1.00 85.12 294 GLY A CA 1
ATOM 2180 C C . GLY A 1 294 ? -13.623 -2.715 19.061 1.00 85.12 294 GLY A C 1
ATOM 2181 O O . GLY A 1 294 ? -12.978 -3.259 18.156 1.00 85.12 294 GLY A O 1
ATOM 2182 N N . ASP A 1 295 ? -14.746 -3.229 19.556 1.00 88.44 295 ASP A N 1
ATOM 2183 C CA . ASP A 1 295 ? -15.288 -4.536 19.185 1.00 88.44 295 ASP A CA 1
ATOM 2184 C C . ASP A 1 295 ? -15.792 -4.563 17.738 1.00 88.44 295 ASP A C 1
ATOM 2186 O O . ASP A 1 295 ? -15.502 -5.506 17.000 1.00 88.44 295 ASP A O 1
ATOM 2190 N N . LYS A 1 296 ? -16.444 -3.488 17.268 1.00 89.44 296 LYS A N 1
ATOM 2191 C CA . LYS A 1 296 ? -16.929 -3.388 15.879 1.00 89.44 296 LYS A CA 1
ATOM 2192 C C . LYS A 1 296 ? -15.779 -3.372 14.877 1.00 89.44 296 LYS A C 1
ATOM 2194 O O . LYS A 1 296 ? -15.861 -3.985 13.814 1.00 89.44 296 LYS A O 1
ATOM 2199 N N . ILE A 1 297 ? -14.689 -2.682 15.210 1.00 88.38 297 ILE A N 1
ATOM 2200 C CA . ILE A 1 297 ? -13.501 -2.634 14.347 1.00 88.38 297 ILE A CA 1
ATOM 2201 C C . ILE A 1 297 ? -12.812 -3.989 14.356 1.00 88.38 297 ILE A C 1
ATOM 2203 O O . ILE A 1 297 ? -12.444 -4.498 13.302 1.00 88.38 297 ILE A O 1
ATOM 2207 N N . SER A 1 298 ? -12.669 -4.600 15.531 1.00 89.69 298 SER A N 1
ATOM 2208 C CA . SER A 1 298 ? -12.079 -5.931 15.646 1.00 89.69 298 SER A CA 1
ATOM 2209 C C . SER A 1 298 ? -12.876 -6.950 14.829 1.00 89.69 298 SER A C 1
ATOM 2211 O O . SER A 1 298 ? -12.281 -7.718 14.074 1.00 89.69 298 SER A O 1
ATOM 2213 N N . ALA A 1 299 ? -14.210 -6.885 14.872 1.00 91.88 299 ALA A N 1
ATOM 2214 C CA . ALA A 1 299 ? -15.084 -7.685 14.023 1.00 91.88 299 ALA A CA 1
ATOM 2215 C C . ALA A 1 299 ? -14.836 -7.437 12.526 1.00 91.88 299 ALA A C 1
ATOM 2217 O O . ALA A 1 299 ? -14.670 -8.395 11.775 1.00 91.88 299 ALA A O 1
ATOM 2218 N N . PHE A 1 300 ? -14.716 -6.178 12.091 1.00 92.88 300 PHE A N 1
ATOM 2219 C CA . PHE A 1 300 ? -14.354 -5.851 10.707 1.00 92.88 300 PHE A CA 1
ATOM 2220 C C . PHE A 1 300 ? -13.036 -6.514 10.277 1.00 92.88 300 PHE A C 1
ATOM 2222 O O . PHE A 1 300 ? -12.995 -7.198 9.253 1.00 92.88 300 PHE A O 1
ATOM 2229 N N . TRP A 1 301 ? -11.969 -6.387 11.071 1.00 92.56 301 TRP A N 1
ATOM 2230 C CA . TRP A 1 301 ? -10.679 -7.001 10.740 1.00 92.56 301 TRP A CA 1
ATOM 2231 C C . TRP A 1 301 ? -10.743 -8.528 10.736 1.00 92.56 301 TRP A C 1
ATOM 2233 O O . TRP A 1 301 ? -10.140 -9.144 9.859 1.00 92.56 301 TRP A O 1
ATOM 2243 N N . ILE A 1 302 ? -11.486 -9.144 11.661 1.00 92.75 302 ILE A N 1
ATOM 2244 C CA . ILE A 1 302 ? -11.690 -10.600 11.708 1.00 92.75 302 ILE A CA 1
ATOM 2245 C C . ILE A 1 302 ? -12.437 -11.085 10.463 1.00 92.75 302 ILE A C 1
ATOM 2247 O O . ILE A 1 302 ? -12.014 -12.067 9.857 1.00 92.75 302 ILE A O 1
ATOM 2251 N N . VAL A 1 303 ? -13.501 -10.395 10.048 1.00 95.38 303 VAL A N 1
ATOM 2252 C CA . VAL A 1 303 ? -14.304 -10.755 8.869 1.00 95.38 303 VAL A CA 1
ATOM 2253 C C . VAL A 1 303 ? -13.475 -10.687 7.587 1.00 95.38 303 VAL A C 1
ATOM 2255 O O . VAL A 1 303 ? -13.446 -11.657 6.827 1.00 95.38 303 VAL A O 1
ATOM 2258 N N . ILE A 1 304 ? -12.757 -9.582 7.360 1.00 95.25 304 ILE A N 1
ATOM 2259 C CA . ILE A 1 304 ? -11.898 -9.436 6.174 1.00 95.25 304 ILE A CA 1
ATOM 2260 C C . ILE A 1 304 ? -10.743 -10.443 6.214 1.00 95.25 304 ILE A C 1
ATOM 2262 O O . ILE A 1 304 ? -10.439 -11.081 5.209 1.00 95.25 304 ILE A O 1
ATOM 2266 N N . CYS A 1 305 ? -10.138 -10.659 7.384 1.00 94.44 305 CYS A N 1
ATOM 2267 C CA . CYS A 1 305 ? -9.090 -11.662 7.560 1.00 94.44 305 CYS A CA 1
ATOM 2268 C C . CYS A 1 305 ? -9.596 -13.078 7.250 1.00 94.44 305 CYS A C 1
ATOM 2270 O O . CYS A 1 305 ? -8.930 -13.831 6.542 1.00 94.44 305 CYS A O 1
ATOM 2272 N N . ALA A 1 306 ? -10.792 -13.440 7.720 1.00 95.75 306 ALA A N 1
ATOM 2273 C CA . ALA A 1 306 ? -11.396 -14.733 7.429 1.00 95.75 306 ALA A CA 1
ATOM 2274 C C . ALA A 1 306 ? -11.616 -14.913 5.922 1.00 95.75 306 ALA A C 1
ATOM 2276 O O . ALA A 1 306 ? -11.216 -15.941 5.373 1.00 95.75 306 ALA A O 1
ATOM 2277 N N . ALA A 1 307 ? -12.154 -13.897 5.241 1.00 95.88 307 ALA A N 1
ATOM 2278 C CA . ALA A 1 307 ? -12.309 -13.903 3.788 1.00 95.88 307 ALA A CA 1
ATOM 2279 C C . ALA A 1 307 ? -10.968 -14.144 3.061 1.00 95.88 307 ALA A C 1
ATOM 2281 O O . ALA A 1 307 ? -10.897 -14.959 2.135 1.00 95.88 307 ALA A O 1
ATOM 2282 N N . GLU A 1 308 ? -9.883 -13.525 3.528 1.00 93.81 308 GLU A N 1
ATOM 2283 C CA . GLU A 1 308 ? -8.538 -13.733 2.979 1.00 93.81 308 GLU A CA 1
ATOM 2284 C C . GLU A 1 308 ? -7.966 -15.128 3.259 1.00 93.81 308 GLU A C 1
ATOM 2286 O O . GLU A 1 308 ? -7.311 -15.713 2.395 1.00 93.81 308 GLU A O 1
ATOM 2291 N N . ILE A 1 309 ? -8.251 -15.716 4.425 1.00 93.75 309 ILE A N 1
ATOM 2292 C CA . ILE A 1 309 ? -7.921 -17.123 4.697 1.00 93.75 309 ILE A CA 1
ATOM 2293 C C . ILE A 1 309 ? -8.656 -18.029 3.702 1.00 93.75 309 ILE A C 1
ATOM 2295 O O . ILE A 1 309 ? -8.050 -18.958 3.165 1.00 93.75 309 ILE A O 1
ATOM 2299 N N . GLY A 1 310 ? -9.932 -17.747 3.424 1.00 93.81 310 GLY A N 1
ATOM 2300 C CA . GLY A 1 310 ? -10.720 -18.462 2.421 1.00 93.81 310 GLY A CA 1
ATOM 2301 C C . GLY A 1 310 ? -10.051 -18.436 1.049 1.00 93.81 310 GLY A C 1
ATOM 2302 O O . GLY A 1 310 ? -9.783 -19.493 0.476 1.00 93.81 310 GLY A O 1
ATOM 2303 N N . HIS A 1 311 ? -9.686 -17.247 0.568 1.00 92.38 311 HIS A N 1
ATOM 2304 C CA . HIS A 1 311 ? -8.952 -17.090 -0.688 1.00 92.38 311 HIS A CA 1
ATOM 2305 C C . HIS A 1 311 ? -7.624 -17.865 -0.695 1.00 92.38 311 HIS A C 1
ATOM 2307 O O . HIS A 1 311 ? -7.343 -18.651 -1.604 1.00 92.38 311 HIS A O 1
ATOM 2313 N N . PHE A 1 312 ? -6.808 -17.702 0.351 1.00 91.19 312 PHE A N 1
ATOM 2314 C CA . PHE A 1 312 ? -5.528 -18.396 0.471 1.00 91.19 312 PHE A CA 1
ATOM 2315 C C . PHE A 1 312 ? -5.698 -19.920 0.386 1.00 91.19 312 PHE A C 1
ATOM 2317 O O . PHE A 1 312 ? -4.967 -20.602 -0.342 1.00 91.19 312 PHE A O 1
ATOM 2324 N N . LEU A 1 313 ? -6.688 -20.466 1.096 1.00 91.69 313 LEU A N 1
ATOM 2325 C CA . LEU A 1 313 ? -7.009 -21.889 1.066 1.00 91.69 313 LEU A CA 1
ATOM 2326 C C . LEU A 1 313 ? -7.491 -22.333 -0.317 1.00 91.69 313 LEU A C 1
ATOM 2328 O O . LEU A 1 313 ? -7.023 -23.370 -0.796 1.00 91.69 313 LEU A O 1
ATOM 2332 N N . PHE A 1 314 ? -8.346 -21.549 -0.978 1.00 91.69 314 PHE A N 1
ATOM 2333 C CA . PHE A 1 314 ? -8.837 -21.834 -2.325 1.00 91.69 314 PHE A CA 1
ATOM 2334 C C . PHE A 1 314 ? -7.685 -21.934 -3.331 1.00 91.69 314 PHE A C 1
ATOM 2336 O O . PHE A 1 314 ? -7.533 -22.954 -4.013 1.00 91.69 314 PHE A O 1
ATOM 2343 N N . VAL A 1 315 ? -6.794 -20.937 -3.358 1.00 87.88 315 VAL A N 1
ATOM 2344 C CA . VAL A 1 315 ? -5.616 -20.916 -4.241 1.00 87.88 315 VAL A CA 1
ATOM 2345 C C . VAL A 1 315 ? -4.712 -22.124 -3.986 1.00 87.88 315 VAL A C 1
ATOM 2347 O O . VAL A 1 315 ? -4.290 -22.807 -4.927 1.00 87.88 315 VAL A O 1
ATOM 2350 N N . LYS A 1 316 ? -4.433 -22.453 -2.717 1.00 87.25 316 LYS A N 1
ATOM 2351 C CA . LYS A 1 316 ? -3.574 -23.595 -2.359 1.00 87.25 316 LYS A CA 1
ATOM 2352 C C . LYS A 1 316 ? -4.223 -24.931 -2.702 1.00 87.25 316 LYS A C 1
ATOM 2354 O O . LYS A 1 316 ? -3.549 -25.814 -3.242 1.00 87.25 316 LYS A O 1
ATOM 2359 N N . GLN A 1 317 ? -5.510 -25.101 -2.407 1.00 88.00 317 GLN A N 1
ATOM 2360 C CA . GLN A 1 317 ? -6.260 -26.313 -2.725 1.00 88.00 317 GLN A CA 1
ATOM 2361 C C . GLN A 1 317 ? -6.305 -26.531 -4.234 1.00 88.00 317 GLN A C 1
ATOM 2363 O O . GLN A 1 317 ? -6.000 -27.626 -4.710 1.00 88.00 317 GLN A O 1
ATOM 2368 N N . ARG A 1 318 ? -6.568 -25.473 -4.998 1.00 84.25 318 ARG A N 1
ATOM 2369 C CA . ARG A 1 318 ? -6.580 -25.526 -6.454 1.00 84.25 318 ARG A CA 1
ATOM 2370 C C . ARG A 1 318 ? -5.207 -25.835 -7.037 1.00 84.25 318 ARG A C 1
ATOM 2372 O O . ARG A 1 318 ? -5.102 -26.689 -7.911 1.00 84.25 318 ARG A O 1
ATOM 2379 N N . ALA A 1 319 ? -4.135 -25.234 -6.524 1.00 82.12 319 ALA A N 1
ATOM 2380 C CA . ALA A 1 319 ? -2.773 -25.554 -6.956 1.00 82.12 319 ALA A CA 1
ATOM 2381 C C . ALA A 1 319 ? -2.385 -27.016 -6.658 1.00 82.12 319 ALA A C 1
ATOM 2383 O O . ALA A 1 319 ? -1.549 -27.599 -7.354 1.00 82.12 319 ALA A O 1
ATOM 2384 N N . ARG A 1 320 ? -2.955 -27.626 -5.611 1.00 82.25 320 ARG A N 1
ATOM 2385 C CA . ARG A 1 320 ? -2.797 -29.061 -5.319 1.00 82.25 320 ARG A CA 1
ATOM 2386 C C . ARG A 1 320 ? -3.628 -29.913 -6.282 1.00 82.25 320 ARG A C 1
ATOM 2388 O O . ARG A 1 320 ? -3.098 -30.883 -6.816 1.00 82.25 320 ARG A O 1
ATOM 2395 N N . LEU A 1 321 ? -4.871 -29.518 -6.558 1.00 80.75 321 LEU A N 1
ATOM 2396 C CA . LEU A 1 321 ? -5.765 -30.219 -7.482 1.00 80.75 321 LEU A CA 1
ATOM 2397 C C . LEU A 1 321 ? -5.238 -30.192 -8.925 1.00 80.75 321 LEU A C 1
ATOM 2399 O O . LEU A 1 321 ? -5.185 -31.229 -9.574 1.00 80.75 321 LEU A O 1
ATOM 2403 N N . ALA A 1 322 ? -4.762 -29.041 -9.403 1.00 77.25 322 ALA A N 1
ATOM 2404 C CA . ALA A 1 322 ? -4.166 -28.898 -10.731 1.00 77.25 322 ALA A CA 1
ATOM 2405 C C . ALA A 1 322 ? -2.918 -29.780 -10.908 1.00 77.25 322 ALA A C 1
ATOM 2407 O O . ALA A 1 322 ? -2.724 -30.368 -11.968 1.00 77.25 322 ALA A O 1
ATOM 2408 N N . ARG A 1 323 ? -2.099 -29.924 -9.855 1.00 76.69 323 ARG A N 1
ATOM 2409 C CA . ARG A 1 323 ? -0.962 -30.859 -9.846 1.00 76.69 323 ARG A CA 1
ATOM 2410 C C . ARG A 1 323 ? -1.407 -32.321 -9.852 1.00 76.69 323 ARG A C 1
ATOM 2412 O O . ARG A 1 323 ? -0.765 -33.133 -10.506 1.00 76.69 323 ARG A O 1
ATOM 2419 N N . ALA A 1 324 ? -2.489 -32.654 -9.148 1.00 73.69 324 ALA A N 1
ATOM 2420 C CA . ALA A 1 324 ? -3.035 -34.011 -9.114 1.00 73.69 324 ALA A CA 1
ATOM 2421 C C . ALA A 1 324 ? -3.688 -34.420 -10.448 1.00 73.69 324 ALA A C 1
ATOM 2423 O O . ALA A 1 324 ? -3.563 -35.565 -10.865 1.00 73.69 324 ALA A O 1
ATOM 2424 N N . LEU A 1 325 ? -4.334 -33.478 -11.141 1.00 71.88 325 LEU A N 1
ATOM 2425 C CA . LEU A 1 325 ? -5.005 -33.684 -12.433 1.00 71.88 325 LEU A CA 1
ATOM 2426 C C . LEU A 1 325 ? -4.078 -33.486 -13.650 1.00 71.88 325 LEU A C 1
ATOM 2428 O O . LEU A 1 325 ? -4.563 -33.390 -14.778 1.00 71.88 325 LEU A O 1
ATOM 2432 N N . GLY A 1 326 ? -2.762 -33.386 -13.430 1.00 60.12 326 GLY A N 1
ATOM 2433 C CA . GLY A 1 326 ? -1.749 -32.807 -14.323 1.00 60.12 326 GLY A CA 1
ATOM 2434 C C . GLY A 1 326 ? -1.473 -33.469 -15.683 1.00 60.12 326 GLY A C 1
ATOM 2435 O O . GLY A 1 326 ? -0.317 -33.494 -16.088 1.00 60.12 326 GLY A O 1
ATOM 2436 N N . VAL A 1 327 ? -2.468 -33.981 -16.415 1.00 54.16 327 VAL A N 1
ATOM 2437 C CA . VAL A 1 327 ? -2.243 -34.658 -17.710 1.00 54.16 327 VAL A CA 1
ATOM 2438 C C . VAL A 1 327 ? -3.101 -34.138 -18.879 1.00 54.16 327 VAL A C 1
ATOM 2440 O O . VAL A 1 327 ? -2.666 -34.271 -20.017 1.00 54.16 327 VAL A O 1
ATOM 2443 N N . CYS A 1 328 ? -4.255 -33.480 -18.678 1.00 49.28 328 CYS A N 1
ATOM 2444 C CA . CYS A 1 328 ? -5.199 -33.281 -19.805 1.00 49.28 328 CYS A CA 1
ATOM 2445 C C . CYS A 1 328 ? -5.686 -31.854 -20.124 1.00 49.28 328 CYS A C 1
ATOM 2447 O O . CYS A 1 328 ? -6.448 -31.694 -21.079 1.00 49.28 328 CYS A O 1
ATOM 2449 N N . VAL A 1 329 ? -5.281 -30.799 -19.410 1.00 53.72 329 VAL A N 1
ATOM 2450 C CA . VAL A 1 329 ? -5.873 -29.463 -19.648 1.00 53.72 329 VAL A CA 1
ATOM 2451 C C . VAL A 1 329 ? -5.033 -28.639 -20.633 1.00 53.72 329 VAL A C 1
ATOM 2453 O O . VAL A 1 329 ? -3.995 -28.079 -20.285 1.00 53.72 329 VAL A O 1
ATOM 2456 N N . ARG A 1 330 ? -5.497 -28.578 -21.890 1.00 47.62 330 ARG A N 1
ATOM 2457 C CA . ARG A 1 330 ? -4.923 -27.761 -22.978 1.00 47.62 330 ARG A CA 1
ATOM 2458 C C . ARG A 1 330 ? -4.953 -26.251 -22.658 1.00 47.62 330 ARG A C 1
ATOM 2460 O O . ARG A 1 330 ? -5.853 -25.785 -21.967 1.00 47.62 330 ARG A O 1
ATOM 2467 N N . PRO A 1 331 ? -4.028 -25.451 -23.222 1.00 52.22 331 PRO A N 1
ATOM 2468 C CA . PRO A 1 331 ? -3.865 -24.031 -22.885 1.00 52.22 331 PRO A CA 1
ATOM 2469 C C . PRO A 1 331 ? -4.938 -23.069 -23.437 1.00 52.22 331 PRO A C 1
ATOM 2471 O O . PRO A 1 331 ? -4.993 -21.932 -22.982 1.00 52.22 331 PRO A O 1
ATOM 2474 N N . LEU A 1 332 ? -5.804 -23.482 -24.371 1.00 41.56 332 LEU A N 1
ATOM 2475 C CA . LEU A 1 332 ? -6.775 -22.588 -25.033 1.00 41.56 332 LEU A CA 1
ATOM 2476 C C . LEU A 1 332 ? -8.077 -22.356 -24.244 1.00 41.56 332 LEU A C 1
ATOM 2478 O O . LEU A 1 332 ? -8.732 -21.338 -24.438 1.00 41.56 332 LEU A O 1
ATOM 2482 N N . THR A 1 333 ? -8.428 -23.229 -23.297 1.00 50.84 333 THR A N 1
ATOM 2483 C CA . THR A 1 333 ? -9.571 -23.015 -22.388 1.00 50.84 333 THR A CA 1
ATOM 2484 C C . THR A 1 333 ? -9.273 -22.022 -21.264 1.00 50.84 333 THR A C 1
ATOM 2486 O O . THR A 1 333 ? -10.200 -21.596 -20.584 1.00 50.84 333 THR A O 1
ATOM 2489 N N . LYS A 1 334 ? -8.013 -21.589 -21.088 1.00 54.66 334 LYS A N 1
ATOM 2490 C CA . LYS A 1 334 ? -7.545 -20.776 -19.947 1.00 54.66 334 LYS A CA 1
ATOM 2491 C C . LYS A 1 334 ? -8.324 -19.473 -19.706 1.00 54.66 334 LYS A C 1
ATOM 2493 O O . LYS A 1 334 ? -8.408 -19.058 -18.558 1.00 54.66 334 LYS A O 1
ATOM 2498 N N . ARG A 1 335 ? -8.896 -18.846 -20.743 1.00 50.78 335 ARG A N 1
ATOM 2499 C CA . ARG A 1 335 ? -9.546 -17.521 -20.643 1.00 50.78 335 ARG A CA 1
ATOM 2500 C C . ARG A 1 335 ? -11.031 -17.569 -20.261 1.00 50.78 335 ARG A C 1
ATOM 2502 O O . ARG A 1 335 ? -11.498 -16.700 -19.544 1.00 50.78 335 ARG A O 1
ATOM 2509 N N . ALA A 1 336 ? -11.769 -18.584 -20.714 1.00 53.62 336 ALA A N 1
ATOM 2510 C CA . ALA A 1 336 ? -13.148 -18.806 -20.261 1.00 53.62 336 ALA A CA 1
ATOM 2511 C C . ALA A 1 336 ? -13.169 -19.433 -18.858 1.00 53.62 336 ALA A C 1
ATOM 2513 O O . ALA A 1 336 ? -14.015 -19.099 -18.036 1.00 53.62 336 ALA A O 1
ATOM 2514 N N . LEU A 1 337 ? -12.177 -20.284 -18.564 1.00 59.91 337 LEU A N 1
ATOM 2515 C CA . LEU A 1 337 ? -11.968 -20.841 -17.231 1.00 59.91 337 LEU A CA 1
ATOM 2516 C C . LEU A 1 337 ? -11.621 -19.742 -16.212 1.00 59.91 337 LEU A C 1
ATOM 2518 O O . LEU A 1 337 ? -12.109 -19.809 -15.093 1.00 59.91 337 LEU A O 1
ATOM 2522 N N . SER A 1 338 ? -10.814 -18.729 -16.574 1.00 68.25 338 SER A N 1
ATOM 2523 C CA . SER A 1 338 ? -10.371 -17.698 -15.617 1.00 68.25 338 SER A CA 1
ATOM 2524 C C . SER A 1 338 ? -11.535 -16.948 -14.975 1.00 68.25 338 SER A C 1
ATOM 2526 O O . SER A 1 338 ? -11.572 -16.863 -13.757 1.00 68.25 338 SER A O 1
ATOM 2528 N N . LEU A 1 339 ? -12.527 -16.516 -15.762 1.00 72.19 339 LEU A N 1
ATOM 2529 C CA . LEU A 1 339 ? -13.680 -15.790 -15.222 1.00 72.19 339 LEU A CA 1
ATOM 2530 C C . LEU A 1 339 ? -14.493 -16.647 -14.242 1.00 72.19 339 LEU A C 1
ATOM 2532 O O . LEU A 1 339 ? -14.886 -16.174 -13.181 1.00 72.19 339 LEU A O 1
ATOM 2536 N N . GLN A 1 340 ? -14.732 -17.917 -14.582 1.00 78.19 340 GLN A N 1
ATOM 2537 C CA . GLN A 1 340 ? -15.455 -18.826 -13.695 1.00 78.19 340 GLN A CA 1
ATOM 2538 C C . GLN A 1 340 ? -14.690 -19.044 -12.383 1.00 78.19 340 GLN A C 1
ATOM 2540 O O . GLN A 1 340 ? -15.289 -19.079 -11.312 1.00 78.19 340 GLN A O 1
ATOM 2545 N N . TYR A 1 341 ? -13.364 -19.128 -12.457 1.00 80.62 341 TYR A N 1
ATOM 2546 C CA . TYR A 1 341 ? -12.533 -19.279 -11.273 1.00 80.62 341 TYR A CA 1
ATOM 2547 C C . TYR A 1 341 ? -12.510 -18.059 -10.366 1.00 80.62 341 TYR A C 1
ATOM 2549 O O . TYR A 1 341 ? -12.449 -18.234 -9.153 1.00 80.62 341 TYR A O 1
ATOM 2557 N N . ASP A 1 342 ? -12.555 -16.856 -10.932 1.00 83.06 342 ASP A N 1
ATOM 2558 C CA . ASP A 1 342 ? -12.590 -15.628 -10.140 1.00 83.06 342 ASP A CA 1
ATOM 2559 C C . ASP A 1 342 ? -13.914 -15.536 -9.359 1.00 83.06 342 ASP A C 1
ATOM 2561 O O . ASP A 1 342 ? -13.935 -15.115 -8.204 1.00 83.06 342 ASP A O 1
ATOM 2565 N N . VAL A 1 343 ? -15.016 -16.021 -9.947 1.00 87.81 343 VAL A N 1
ATOM 2566 C CA . VAL A 1 343 ? -16.316 -16.126 -9.264 1.00 87.81 343 VAL A CA 1
ATOM 2567 C C . VAL A 1 343 ? -16.300 -17.213 -8.183 1.00 87.81 343 VAL A C 1
ATOM 2569 O O . VAL A 1 343 ? -16.799 -16.978 -7.086 1.00 87.81 343 VAL A O 1
ATOM 2572 N N . GLU A 1 344 ? -15.723 -18.388 -8.450 1.00 90.12 344 GLU A N 1
ATOM 2573 C CA . GLU A 1 344 ? -15.593 -19.460 -7.449 1.00 90.12 344 GLU A CA 1
ATOM 2574 C C . GLU A 1 344 ? -14.749 -19.020 -6.242 1.00 90.12 344 GLU A C 1
ATOM 2576 O O . GLU A 1 344 ? -15.133 -19.275 -5.100 1.00 90.12 344 GLU A O 1
ATOM 2581 N N . ASP A 1 345 ? -13.639 -18.320 -6.490 1.00 89.19 345 ASP A N 1
ATOM 2582 C CA . ASP A 1 345 ? -12.782 -17.740 -5.452 1.00 89.19 345 ASP A CA 1
ATOM 2583 C C . ASP A 1 345 ? -13.533 -16.688 -4.626 1.00 89.19 345 ASP A C 1
ATOM 2585 O O . ASP A 1 345 ? -13.522 -16.738 -3.396 1.00 89.19 345 ASP A O 1
ATOM 2589 N N . LEU A 1 346 ? -14.264 -15.786 -5.293 1.00 90.88 346 LEU A N 1
ATOM 2590 C CA . LEU A 1 346 ? -15.102 -14.780 -4.642 1.00 90.88 346 LEU A CA 1
ATOM 2591 C C . LEU A 1 346 ? -16.162 -15.424 -3.742 1.00 90.88 346 LEU A C 1
ATOM 2593 O O . LEU A 1 346 ? -16.338 -14.998 -2.600 1.00 90.88 346 LEU A O 1
ATOM 2597 N N . VAL A 1 347 ? -16.858 -16.457 -4.226 1.00 92.94 347 VAL A N 1
ATOM 2598 C CA . VAL A 1 347 ? -17.872 -17.179 -3.444 1.00 92.94 347 VAL A CA 1
ATOM 2599 C C . VAL A 1 347 ? -17.224 -17.864 -2.243 1.00 92.94 347 VAL A C 1
ATOM 2601 O O . VAL A 1 347 ? -17.712 -17.721 -1.124 1.00 92.94 347 VAL A O 1
ATOM 2604 N N . PHE A 1 348 ? -16.108 -18.566 -2.443 1.00 94.00 348 PHE A N 1
ATOM 2605 C CA . PHE A 1 348 ? -15.417 -19.276 -1.369 1.00 94.00 348 PHE A CA 1
ATOM 2606 C C . PHE A 1 348 ? -14.881 -18.319 -0.297 1.00 94.00 348 PHE A C 1
ATOM 2608 O O . PHE A 1 348 ? -15.072 -18.550 0.897 1.00 94.00 348 PHE A O 1
ATOM 2615 N N . SER A 1 349 ? -14.278 -17.206 -0.711 1.00 94.06 349 SER A N 1
ATOM 2616 C CA . SER A 1 349 ? -13.842 -16.148 0.196 1.00 94.06 349 SER A CA 1
ATOM 2617 C C . SER A 1 349 ? -15.022 -15.514 0.942 1.00 94.06 349 SER A C 1
ATOM 2619 O O . SER A 1 349 ? -14.958 -15.344 2.158 1.00 94.06 349 SER A O 1
ATOM 2621 N N . SER A 1 350 ? -16.145 -15.265 0.260 1.00 93.50 350 SER A N 1
ATOM 2622 C CA . SER A 1 350 ? -17.358 -14.716 0.884 1.00 93.50 350 SER A CA 1
ATOM 2623 C C . SER A 1 350 ? -17.943 -15.646 1.950 1.00 93.50 350 SER A C 1
ATOM 2625 O O . SER A 1 350 ? -18.337 -15.184 3.019 1.00 93.50 350 SER A O 1
ATOM 2627 N N . VAL A 1 351 ? -17.946 -16.963 1.707 1.00 95.50 351 VAL A N 1
ATOM 2628 C CA . VAL A 1 351 ? -18.362 -17.970 2.701 1.00 95.50 351 VAL A CA 1
ATOM 2629 C C . VAL A 1 351 ? -17.469 -17.901 3.939 1.00 95.50 351 VAL A C 1
ATOM 2631 O O . VAL A 1 351 ? -17.971 -17.899 5.061 1.00 95.50 351 VAL A O 1
ATOM 2634 N N . PHE A 1 352 ? -16.154 -17.790 3.757 1.00 96.56 352 PHE A N 1
ATOM 2635 C CA . PHE A 1 352 ? -15.233 -17.612 4.878 1.00 96.56 352 PHE A CA 1
ATOM 2636 C C . PHE A 1 352 ? -15.417 -16.267 5.592 1.00 96.56 352 PHE A C 1
ATOM 2638 O O . PHE A 1 352 ? -15.322 -16.226 6.815 1.00 96.56 352 PHE A O 1
ATOM 2645 N N . GLY A 1 353 ? -15.748 -15.190 4.877 1.00 95.62 353 GLY A N 1
ATOM 2646 C CA . GLY A 1 353 ? -16.148 -13.916 5.478 1.00 95.62 353 GLY A CA 1
ATOM 2647 C C . GLY A 1 353 ? -17.388 -14.058 6.369 1.00 95.62 353 GLY A C 1
ATOM 2648 O O . GLY A 1 353 ? -17.396 -13.565 7.495 1.00 95.62 353 GLY A O 1
ATOM 2649 N N . ALA A 1 354 ? -18.399 -14.815 5.926 1.00 95.12 354 ALA A N 1
ATOM 2650 C CA . ALA A 1 354 ? -19.585 -15.126 6.729 1.00 95.12 354 ALA A CA 1
ATOM 2651 C C . ALA A 1 354 ? -19.254 -15.983 7.966 1.00 95.12 354 ALA A C 1
ATOM 2653 O O . ALA A 1 354 ? -19.806 -15.754 9.043 1.00 95.12 354 ALA A O 1
ATOM 2654 N N . VAL A 1 355 ? -18.313 -16.927 7.850 1.00 96.06 355 VAL A N 1
ATOM 2655 C CA . VAL A 1 355 ? -17.768 -17.652 9.012 1.00 96.06 355 VAL A CA 1
ATOM 2656 C C . VAL A 1 355 ? -17.059 -16.686 9.962 1.00 96.06 355 VAL A C 1
ATOM 2658 O O . VAL A 1 355 ? -17.281 -16.756 11.166 1.00 96.06 355 VAL A O 1
ATOM 2661 N N . GLY A 1 356 ? -16.259 -15.754 9.438 1.00 95.06 356 GLY A N 1
ATOM 2662 C CA . GLY A 1 356 ? -15.633 -14.687 10.218 1.00 95.06 356 GLY A CA 1
ATOM 2663 C C . GLY A 1 356 ? -16.659 -13.858 10.987 1.00 95.06 356 GLY A C 1
ATOM 2664 O O . GLY A 1 356 ? -16.467 -13.614 12.172 1.00 95.06 356 GLY A O 1
ATOM 2665 N N . PHE A 1 357 ? -17.787 -13.522 10.357 1.00 94.31 357 PHE A N 1
ATOM 2666 C CA . PHE A 1 357 ? -18.889 -12.810 11.006 1.00 94.31 357 PHE A CA 1
ATOM 2667 C C . PHE A 1 357 ? -19.494 -13.626 12.153 1.00 94.31 357 PHE A C 1
ATOM 2669 O O . PHE A 1 357 ? -19.660 -13.107 13.252 1.00 94.31 357 PHE A O 1
ATOM 2676 N N . ALA A 1 358 ? -19.761 -14.917 11.936 1.00 93.88 358 ALA A N 1
ATOM 2677 C CA . ALA A 1 358 ? -20.256 -15.803 12.990 1.00 93.88 358 ALA A CA 1
ATOM 2678 C C . ALA A 1 358 ? -19.258 -15.932 14.156 1.00 93.88 358 ALA A C 1
ATOM 2680 O O . ALA A 1 358 ? -19.658 -15.938 15.318 1.00 93.88 358 ALA A O 1
ATOM 2681 N N . VAL A 1 359 ? -17.954 -15.989 13.862 1.00 93.88 359 VAL A N 1
ATOM 2682 C CA . VAL A 1 359 ? -16.896 -15.989 14.882 1.00 93.88 359 VAL A CA 1
ATOM 2683 C C . VAL A 1 359 ? -16.877 -14.670 15.650 1.00 93.88 359 VAL A C 1
ATOM 2685 O O . VAL A 1 359 ? -16.789 -14.699 16.873 1.00 93.88 359 VAL A O 1
ATOM 2688 N N . SER A 1 360 ? -17.000 -13.525 14.974 1.00 92.50 360 SER A N 1
ATOM 2689 C CA . SER A 1 360 ? -17.097 -12.218 15.633 1.00 92.50 360 SER A CA 1
ATOM 2690 C C . SER A 1 360 ? -18.338 -12.117 16.519 1.00 92.50 360 SER A C 1
ATOM 2692 O O . SER A 1 360 ? -18.225 -11.667 17.653 1.00 92.50 360 SER A O 1
ATOM 2694 N N . TRP A 1 361 ? -19.489 -12.610 16.059 1.00 92.31 361 TRP A N 1
ATOM 2695 C CA . TRP A 1 361 ? -20.712 -12.672 16.862 1.00 92.31 361 TRP A CA 1
ATOM 2696 C C . TRP A 1 361 ? -20.520 -13.487 18.149 1.00 92.31 361 TRP A C 1
ATOM 2698 O O . TRP A 1 361 ? -20.965 -13.086 19.219 1.00 92.31 361 TRP A O 1
ATOM 2708 N N . LEU A 1 362 ? -19.818 -14.621 18.068 1.00 91.94 362 LEU A N 1
ATOM 2709 C CA . LEU A 1 362 ? -19.518 -15.456 19.236 1.00 91.94 362 LEU A CA 1
ATOM 2710 C C . LEU A 1 362 ? -18.451 -14.849 20.157 1.00 91.94 362 LEU A C 1
ATOM 2712 O O . LEU A 1 362 ? -18.507 -15.053 21.367 1.00 91.94 362 LEU A O 1
ATOM 2716 N N . ALA A 1 363 ? -17.466 -14.146 19.595 1.00 89.81 363 ALA A N 1
ATOM 2717 C CA . ALA A 1 363 ? -16.381 -13.524 20.350 1.00 89.81 363 ALA A CA 1
ATOM 2718 C C . ALA A 1 363 ? -16.840 -12.280 21.127 1.00 89.81 363 ALA A C 1
ATOM 2720 O O . ALA A 1 363 ? -16.283 -11.994 22.184 1.00 89.81 363 ALA A O 1
ATOM 2721 N N . TYR A 1 364 ? -17.863 -11.581 20.626 1.00 89.19 364 TYR A N 1
ATOM 2722 C CA . TYR A 1 364 ? -18.405 -10.351 21.207 1.00 89.19 364 TYR A CA 1
ATOM 2723 C C . TYR A 1 364 ? -19.907 -10.501 21.517 1.00 89.19 364 TYR A C 1
ATOM 2725 O O . TYR A 1 364 ? -20.729 -9.838 20.889 1.00 89.19 364 TYR A O 1
ATOM 2733 N N . PRO A 1 365 ? -20.299 -11.368 22.474 1.00 84.00 365 PRO A N 1
ATOM 2734 C CA . PRO A 1 365 ? -21.707 -11.693 22.736 1.00 84.00 365 PRO A CA 1
ATOM 2735 C C . PRO A 1 365 ? -22.508 -10.532 23.343 1.00 84.00 365 PRO A C 1
ATOM 2737 O O . PRO A 1 365 ? -23.731 -10.508 23.243 1.00 84.00 365 PRO A O 1
ATOM 2740 N N . GLU A 1 366 ? -21.824 -9.580 23.977 1.00 82.25 366 GLU A N 1
ATOM 2741 C CA . GLU A 1 366 ? -22.415 -8.352 24.528 1.00 82.25 366 GLU A CA 1
ATOM 2742 C C . GLU A 1 366 ? -22.787 -7.356 23.412 1.00 82.25 366 GLU A C 1
ATOM 2744 O O . GLU A 1 366 ? -23.584 -6.443 23.627 1.00 82.25 366 GLU A O 1
ATOM 2749 N N . HIS A 1 367 ? -22.233 -7.535 22.205 1.00 78.88 367 HIS A N 1
ATOM 2750 C CA . HIS A 1 367 ? -22.468 -6.657 21.066 1.00 78.88 367 HIS A CA 1
ATOM 2751 C C . HIS A 1 367 ? -23.614 -7.185 20.198 1.00 78.88 367 HIS A C 1
ATOM 2753 O O . HIS A 1 367 ? -23.525 -8.241 19.569 1.00 78.88 367 HIS A O 1
ATOM 2759 N N . LEU A 1 368 ? -24.708 -6.427 20.136 1.00 79.88 368 LEU A N 1
ATOM 2760 C CA . LEU A 1 368 ? -25.828 -6.721 19.246 1.00 79.88 368 LEU A CA 1
ATOM 2761 C C . LEU A 1 368 ? -25.470 -6.252 17.833 1.00 79.88 368 LEU A C 1
ATOM 2763 O O . LEU A 1 368 ? -25.584 -5.061 17.537 1.00 79.88 368 LEU A O 1
ATOM 2767 N N . PHE A 1 369 ? -25.053 -7.170 16.953 1.00 83.62 369 PHE A N 1
ATOM 2768 C CA . PHE A 1 369 ? -24.809 -6.779 15.565 1.00 83.62 369 PHE A CA 1
ATOM 2769 C C . PHE A 1 369 ? -26.128 -6.447 14.867 1.00 83.62 369 PHE A C 1
ATOM 2771 O O . PHE A 1 369 ? -27.015 -7.292 14.716 1.00 83.62 369 PHE A O 1
ATOM 2778 N N . GLU A 1 370 ? -26.251 -5.203 14.419 1.00 89.00 370 GLU A N 1
ATOM 2779 C CA . GLU A 1 370 ? -27.412 -4.744 13.667 1.00 89.00 370 GLU A CA 1
ATOM 2780 C C . GLU A 1 370 ? -27.412 -5.317 12.244 1.00 89.00 370 GLU A C 1
ATOM 2782 O O . GLU A 1 370 ? -26.369 -5.599 11.651 1.00 89.00 370 GLU A O 1
ATOM 2787 N N . THR A 1 371 ? -28.590 -5.413 11.625 1.00 90.25 371 THR A N 1
ATOM 2788 C CA . THR A 1 371 ? -28.718 -5.862 10.227 1.00 90.25 371 THR A CA 1
ATOM 2789 C C . THR A 1 371 ? -27.859 -5.029 9.270 1.00 90.25 371 THR A C 1
ATOM 2791 O O . THR A 1 371 ? -27.316 -5.559 8.302 1.00 90.25 371 THR A O 1
ATOM 2794 N N . TRP A 1 372 ? -27.691 -3.734 9.551 1.00 90.31 372 TRP A N 1
ATOM 2795 C CA . TRP A 1 372 ? -26.857 -2.857 8.734 1.00 90.31 372 TRP A CA 1
ATOM 2796 C C . TRP A 1 372 ? -25.365 -3.196 8.832 1.00 90.31 372 TRP A C 1
ATOM 2798 O O . TRP A 1 372 ? -24.655 -3.098 7.834 1.00 90.31 372 TRP A O 1
ATOM 2808 N N . GLU A 1 373 ? -24.891 -3.669 9.989 1.00 91.06 373 GLU A N 1
ATOM 2809 C CA . GLU A 1 373 ? -23.506 -4.130 10.153 1.00 91.06 373 GLU A CA 1
ATOM 2810 C C . GLU A 1 373 ? -23.223 -5.321 9.249 1.00 91.06 373 GLU A C 1
ATOM 2812 O O . GLU A 1 373 ? -22.208 -5.344 8.558 1.00 91.06 373 GLU A O 1
ATOM 2817 N N . PHE A 1 374 ? -24.155 -6.273 9.180 1.00 91.19 374 PHE A N 1
ATOM 2818 C CA . PHE A 1 374 ? -24.036 -7.416 8.280 1.00 91.19 374 PHE A CA 1
ATOM 2819 C C . PHE A 1 374 ? -23.946 -6.983 6.808 1.00 91.19 374 PHE A C 1
ATOM 2821 O O . PHE A 1 374 ? -23.110 -7.500 6.063 1.00 91.19 374 PHE A O 1
ATOM 2828 N N . VAL A 1 375 ? -24.762 -6.008 6.387 1.00 92.94 375 VAL A N 1
ATOM 2829 C CA . VAL A 1 375 ? -24.730 -5.463 5.018 1.00 92.94 375 VAL A CA 1
ATOM 2830 C C . VAL A 1 375 ? -23.391 -4.783 4.729 1.00 92.94 375 VAL A C 1
ATOM 2832 O O . VAL A 1 375 ? -22.765 -5.072 3.708 1.00 92.94 375 VAL A O 1
ATOM 2835 N N . VAL A 1 376 ? -22.924 -3.917 5.633 1.00 93.38 376 VAL A N 1
ATOM 2836 C CA . VAL A 1 376 ? -21.655 -3.191 5.480 1.00 93.38 376 VAL A CA 1
ATOM 2837 C C . VAL A 1 376 ? -20.471 -4.159 5.442 1.00 93.38 376 VAL A C 1
ATOM 2839 O O . VAL A 1 376 ? -19.610 -4.029 4.574 1.00 93.38 376 VAL A O 1
ATOM 2842 N N . LEU A 1 377 ? -20.437 -5.157 6.328 1.00 93.25 377 LEU A N 1
ATOM 2843 C CA . LEU A 1 377 ? -19.368 -6.157 6.377 1.00 93.25 377 LEU A CA 1
ATOM 2844 C C . LEU A 1 377 ? -19.374 -7.066 5.144 1.00 93.25 377 LEU A C 1
ATOM 2846 O O . LEU A 1 377 ? -18.314 -7.336 4.585 1.00 93.25 377 LEU A O 1
ATOM 2850 N N . SER A 1 378 ? -20.548 -7.475 4.662 1.00 93.19 378 SER A N 1
ATOM 2851 C CA . SER A 1 378 ? -20.666 -8.255 3.421 1.00 93.19 378 SER A CA 1
ATOM 2852 C C . SER A 1 378 ? -20.159 -7.466 2.212 1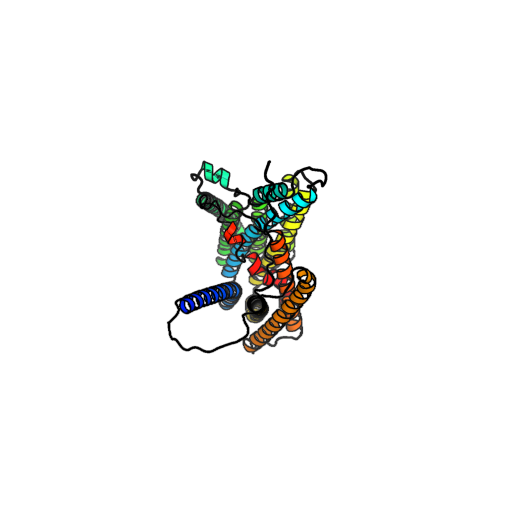.00 93.19 378 SER A C 1
ATOM 2854 O O . SER A 1 378 ? -19.410 -7.992 1.389 1.00 93.19 378 SER A O 1
ATOM 2856 N N . LEU A 1 379 ? -20.512 -6.179 2.122 1.00 93.94 379 LEU A N 1
ATOM 2857 C CA . LEU A 1 379 ? -20.030 -5.300 1.059 1.00 93.94 379 LEU A CA 1
ATOM 2858 C C . LEU A 1 379 ? -18.517 -5.075 1.153 1.00 93.94 379 LEU A C 1
ATOM 2860 O O . LEU A 1 379 ? -17.832 -5.089 0.131 1.00 93.94 379 LEU A O 1
ATOM 2864 N N . ALA A 1 380 ? -17.990 -4.923 2.369 1.00 94.06 380 ALA A N 1
ATOM 2865 C CA . ALA A 1 380 ? -16.559 -4.817 2.610 1.00 94.06 380 ALA A CA 1
ATOM 2866 C C . ALA A 1 380 ? -15.812 -6.080 2.152 1.00 94.06 380 ALA A C 1
ATOM 2868 O O . ALA A 1 380 ? -14.785 -5.956 1.496 1.00 94.06 380 ALA A O 1
ATOM 2869 N N . VAL A 1 381 ? -16.348 -7.283 2.398 1.00 95.06 381 VAL A N 1
ATOM 2870 C CA . VAL A 1 381 ? -15.763 -8.536 1.887 1.00 95.06 381 VAL A CA 1
ATOM 2871 C C . VAL A 1 381 ? -15.704 -8.534 0.361 1.00 95.06 381 VAL A C 1
ATOM 2873 O O . VAL A 1 381 ? -14.636 -8.752 -0.203 1.00 95.06 381 VAL A O 1
ATOM 2876 N N . VAL A 1 382 ? -16.807 -8.223 -0.328 1.00 93.12 382 VAL A N 1
ATOM 2877 C CA . VAL A 1 382 ? -16.826 -8.173 -1.804 1.00 93.12 382 VAL A CA 1
ATOM 2878 C C . VAL A 1 382 ? -15.805 -7.164 -2.337 1.00 93.12 382 VAL A C 1
ATOM 2880 O O . VAL A 1 382 ? -15.073 -7.443 -3.289 1.00 93.12 382 VAL A O 1
ATOM 2883 N N . LEU A 1 383 ? -15.720 -5.996 -1.703 1.00 93.12 383 LEU A N 1
ATOM 2884 C CA . LEU A 1 383 ? -14.825 -4.928 -2.123 1.00 93.12 383 LEU A CA 1
ATOM 2885 C C . LEU A 1 383 ? -13.346 -5.237 -1.834 1.00 93.12 383 LEU A C 1
ATOM 2887 O O . LEU A 1 383 ? -12.480 -4.888 -2.637 1.00 93.12 383 LEU A O 1
ATOM 2891 N N . SER A 1 384 ? -13.065 -5.950 -0.743 1.00 93.44 384 SER A N 1
ATOM 2892 C CA . SER A 1 384 ? -11.766 -6.561 -0.437 1.00 93.44 384 SER A CA 1
ATOM 2893 C C . SER A 1 384 ? -11.296 -7.443 -1.597 1.00 93.44 384 SER A C 1
ATOM 2895 O O . SER A 1 384 ? -10.171 -7.282 -2.077 1.00 93.44 384 SER A O 1
ATOM 2897 N N . GLN A 1 385 ? -12.173 -8.320 -2.099 1.00 92.62 385 GLN A N 1
ATOM 2898 C CA . GLN A 1 385 ? -11.842 -9.217 -3.208 1.00 92.62 385 GLN A CA 1
ATOM 2899 C C . GLN A 1 385 ? -11.607 -8.435 -4.505 1.00 92.62 385 GLN A C 1
ATOM 2901 O O . GLN A 1 385 ? -10.657 -8.711 -5.235 1.00 92.62 385 GLN A O 1
ATOM 2906 N N . PHE A 1 386 ? -12.417 -7.405 -4.768 1.00 91.44 386 PHE A N 1
ATOM 2907 C CA . PHE A 1 386 ? -12.219 -6.525 -5.921 1.00 91.44 386 PHE A CA 1
ATOM 2908 C C . PHE A 1 386 ? -10.876 -5.781 -5.864 1.00 91.44 386 PHE A C 1
ATOM 2910 O O . PHE A 1 386 ? -10.165 -5.706 -6.866 1.00 91.44 386 PHE A O 1
ATOM 2917 N N . CYS A 1 387 ? -10.492 -5.269 -4.690 1.00 92.31 387 CYS A N 1
ATOM 2918 C CA . CYS A 1 387 ? -9.204 -4.602 -4.508 1.00 92.31 387 CYS A CA 1
ATOM 2919 C C . CYS A 1 387 ? -8.034 -5.556 -4.766 1.00 92.31 387 CYS A C 1
ATOM 2921 O O . CYS A 1 387 ? -7.082 -5.187 -5.456 1.00 92.31 387 CYS A O 1
ATOM 2923 N N . ARG A 1 388 ? -8.132 -6.802 -4.289 1.00 89.94 388 ARG A N 1
ATOM 2924 C CA . ARG A 1 388 ? -7.129 -7.831 -4.572 1.00 89.94 388 ARG A CA 1
ATOM 2925 C C . ARG A 1 388 ? -7.018 -8.112 -6.067 1.00 89.94 388 ARG A C 1
ATOM 2927 O O . ARG A 1 388 ? -5.913 -8.071 -6.593 1.00 89.94 388 ARG A O 1
ATOM 2934 N N . LEU A 1 389 ? -8.139 -8.313 -6.764 1.00 89.19 389 LEU A N 1
ATOM 2935 C CA . LEU A 1 389 ? -8.146 -8.522 -8.218 1.00 89.19 389 LEU A CA 1
ATOM 2936 C C . LEU A 1 389 ? -7.486 -7.354 -8.966 1.00 89.19 389 LEU A C 1
ATOM 2938 O O . LEU A 1 389 ? -6.707 -7.576 -9.891 1.00 89.19 389 LEU A O 1
ATOM 2942 N N . ALA A 1 390 ? -7.746 -6.113 -8.545 1.00 89.62 390 ALA A N 1
ATOM 2943 C CA . ALA A 1 390 ? -7.102 -4.934 -9.120 1.00 89.62 390 ALA A CA 1
ATOM 2944 C C . ALA A 1 390 ? -5.581 -4.926 -8.875 1.00 89.62 390 ALA A C 1
ATOM 2946 O O . ALA A 1 390 ? -4.805 -4.638 -9.788 1.00 89.62 390 ALA A O 1
ATOM 2947 N N . VAL A 1 391 ? -5.138 -5.281 -7.666 1.00 90.44 391 VAL A N 1
ATOM 2948 C CA . VAL A 1 391 ? -3.713 -5.379 -7.318 1.00 90.44 391 VAL A CA 1
ATOM 2949 C C . VAL A 1 391 ? -3.020 -6.523 -8.056 1.00 90.44 391 VAL A C 1
ATOM 2951 O O . VAL A 1 391 ? -1.921 -6.327 -8.573 1.00 90.44 391 VAL A O 1
ATOM 2954 N N . ASP A 1 392 ? -3.662 -7.679 -8.190 1.00 86.81 392 ASP A N 1
ATOM 2955 C CA . ASP A 1 392 ? -3.150 -8.806 -8.967 1.00 86.81 392 ASP A CA 1
ATOM 2956 C C . ASP A 1 392 ? -3.070 -8.465 -10.458 1.00 86.81 392 ASP A C 1
ATOM 2958 O O . ASP A 1 392 ? -2.082 -8.803 -11.114 1.00 86.81 392 ASP A O 1
ATOM 2962 N N . ALA A 1 393 ? -4.041 -7.715 -10.989 1.00 86.81 393 ALA A N 1
ATOM 2963 C CA . ALA A 1 393 ? -3.981 -7.190 -12.347 1.00 86.81 393 ALA A CA 1
ATOM 2964 C C . ALA A 1 393 ? -2.774 -6.251 -12.522 1.00 86.81 393 ALA A C 1
ATOM 2966 O O . ALA A 1 393 ? -1.968 -6.467 -13.429 1.00 86.81 393 ALA A O 1
ATOM 2967 N N . MET A 1 394 ? -2.572 -5.281 -11.621 1.00 88.81 394 MET A N 1
ATOM 2968 C CA . MET A 1 394 ? -1.392 -4.401 -11.647 1.00 88.81 394 MET A CA 1
ATOM 2969 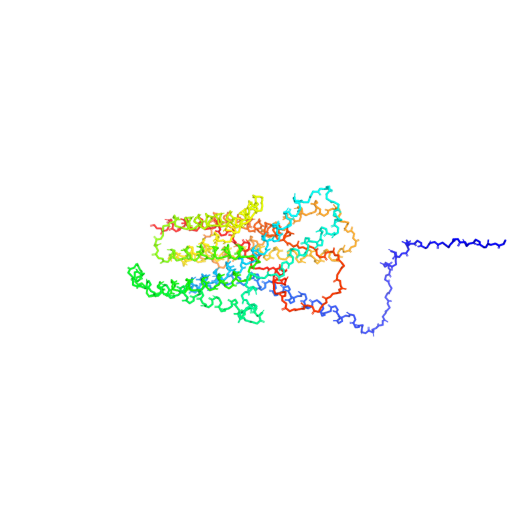C C . MET A 1 394 ? -0.086 -5.195 -11.555 1.00 88.81 394 MET A C 1
ATOM 2971 O O . MET A 1 394 ? 0.840 -4.974 -12.336 1.00 88.81 394 MET A O 1
ATOM 2975 N N . LYS A 1 395 ? -0.020 -6.172 -10.648 1.00 86.69 395 LYS A N 1
ATOM 2976 C CA . LYS A 1 395 ? 1.143 -7.040 -10.470 1.00 86.69 395 LYS A CA 1
ATOM 2977 C C . LYS A 1 395 ? 1.418 -7.873 -11.721 1.00 86.69 395 LYS A C 1
ATOM 2979 O O . LYS A 1 395 ? 2.567 -7.963 -12.138 1.00 86.69 395 LYS A O 1
ATOM 2984 N N . SER A 1 396 ? 0.393 -8.435 -12.359 1.00 84.31 396 SER A N 1
ATOM 2985 C CA . SER A 1 396 ? 0.540 -9.209 -13.601 1.00 84.31 396 SER A CA 1
ATOM 2986 C C . SER A 1 396 ? 1.042 -8.354 -14.771 1.00 84.31 396 SER A C 1
ATOM 2988 O O . SER A 1 396 ? 1.858 -8.810 -15.573 1.00 84.31 396 SER A O 1
ATOM 2990 N N . LEU A 1 397 ? 0.628 -7.083 -14.832 1.00 83.81 397 LEU A N 1
ATOM 2991 C CA . LEU A 1 397 ? 1.145 -6.117 -15.799 1.00 83.81 397 LEU A CA 1
ATOM 2992 C C . LEU A 1 397 ? 2.600 -5.734 -15.486 1.00 83.81 397 LEU A C 1
ATOM 2994 O O . LEU A 1 397 ? 3.394 -5.557 -16.413 1.00 83.81 397 LEU A O 1
ATOM 2998 N N . ALA A 1 398 ? 2.966 -5.655 -14.204 1.00 81.69 398 ALA A N 1
ATOM 2999 C CA . ALA A 1 398 ? 4.308 -5.302 -13.746 1.00 81.69 398 ALA A CA 1
ATOM 3000 C C . ALA A 1 398 ? 5.330 -6.456 -13.802 1.00 81.69 398 ALA A C 1
ATOM 3002 O O . ALA A 1 398 ? 6.535 -6.195 -13.869 1.00 81.69 398 ALA A O 1
ATOM 3003 N N . ILE A 1 399 ? 4.897 -7.720 -13.731 1.00 76.31 399 ILE A N 1
ATOM 3004 C CA . ILE A 1 399 ? 5.787 -8.884 -13.815 1.00 76.31 399 ILE A CA 1
ATOM 3005 C C . ILE A 1 399 ? 6.245 -9.078 -15.263 1.00 76.31 399 ILE A C 1
ATOM 3007 O O . ILE A 1 399 ? 5.452 -9.104 -16.203 1.00 76.31 399 ILE A O 1
ATOM 3011 N N . VAL A 1 400 ? 7.557 -9.235 -15.416 1.00 60.81 400 VAL A N 1
ATOM 3012 C CA . VAL A 1 400 ? 8.202 -9.655 -16.657 1.00 60.81 400 VAL A CA 1
ATOM 3013 C C . VAL A 1 400 ? 8.316 -11.173 -16.605 1.00 60.81 400 VAL A C 1
ATOM 3015 O O . VAL A 1 400 ? 9.085 -11.690 -15.791 1.00 60.81 400 VAL A O 1
ATOM 3018 N N . ASP A 1 401 ? 7.552 -11.885 -17.434 1.00 54.06 401 ASP A N 1
ATOM 3019 C CA . ASP A 1 401 ? 7.730 -13.329 -17.588 1.00 54.06 401 ASP A CA 1
ATOM 3020 C C . ASP A 1 401 ? 9.134 -13.589 -18.148 1.00 54.06 401 ASP A C 1
ATOM 3022 O O . ASP A 1 401 ? 9.459 -13.229 -19.279 1.00 54.06 401 ASP A O 1
ATOM 3026 N N . GLN A 1 402 ? 9.993 -14.207 -17.335 1.00 48.84 402 GLN A N 1
ATOM 3027 C CA . GLN A 1 402 ? 11.280 -14.750 -17.775 1.00 48.84 402 GLN A CA 1
ATOM 3028 C C . GLN A 1 402 ? 11.075 -16.116 -18.450 1.00 48.84 402 GLN A C 1
ATOM 3030 O O . GLN A 1 402 ? 11.773 -17.081 -18.147 1.00 48.84 402 GLN A O 1
ATOM 3035 N N . ASP A 1 403 ? 10.121 -16.214 -19.370 1.00 38.53 403 ASP A N 1
ATOM 3036 C CA . ASP A 1 403 ? 9.955 -17.409 -20.190 1.00 38.53 403 ASP A CA 1
ATOM 3037 C C . ASP A 1 403 ? 10.896 -17.299 -21.394 1.00 38.53 403 ASP A C 1
ATOM 3039 O O . ASP A 1 403 ? 10.537 -16.818 -22.464 1.00 38.53 403 ASP A O 1
ATOM 3043 N N . GLY A 1 404 ? 12.154 -17.706 -21.201 1.00 38.97 404 GLY A N 1
ATOM 3044 C CA . GLY A 1 404 ? 13.096 -17.855 -22.311 1.00 38.97 404 GLY A CA 1
ATOM 3045 C C . GLY A 1 404 ? 14.564 -17.803 -21.910 1.00 38.97 404 GLY A C 1
ATOM 3046 O O . GLY A 1 404 ? 15.141 -16.724 -21.816 1.00 38.97 404 GLY A O 1
ATOM 3047 N N . SER A 1 405 ? 15.154 -18.989 -21.724 1.00 36.72 405 SER A N 1
ATOM 3048 C CA . SER A 1 405 ? 16.573 -19.302 -21.976 1.00 36.72 405 SER A CA 1
ATOM 3049 C C . SER A 1 405 ? 17.614 -18.270 -21.508 1.00 36.72 405 SER A C 1
ATOM 3051 O O . SER A 1 405 ? 18.108 -17.462 -22.287 1.00 36.72 405 SER A O 1
ATOM 3053 N N . GLY A 1 406 ? 18.018 -18.365 -20.243 1.00 36.22 406 GLY A N 1
ATOM 3054 C CA . GLY A 1 406 ? 19.150 -17.611 -19.696 1.00 36.22 406 GLY A CA 1
ATOM 3055 C C . GLY A 1 406 ? 19.774 -18.299 -18.486 1.00 36.22 406 GLY A C 1
ATOM 3056 O O . GLY A 1 406 ? 20.157 -17.646 -17.523 1.00 36.22 406 GLY A O 1
ATOM 3057 N N . ALA A 1 407 ? 19.817 -19.634 -18.494 1.00 35.62 407 ALA A N 1
ATOM 3058 C CA . ALA A 1 407 ? 20.575 -20.410 -17.521 1.00 35.62 407 ALA A CA 1
ATOM 3059 C C . ALA A 1 407 ? 22.068 -20.268 -17.845 1.00 35.62 407 ALA A C 1
ATOM 3061 O O . ALA A 1 407 ? 22.635 -21.110 -18.534 1.00 35.62 407 ALA A O 1
ATOM 3062 N N . GLY A 1 408 ? 22.692 -19.172 -17.415 1.00 36.50 408 GLY A N 1
ATOM 3063 C CA . GLY A 1 408 ? 24.109 -18.992 -17.697 1.00 36.50 408 GLY A CA 1
ATOM 3064 C C . GLY A 1 408 ? 24.708 -17.628 -17.412 1.00 36.50 408 GLY A C 1
ATOM 3065 O O . GLY A 1 408 ? 25.527 -17.216 -18.213 1.00 36.50 408 GLY A O 1
ATOM 3066 N N . ASP A 1 409 ? 24.369 -16.946 -16.314 1.00 37.72 409 ASP A N 1
ATOM 3067 C CA . ASP A 1 409 ? 25.393 -16.129 -15.641 1.00 37.72 409 ASP A CA 1
ATOM 3068 C C . ASP A 1 409 ? 25.025 -15.814 -14.183 1.00 37.72 409 ASP A C 1
ATOM 3070 O O . ASP A 1 409 ? 24.320 -14.862 -13.860 1.00 37.72 409 ASP A O 1
ATOM 3074 N N . ASP A 1 410 ? 25.482 -16.672 -13.274 1.00 42.25 410 ASP A N 1
ATOM 3075 C CA . ASP A 1 410 ? 25.140 -16.637 -11.848 1.00 42.25 410 ASP A CA 1
ATOM 3076 C C . ASP A 1 410 ? 26.228 -15.924 -11.004 1.00 42.25 410 ASP A C 1
ATOM 3078 O O . ASP A 1 410 ? 26.323 -16.131 -9.790 1.00 42.25 410 ASP A O 1
ATOM 3082 N N . ARG A 1 411 ? 27.090 -15.100 -11.634 1.00 36.16 411 ARG A N 1
ATOM 3083 C CA . ARG A 1 411 ? 28.270 -14.479 -10.988 1.00 36.16 411 ARG A CA 1
ATOM 3084 C C . ARG A 1 411 ? 28.197 -12.967 -10.716 1.00 36.16 411 ARG A C 1
ATOM 3086 O O . ARG A 1 411 ? 29.076 -12.454 -10.033 1.00 36.16 411 ARG A O 1
ATOM 3093 N N . GLY A 1 412 ? 27.126 -12.264 -11.093 1.00 39.59 412 GLY A N 1
ATOM 3094 C CA . GLY A 1 412 ? 26.904 -10.835 -10.770 1.00 39.59 412 GLY A CA 1
ATOM 3095 C C . GLY A 1 412 ? 26.068 -10.565 -9.502 1.00 39.59 412 GLY A C 1
ATOM 3096 O O . GLY A 1 412 ? 25.252 -9.648 -9.469 1.00 39.59 412 GLY A O 1
ATOM 3097 N N . ARG A 1 413 ? 26.195 -11.406 -8.471 1.00 40.50 413 ARG A N 1
ATOM 3098 C CA . ARG A 1 413 ? 25.159 -11.694 -7.454 1.00 40.50 413 ARG A CA 1
ATOM 3099 C C . ARG A 1 413 ? 24.988 -10.704 -6.280 1.00 40.50 413 ARG A C 1
ATOM 3101 O O . ARG A 1 413 ? 24.440 -11.108 -5.259 1.00 40.50 413 ARG A O 1
ATOM 3108 N N . SER A 1 414 ? 25.385 -9.430 -6.380 1.00 37.19 414 SER A N 1
ATOM 3109 C CA . SER A 1 414 ? 25.493 -8.569 -5.174 1.00 37.19 414 SER A CA 1
ATOM 3110 C C . SER A 1 414 ? 24.621 -7.305 -5.094 1.00 37.19 414 SER A C 1
ATOM 3112 O O . SER A 1 414 ? 24.784 -6.553 -4.138 1.00 37.19 414 SER A O 1
ATOM 3114 N N . GLN A 1 415 ? 23.675 -7.036 -6.008 1.00 41.47 415 GLN A N 1
ATOM 3115 C CA . GLN A 1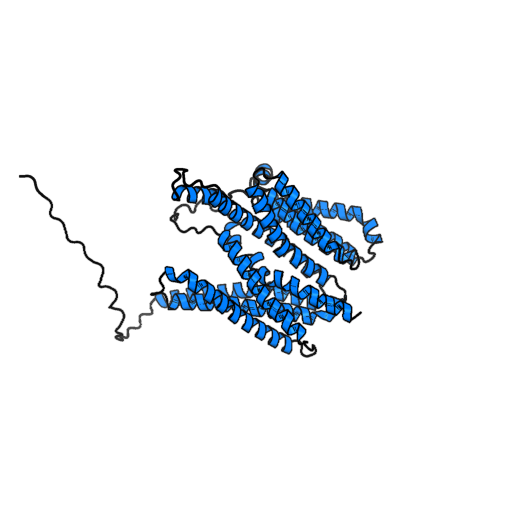 415 ? 22.849 -5.802 -5.918 1.00 41.47 415 GLN A CA 1
ATOM 3116 C C . GLN A 1 415 ? 21.337 -5.959 -6.187 1.00 41.47 415 GLN A C 1
ATOM 3118 O O . GLN A 1 415 ? 20.597 -4.983 -6.099 1.00 41.47 415 GLN A O 1
ATOM 3123 N N . ALA A 1 416 ? 20.824 -7.170 -6.425 1.00 45.69 416 ALA A N 1
ATOM 3124 C CA . ALA A 1 416 ? 19.410 -7.401 -6.757 1.00 45.69 416 ALA A CA 1
ATOM 3125 C C . ALA A 1 416 ? 18.484 -7.521 -5.522 1.00 45.69 416 ALA A C 1
ATOM 3127 O O . ALA A 1 416 ? 17.686 -8.452 -5.417 1.00 45.69 416 ALA A O 1
ATOM 3128 N N . LEU A 1 417 ? 18.575 -6.592 -4.567 1.00 45.38 417 LEU A N 1
ATOM 3129 C CA . LEU A 1 417 ? 17.689 -6.569 -3.392 1.00 45.38 417 LEU A CA 1
ATOM 3130 C C . LEU A 1 417 ? 16.204 -6.233 -3.687 1.00 45.38 417 LEU A C 1
ATOM 3132 O O . LEU A 1 417 ? 15.355 -6.769 -2.976 1.00 45.38 417 LEU A O 1
ATOM 3136 N N . PRO A 1 418 ? 15.823 -5.488 -4.749 1.00 53.09 418 PRO A N 1
ATOM 3137 C CA . PRO A 1 418 ? 14.402 -5.275 -5.064 1.00 53.09 418 PRO A CA 1
ATOM 3138 C C . PRO A 1 418 ? 13.723 -6.490 -5.718 1.00 53.09 418 PRO A C 1
ATOM 3140 O O . PRO A 1 418 ? 12.520 -6.689 -5.576 1.00 53.09 418 PRO A O 1
ATOM 3143 N N . GLY A 1 419 ? 14.472 -7.330 -6.445 1.00 53.25 419 GLY A N 1
ATOM 3144 C CA . GLY A 1 419 ? 13.899 -8.360 -7.323 1.00 53.25 419 GLY A CA 1
ATOM 3145 C C . GLY A 1 419 ? 13.299 -9.575 -6.606 1.00 53.25 419 GLY A C 1
ATOM 3146 O O . GLY A 1 419 ? 12.390 -10.209 -7.147 1.00 53.25 419 GLY A O 1
ATOM 3147 N N . ALA A 1 420 ? 13.797 -9.910 -5.412 1.00 55.59 420 ALA A N 1
ATOM 3148 C CA . ALA A 1 420 ? 13.223 -10.957 -4.563 1.00 55.59 420 ALA A CA 1
ATOM 3149 C C . ALA A 1 420 ? 12.008 -10.436 -3.777 1.00 55.59 420 ALA A C 1
ATOM 3151 O O . ALA A 1 420 ? 10.988 -11.119 -3.701 1.00 55.59 420 ALA A O 1
ATOM 3152 N N . TRP A 1 421 ? 12.094 -9.204 -3.267 1.00 58.03 421 TRP A N 1
ATOM 3153 C CA . TRP A 1 421 ? 11.019 -8.550 -2.523 1.00 58.03 421 TRP A CA 1
ATOM 3154 C C . TRP A 1 421 ? 9.788 -8.261 -3.398 1.00 58.03 421 TRP A C 1
ATOM 3156 O O . TRP A 1 421 ? 8.680 -8.609 -3.006 1.00 58.03 421 TRP A O 1
ATOM 3166 N N . LEU A 1 422 ? 9.974 -7.771 -4.633 1.00 56.62 422 LEU A N 1
ATOM 3167 C CA . LEU A 1 422 ? 8.879 -7.623 -5.608 1.00 56.62 422 LEU A CA 1
ATOM 3168 C C . LEU A 1 422 ? 8.242 -8.950 -6.054 1.00 56.62 422 LEU A C 1
ATOM 3170 O O . LEU A 1 422 ? 7.115 -8.953 -6.547 1.00 56.62 422 LEU A O 1
ATOM 3174 N N . ARG A 1 423 ? 8.977 -10.066 -5.965 1.00 59.84 423 ARG A N 1
ATOM 3175 C CA . ARG A 1 423 ? 8.460 -11.394 -6.334 1.00 59.84 423 ARG A CA 1
ATOM 3176 C C . ARG A 1 423 ? 7.654 -12.021 -5.204 1.00 59.84 423 ARG A C 1
ATOM 3178 O O . ARG A 1 423 ? 6.658 -12.692 -5.473 1.00 59.84 423 ARG A O 1
ATOM 3185 N N . SER A 1 424 ? 8.063 -11.803 -3.957 1.00 60.75 424 SER A N 1
ATOM 3186 C CA . SER A 1 424 ? 7.255 -12.167 -2.795 1.00 60.75 424 SER A CA 1
ATOM 3187 C C . SER A 1 424 ? 5.975 -11.330 -2.757 1.00 60.75 424 SER A C 1
ATOM 3189 O O . SER A 1 424 ? 5.996 -10.182 -3.183 1.00 60.75 424 SER A O 1
ATOM 3191 N N . ASN A 1 425 ? 4.858 -11.873 -2.259 1.00 66.38 425 ASN A N 1
ATOM 3192 C CA . ASN A 1 425 ? 3.673 -11.055 -1.966 1.00 66.38 425 ASN A CA 1
ATOM 3193 C C . ASN A 1 425 ? 4.099 -9.918 -1.030 1.00 66.38 425 ASN A C 1
ATOM 3195 O O . ASN A 1 425 ? 4.413 -10.183 0.128 1.00 66.38 425 ASN A O 1
ATOM 3199 N N . GLY A 1 426 ? 4.220 -8.695 -1.549 1.00 78.75 426 GLY A N 1
ATOM 3200 C CA . GLY A 1 426 ? 4.753 -7.563 -0.805 1.00 78.75 426 GLY A CA 1
ATOM 3201 C C . GLY A 1 426 ? 3.739 -6.978 0.169 1.00 78.75 426 GLY A C 1
ATOM 3202 O O . GLY A 1 426 ? 2.746 -7.618 0.532 1.00 78.75 426 GLY A O 1
ATOM 3203 N N . VAL A 1 427 ? 4.018 -5.770 0.647 1.00 86.81 427 VAL A N 1
ATOM 3204 C CA . VAL A 1 427 ? 3.152 -5.075 1.605 1.00 86.81 427 VAL A CA 1
ATOM 3205 C C . VAL A 1 427 ? 1.836 -4.696 0.934 1.00 86.81 427 VAL A C 1
ATOM 3207 O O . VAL A 1 427 ? 0.786 -4.920 1.528 1.00 86.81 427 VAL A O 1
ATOM 3210 N N . VAL A 1 428 ? 1.871 -4.219 -0.316 1.00 89.19 428 VAL A N 1
ATOM 3211 C CA . VAL A 1 428 ? 0.667 -3.825 -1.068 1.00 89.19 428 VAL A CA 1
ATOM 3212 C C . VAL A 1 428 ? -0.258 -5.016 -1.266 1.00 89.19 428 VAL A C 1
ATOM 3214 O O . VAL A 1 428 ? -1.440 -4.923 -0.960 1.00 89.19 428 VAL A O 1
ATOM 3217 N N . ALA A 1 429 ? 0.276 -6.156 -1.716 1.00 86.94 429 ALA A N 1
ATOM 3218 C CA . ALA A 1 429 ? -0.527 -7.357 -1.944 1.00 86.94 429 ALA A CA 1
ATOM 3219 C C . ALA A 1 429 ? -1.234 -7.823 -0.660 1.00 86.94 429 ALA A C 1
ATOM 3221 O O . ALA A 1 429 ? -2.428 -8.108 -0.687 1.00 86.94 429 ALA A O 1
ATOM 3222 N N . ARG A 1 430 ? -0.524 -7.832 0.479 1.00 87.81 430 ARG A N 1
ATOM 3223 C CA . ARG A 1 430 ? -1.096 -8.234 1.777 1.00 87.81 430 ARG A CA 1
ATOM 3224 C C . ARG A 1 430 ? -2.060 -7.206 2.366 1.00 87.81 430 ARG A C 1
ATOM 3226 O O . ARG A 1 430 ? -2.995 -7.589 3.058 1.00 87.81 430 ARG A O 1
ATOM 3233 N N . ALA A 1 431 ? -1.819 -5.918 2.135 1.00 90.00 431 ALA A N 1
ATOM 3234 C CA . ALA A 1 431 ? -2.668 -4.844 2.639 1.00 90.00 431 ALA A CA 1
ATOM 3235 C C . ALA A 1 431 ? -3.915 -4.625 1.769 1.00 90.00 431 ALA A C 1
ATOM 3237 O O . ALA A 1 431 ? -4.934 -4.179 2.291 1.00 90.00 431 ALA A O 1
ATOM 3238 N N . SER A 1 432 ? -3.857 -4.967 0.475 1.00 91.06 432 SER A N 1
ATOM 3239 C CA . SER A 1 432 ? -4.914 -4.710 -0.514 1.00 91.06 432 SER A CA 1
ATOM 3240 C C . SER A 1 432 ? -6.337 -5.065 -0.068 1.00 91.06 432 SER A C 1
ATOM 3242 O O . SER A 1 432 ? -7.214 -4.214 -0.224 1.00 91.06 432 SER A O 1
ATOM 3244 N N . PRO A 1 433 ? -6.597 -6.212 0.588 1.00 89.94 433 PRO A N 1
ATOM 3245 C CA . PRO A 1 433 ? -7.952 -6.571 1.000 1.00 89.94 433 PRO A CA 1
ATOM 3246 C C . PRO A 1 433 ? -8.535 -5.589 2.020 1.00 89.94 433 PRO A C 1
ATOM 3248 O O . PRO A 1 433 ? -9.743 -5.376 2.078 1.00 89.94 433 PRO A O 1
ATOM 3251 N N . TYR A 1 434 ? -7.680 -4.961 2.823 1.00 91.12 434 TYR A N 1
ATOM 3252 C CA . TYR A 1 434 ? -8.085 -4.054 3.891 1.00 91.12 434 TYR A CA 1
ATOM 3253 C C . TYR A 1 434 ? -8.241 -2.615 3.397 1.00 91.12 434 TYR A C 1
ATOM 3255 O O . TYR A 1 434 ? -9.120 -1.906 3.874 1.00 91.12 434 TYR A O 1
ATOM 3263 N N . LEU A 1 435 ? -7.430 -2.195 2.420 1.00 90.25 435 LEU A N 1
ATOM 3264 C CA . LEU A 1 435 ? -7.373 -0.811 1.940 1.00 90.25 435 LEU A CA 1
ATOM 3265 C C . LEU A 1 435 ? -8.746 -0.310 1.467 1.00 90.25 435 LEU A C 1
ATOM 3267 O O . LEU A 1 435 ? -9.299 0.634 2.026 1.00 90.25 435 LEU A O 1
ATOM 3271 N N . LEU A 1 436 ? -9.347 -0.971 0.479 1.00 89.75 436 LEU A N 1
ATOM 3272 C CA . LEU A 1 436 ? -10.616 -0.501 -0.085 1.00 89.75 436 LEU A CA 1
ATOM 3273 C C . LEU A 1 436 ? -11.809 -0.759 0.852 1.00 89.75 436 LEU A C 1
ATOM 3275 O O . LEU A 1 436 ? -12.752 0.029 0.907 1.00 89.75 436 LEU A O 1
ATOM 3279 N N . SER A 1 437 ? -11.735 -1.829 1.642 1.00 89.75 437 SER A N 1
ATOM 3280 C CA . SER A 1 437 ? -12.749 -2.197 2.634 1.00 89.75 437 SER A CA 1
ATOM 3281 C C . SER A 1 437 ? -12.885 -1.152 3.740 1.00 89.75 437 SER A C 1
ATOM 3283 O O . SER A 1 437 ? -14.001 -0.832 4.150 1.00 89.75 437 SER A O 1
ATOM 3285 N N . VAL A 1 438 ? -11.768 -0.573 4.198 1.00 90.56 438 VAL A N 1
ATOM 3286 C CA . VAL A 1 438 ? -11.782 0.477 5.227 1.00 90.56 438 VAL A CA 1
ATOM 3287 C C . VAL A 1 438 ? -12.480 1.740 4.727 1.00 90.56 438 VAL A C 1
ATOM 3289 O O . VAL A 1 438 ? -13.239 2.340 5.483 1.00 90.56 438 VAL A O 1
ATOM 3292 N N . VAL A 1 439 ? -12.298 2.114 3.458 1.00 88.19 439 VAL A N 1
ATOM 3293 C CA . VAL A 1 439 ? -12.952 3.302 2.876 1.00 88.19 439 VAL A CA 1
ATOM 3294 C C . VAL A 1 439 ? -14.478 3.183 2.920 1.00 88.19 439 VAL A C 1
ATOM 3296 O O . VAL A 1 439 ? -15.162 4.177 3.139 1.00 88.19 439 VAL A O 1
ATOM 3299 N N . MET A 1 440 ? -15.026 1.973 2.777 1.00 88.38 440 MET A N 1
ATOM 3300 C CA . MET A 1 440 ? -16.469 1.738 2.928 1.00 88.38 440 MET A CA 1
ATOM 3301 C C . MET A 1 440 ? -16.918 1.637 4.382 1.00 88.38 440 MET A C 1
ATOM 3303 O O . MET A 1 440 ? -18.017 2.073 4.725 1.00 88.38 440 MET A O 1
ATOM 3307 N N . PHE A 1 441 ? -16.087 1.050 5.240 1.00 89.12 441 PHE A N 1
ATOM 3308 C CA . PHE A 1 441 ? -16.419 0.856 6.647 1.00 89.12 441 PHE A CA 1
ATOM 3309 C C . PHE A 1 441 ? -16.360 2.160 7.452 1.00 89.12 441 PHE A C 1
ATOM 3311 O O . PHE A 1 441 ? -17.150 2.363 8.376 1.00 89.12 441 PHE A O 1
ATOM 3318 N N . HIS A 1 442 ? -15.462 3.076 7.090 1.00 87.69 442 HIS A N 1
ATOM 3319 C CA . HIS A 1 442 ? -15.246 4.303 7.845 1.00 87.69 442 HIS A CA 1
ATOM 3320 C C . HIS A 1 442 ? -16.481 5.229 7.907 1.00 87.69 442 HIS A C 1
ATOM 3322 O O . HIS A 1 442 ? -16.859 5.613 9.017 1.00 87.69 442 HIS A O 1
ATOM 3328 N N . PRO A 1 443 ? -17.197 5.533 6.801 1.00 88.38 443 PRO A N 1
ATOM 3329 C CA . PRO A 1 443 ? -18.446 6.296 6.854 1.00 88.38 443 PRO A CA 1
ATOM 3330 C C . PRO A 1 443 ? -19.498 5.677 7.779 1.00 88.38 443 PRO A C 1
ATOM 3332 O O . PRO A 1 443 ? -20.209 6.405 8.477 1.00 88.38 443 PRO A O 1
ATOM 3335 N N . TYR A 1 444 ? -19.577 4.342 7.816 1.00 89.81 444 TYR A N 1
ATOM 3336 C CA . TYR A 1 444 ? -20.494 3.627 8.697 1.00 89.81 444 TYR A CA 1
ATOM 3337 C C . TYR A 1 444 ? -20.139 3.858 10.171 1.00 89.81 444 TYR A C 1
ATOM 3339 O O . TYR A 1 444 ? -20.968 4.359 10.930 1.00 89.81 444 TYR A O 1
ATOM 3347 N N . ILE A 1 445 ? -18.894 3.595 10.568 1.00 87.38 445 ILE A N 1
ATOM 3348 C CA . ILE A 1 445 ? -18.436 3.832 11.945 1.00 87.38 445 ILE A CA 1
ATOM 3349 C C . ILE A 1 445 ? -18.607 5.295 12.356 1.00 87.38 445 ILE A C 1
ATOM 3351 O O . ILE A 1 445 ? -19.061 5.602 13.458 1.00 87.38 445 ILE A O 1
ATOM 3355 N N . LYS A 1 446 ? -18.334 6.218 11.438 1.00 84.50 446 LYS A N 1
ATOM 3356 C CA . LYS A 1 446 ? -18.517 7.646 11.670 1.00 84.50 446 LYS A CA 1
ATOM 3357 C C . LYS A 1 446 ? -19.975 8.032 11.905 1.00 84.50 446 LYS A C 1
ATOM 3359 O O . LYS A 1 446 ? -20.246 8.926 12.706 1.00 84.50 446 LYS A O 1
ATOM 3364 N N . SER A 1 447 ? -20.922 7.368 11.244 1.00 88.88 447 SER A N 1
ATOM 3365 C CA . SER A 1 447 ? -22.349 7.593 11.502 1.00 88.88 447 SER A CA 1
ATOM 3366 C C . SER A 1 447 ? -22.740 7.206 12.936 1.00 88.88 447 SER A C 1
ATOM 3368 O O . SER A 1 447 ? -23.506 7.928 13.574 1.00 88.88 447 SER A O 1
ATOM 3370 N N . LEU A 1 448 ? -22.120 6.160 13.497 1.00 85.75 448 LEU A N 1
ATOM 3371 C CA . LEU A 1 448 ? -22.329 5.746 14.888 1.00 85.75 448 LEU A CA 1
ATOM 3372 C C . LEU A 1 448 ? -21.750 6.750 15.895 1.00 85.75 448 LEU A C 1
ATOM 3374 O O . LEU A 1 448 ? -22.345 6.994 16.948 1.00 85.75 448 LEU A O 1
ATOM 3378 N N . PHE A 1 449 ? -20.620 7.388 15.573 1.00 81.38 449 PHE A N 1
ATOM 3379 C CA . PHE A 1 449 ? -20.073 8.456 16.417 1.00 81.38 449 PHE A CA 1
ATOM 3380 C C . PHE A 1 449 ? -21.028 9.646 16.557 1.00 81.38 449 PHE A C 1
ATOM 3382 O O . PHE A 1 449 ? -21.092 10.238 17.636 1.00 81.38 449 PHE A O 1
ATOM 3389 N N . LYS A 1 450 ? -21.780 9.965 15.495 1.00 80.81 450 LYS A N 1
ATOM 3390 C CA . LYS A 1 450 ? -22.770 11.053 15.488 1.00 80.81 450 LYS A CA 1
ATOM 3391 C C . LYS A 1 450 ? -24.049 10.705 16.241 1.00 80.81 450 LYS A C 1
ATOM 3393 O O . LYS A 1 450 ? -24.615 11.582 16.866 1.00 80.81 450 LYS A O 1
ATOM 3398 N N . LEU A 1 451 ? -24.496 9.452 16.177 1.00 78.56 451 LEU A N 1
ATOM 3399 C CA . LEU A 1 451 ? -25.721 9.002 16.853 1.00 78.56 451 LEU A CA 1
ATOM 3400 C C . LEU A 1 451 ? -25.553 8.851 18.373 1.00 78.56 451 LEU A C 1
ATOM 3402 O O . LEU A 1 451 ? -26.536 8.846 19.102 1.00 78.56 451 LEU A O 1
ATOM 3406 N N . SER A 1 452 ? -24.314 8.710 18.843 1.00 64.00 452 SER A N 1
ATOM 3407 C CA . SER A 1 452 ? -23.969 8.603 20.267 1.00 64.00 452 SER A CA 1
ATOM 3408 C C . SER A 1 452 ? -23.596 9.947 20.911 1.00 64.00 452 SER A C 1
ATOM 3410 O O . SER A 1 452 ? -23.084 9.961 22.032 1.00 64.00 452 SER A O 1
ATOM 3412 N N . ALA A 1 453 ? -23.703 11.056 20.176 1.00 57.56 453 ALA A N 1
ATOM 3413 C CA . ALA A 1 453 ? -23.497 12.421 20.661 1.00 57.56 453 ALA A CA 1
ATOM 3414 C C . ALA A 1 453 ? -24.858 13.110 20.769 1.00 57.56 453 ALA A C 1
ATOM 3416 O O . ALA A 1 453 ? -25.038 13.861 21.752 1.00 57.56 453 ALA A O 1
#

Radius of gyration: 27.29 Å; chains: 1; bounding box: 61×86×88 Å